Protein AF-0000000084533302 (afdb_homodimer)

InterPro domains:
  IPR008217 Ccc1 family [PF01988] (14-221)
  IPR008217 Ccc1 family [PTHR31851] (9-223)

Organism: Streptomyces rubellomurinus (strain ATCC 31215) (NCBI:txid359131)

Radius of gyration: 24.68 Å; Cα contacts (8 Å, |Δi|>4): 746; chains: 2; bounding box: 44×76×51 Å

pLDDT: mean 87.34, std 11.32, range [46.0, 98.06]

Solvent-accessible surface area (backbone atoms only — not comparable to full-atom values): 20990 Å² total; per-residue (Å²): 107,68,65,57,40,49,51,49,48,52,49,50,45,48,50,40,25,52,51,19,20,51,36,17,30,26,23,37,36,1,26,40,35,2,21,53,35,34,66,47,49,87,63,38,42,58,36,38,37,52,12,38,39,47,5,43,20,35,21,41,18,37,48,37,26,49,50,42,44,50,50,50,44,26,51,51,42,49,50,52,50,48,53,49,45,46,72,76,36,49,67,60,47,44,49,49,45,16,49,52,37,33,71,71,58,39,53,69,68,58,13,41,51,51,31,49,50,32,39,73,72,39,45,66,60,44,43,32,46,72,74,63,63,43,53,87,80,57,71,73,55,29,65,60,46,9,52,42,17,18,51,24,12,40,59,23,18,46,50,26,46,50,31,45,67,68,47,62,81,92,43,14,64,67,44,21,51,52,50,43,44,51,51,28,36,50,50,17,36,52,54,17,56,75,48,66,33,70,33,66,64,42,18,50,51,40,33,51,34,36,53,47,22,29,50,54,9,22,53,48,14,36,51,50,29,66,70,73,94,107,68,66,57,38,50,50,50,47,52,50,50,44,50,50,39,24,52,51,19,20,51,35,18,29,25,23,36,36,2,26,41,34,2,21,53,35,34,66,45,50,89,64,37,41,58,36,38,37,52,12,37,39,46,4,44,20,36,23,40,18,38,46,38,26,49,51,42,44,50,49,50,43,25,52,51,42,51,49,52,50,48,54,50,45,46,72,74,37,49,68,59,48,45,51,49,48,17,50,52,37,33,71,73,58,38,53,70,68,59,13,42,50,49,31,49,49,32,41,72,72,38,46,66,60,44,44,33,45,72,75,63,64,43,55,87,80,58,70,73,54,29,64,59,47,8,52,42,18,18,52,24,11,40,59,23,17,47,50,26,47,49,31,45,66,68,47,62,80,91,45,14,63,65,44,22,52,52,50,43,45,52,50,27,36,51,49,16,36,50,53,17,56,74,49,65,34,70,33,66,62,40,18,50,51,40,32,52,36,37,54,49,22,29,51,54,9,21,52,50,14,36,51,49,29,63,71,74,94

Structure (mmCIF, N/CA/C/O backbone):
data_AF-0000000084533302-model_v1
#
loop_
_entity.id
_entity.type
_entity.pdbx_description
1 polymer 'Membrane protein'
#
loop_
_atom_site.group_PDB
_atom_site.id
_atom_site.type_symbol
_atom_site.label_atom_id
_atom_site.label_alt_id
_atom_site.label_comp_id
_atom_site.label_asym_id
_atom_site.label_entity_id
_atom_site.label_seq_id
_atom_site.pdbx_PDB_ins_code
_atom_site.Cartn_x
_atom_site.Cartn_y
_atom_site.Cartn_z
_atom_site.occupancy
_atom_site.B_iso_or_equiv
_atom_site.auth_seq_id
_atom_site.auth_comp_id
_atom_site.auth_asym_id
_atom_site.auth_atom_id
_atom_site.pdbx_PDB_model_num
ATOM 1 N N . MET A 1 1 ? -4.645 25.875 -4.582 1 46.25 1 MET A N 1
ATOM 2 C CA . MET A 1 1 ? -5.141 24.781 -3.76 1 46.25 1 MET A CA 1
ATOM 3 C C . MET A 1 1 ? -5.492 23.578 -4.621 1 46.25 1 MET A C 1
ATOM 5 O O . MET A 1 1 ? -5.066 22.453 -4.328 1 46.25 1 MET A O 1
ATOM 9 N N . ALA A 1 2 ? -6.23 23.938 -5.723 1 50.34 2 ALA A N 1
ATOM 10 C CA . ALA A 1 2 ? -6.609 22.906 -6.68 1 50.34 2 ALA A CA 1
ATOM 11 C C . ALA A 1 2 ? -5.379 22.281 -7.336 1 50.34 2 ALA A C 1
ATOM 13 O O . ALA A 1 2 ? -5.305 21.062 -7.5 1 50.34 2 ALA A O 1
ATOM 14 N N . GLU A 1 3 ? -4.383 23.156 -7.582 1 49.38 3 GLU A N 1
ATOM 15 C CA . GLU A 1 3 ? -3.158 22.688 -8.227 1 49.38 3 GLU A CA 1
ATOM 16 C C . GLU A 1 3 ? -2.361 21.781 -7.301 1 49.38 3 GLU A C 1
ATOM 18 O O . GLU A 1 3 ? -1.825 20.75 -7.742 1 49.38 3 GLU A O 1
ATOM 23 N N . ARG A 1 4 ? -2.371 22.047 -6.113 1 55.41 4 ARG A N 1
ATOM 24 C CA . ARG A 1 4 ? -1.664 21.234 -5.133 1 55.41 4 ARG A CA 1
ATOM 25 C C . ARG A 1 4 ? -2.365 19.891 -4.926 1 55.41 4 ARG A C 1
ATOM 27 O O . ARG A 1 4 ? -1.709 18.859 -4.785 1 55.41 4 ARG A O 1
ATOM 34 N N . ALA A 1 5 ? -3.686 19.969 -4.926 1 56.56 5 ALA A N 1
ATOM 35 C CA . ALA A 1 5 ? -4.484 18.75 -4.801 1 56.56 5 ALA A CA 1
ATOM 36 C C . ALA A 1 5 ? -4.266 17.828 -5.992 1 56.56 5 ALA A C 1
ATOM 38 O O . ALA A 1 5 ? -4.172 16.609 -5.828 1 56.56 5 ALA A O 1
ATOM 39 N N . GLU A 1 6 ? -4.211 18.531 -7.164 1 56.66 6 GLU A N 1
ATOM 40 C CA . GLU A 1 6 ? -3.959 17.75 -8.375 1 56.66 6 GLU A CA 1
ATOM 41 C C . GLU A 1 6 ? -2.572 17.109 -8.344 1 56.66 6 GLU A C 1
ATOM 43 O O . GLU A 1 6 ? -2.4 15.961 -8.75 1 56.66 6 GLU A O 1
ATOM 48 N N . LEU A 1 7 ? -1.654 17.797 -7.934 1 57.97 7 LEU A N 1
ATOM 49 C CA . LEU A 1 7 ? -0.292 17.281 -7.82 1 57.97 7 LEU A CA 1
ATOM 50 C C . LEU A 1 7 ? -0.214 16.172 -6.789 1 57.97 7 LEU A C 1
ATOM 52 O O . LEU A 1 7 ? 0.441 15.148 -7.023 1 57.97 7 LEU A O 1
ATOM 56 N N . SER A 1 8 ? -0.939 16.328 -5.77 1 61.66 8 SER A N 1
ATOM 57 C CA . SER A 1 8 ? -0.967 15.305 -4.73 1 61.66 8 SER A CA 1
ATOM 58 C C . SER A 1 8 ? -1.612 14.023 -5.234 1 61.66 8 SER A C 1
ATOM 60 O O . SER A 1 8 ? -1.11 12.93 -4.973 1 61.66 8 SER A O 1
ATOM 62 N N . ALA A 1 9 ? -2.67 14.203 -6 1 62.31 9 ALA A N 1
ATOM 63 C CA . ALA A 1 9 ? -3.359 13.055 -6.582 1 62.31 9 ALA A CA 1
ATOM 64 C C . ALA A 1 9 ? -2.461 12.32 -7.578 1 62.31 9 ALA A C 1
ATOM 66 O O . ALA A 1 9 ? -2.418 11.086 -7.594 1 62.31 9 ALA A O 1
ATOM 67 N N . ARG A 1 10 ? -1.791 13.141 -8.422 1 62.47 10 ARG A N 1
ATOM 68 C CA . ARG A 1 10 ? -0.88 12.57 -9.406 1 62.47 10 ARG A CA 1
ATOM 69 C C . ARG A 1 10 ? 0.254 11.805 -8.727 1 62.47 10 ARG A C 1
ATOM 71 O O . ARG A 1 10 ? 0.632 10.719 -9.172 1 62.47 10 ARG A O 1
ATOM 78 N N . LEU A 1 11 ? 0.69 12.344 -7.676 1 63.41 11 LEU A N 1
ATOM 79 C CA . LEU A 1 11 ? 1.787 11.711 -6.953 1 63.41 11 LEU A CA 1
ATOM 80 C C . LEU A 1 11 ? 1.328 10.414 -6.293 1 63.41 11 LEU A C 1
ATOM 82 O O . LEU A 1 11 ? 2.072 9.43 -6.262 1 63.41 11 LEU A O 1
ATOM 86 N N . ASN A 1 12 ? 0.086 10.469 -5.902 1 66.19 12 ASN A N 1
ATOM 87 C CA . ASN A 1 12 ? -0.455 9.281 -5.258 1 66.19 12 ASN A CA 1
ATOM 88 C C . ASN A 1 12 ? -0.627 8.133 -6.25 1 66.19 12 ASN A C 1
ATOM 90 O O . ASN A 1 12 ? -0.329 6.98 -5.934 1 66.19 12 ASN A O 1
ATOM 94 N N . TRP A 1 13 ? -1.087 8.523 -7.438 1 70.19 13 TRP A N 1
ATOM 95 C CA . TRP A 1 13 ? -1.271 7.48 -8.438 1 70.19 13 TRP A CA 1
ATOM 96 C C . TRP A 1 13 ? 0.074 6.938 -8.914 1 70.19 13 TRP A C 1
ATOM 98 O O . TRP A 1 13 ? 0.212 5.738 -9.172 1 70.19 13 TRP A O 1
ATOM 108 N N . LEU A 1 14 ? 1.091 7.809 -9.008 1 69.31 14 LEU A N 1
ATOM 109 C CA . LEU A 1 14 ? 2.42 7.391 -9.438 1 69.31 14 LEU A CA 1
ATOM 110 C C . LEU A 1 14 ? 3.059 6.457 -8.414 1 69.31 14 LEU A C 1
ATOM 112 O O . LEU A 1 14 ? 3.701 5.473 -8.789 1 69.31 14 LEU A O 1
ATOM 116 N N . ARG A 1 15 ? 2.816 6.758 -7.223 1 70.44 15 ARG A N 1
ATOM 117 C CA . ARG A 1 15 ? 3.316 5.883 -6.164 1 70.44 15 ARG A CA 1
ATOM 118 C C . ARG A 1 15 ? 2.658 4.512 -6.23 1 70.44 15 ARG A C 1
ATOM 120 O O . ARG A 1 15 ? 3.334 3.484 -6.117 1 70.44 15 ARG A O 1
ATOM 127 N N . ALA A 1 16 ? 1.432 4.551 -6.453 1 74.5 16 ALA A N 1
ATOM 128 C CA . ALA A 1 16 ? 0.673 3.309 -6.574 1 74.5 16 ALA A CA 1
ATOM 129 C C . ALA A 1 16 ? 1.126 2.508 -7.793 1 74.5 16 ALA A C 1
ATOM 131 O O . ALA A 1 16 ? 1.234 1.28 -7.73 1 74.5 16 ALA A O 1
ATOM 132 N N . ALA A 1 17 ? 1.438 3.279 -8.844 1 79.81 17 ALA A N 1
ATOM 133 C CA . ALA A 1 17 ? 1.869 2.625 -10.078 1 79.81 17 ALA A CA 1
ATOM 134 C C . ALA A 1 17 ? 3.242 1.983 -9.914 1 79.81 17 ALA A C 1
ATOM 136 O O . ALA A 1 17 ? 3.465 0.852 -10.344 1 79.81 17 ALA A O 1
ATOM 137 N N . VAL A 1 18 ? 4.109 2.648 -9.305 1 79.62 18 VAL A N 1
ATOM 138 C CA . VAL A 1 18 ? 5.465 2.139 -9.109 1 79.62 18 VAL A CA 1
ATOM 139 C C . VAL A 1 18 ? 5.434 0.921 -8.195 1 79.62 18 VAL A C 1
ATOM 141 O O . VAL A 1 18 ? 6.102 -0.081 -8.461 1 79.62 18 VAL A O 1
ATOM 144 N N . LEU A 1 19 ? 4.629 1.034 -7.211 1 80.88 19 LEU A N 1
ATOM 145 C CA . LEU A 1 19 ? 4.484 -0.084 -6.285 1 80.88 19 LEU A CA 1
ATOM 146 C C . LEU A 1 19 ? 3.875 -1.294 -6.984 1 80.88 19 LEU A C 1
ATOM 148 O O . LEU A 1 19 ? 4.332 -2.424 -6.793 1 80.88 19 LEU A O 1
ATOM 152 N N . GLY A 1 20 ? 2.881 -0.992 -7.723 1 87.69 20 GLY A N 1
ATOM 153 C CA . GLY A 1 20 ? 2.23 -2.062 -8.461 1 87.69 20 GLY A CA 1
ATOM 154 C C . GLY A 1 20 ? 3.158 -2.76 -9.438 1 87.69 20 GLY A C 1
ATOM 155 O O . GLY A 1 20 ? 3.199 -3.992 -9.492 1 87.69 20 GLY A O 1
ATOM 156 N N . ALA A 1 21 ? 3.865 -1.938 -10.195 1 91.5 21 ALA A N 1
ATOM 157 C CA . ALA A 1 21 ? 4.797 -2.5 -11.172 1 91.5 21 ALA A CA 1
ATOM 158 C C . ALA A 1 21 ? 5.867 -3.344 -10.484 1 91.5 21 ALA A C 1
ATOM 160 O O . ALA A 1 21 ? 6.176 -4.449 -10.93 1 91.5 21 ALA A O 1
ATOM 161 N N . ASN A 1 22 ? 6.379 -2.814 -9.484 1 92.06 22 ASN A N 1
ATOM 162 C CA . ASN A 1 22 ? 7.406 -3.529 -8.727 1 92.06 22 ASN A CA 1
ATOM 163 C C . ASN A 1 22 ? 6.875 -4.848 -8.18 1 92.06 22 ASN A C 1
ATOM 165 O O . ASN A 1 22 ? 7.531 -5.887 -8.289 1 92.06 22 ASN A O 1
ATOM 169 N N . ASP A 1 23 ? 5.746 -4.805 -7.637 1 93.81 23 ASP A N 1
ATOM 170 C CA . ASP A 1 23 ? 5.133 -6.004 -7.066 1 93.81 23 ASP A CA 1
ATOM 171 C C . ASP A 1 23 ? 4.844 -7.039 -8.148 1 93.81 23 ASP A C 1
ATOM 173 O O . ASP A 1 23 ? 4.992 -8.242 -7.926 1 93.81 23 ASP A O 1
ATOM 177 N N . GLY A 1 24 ? 4.363 -6.52 -9.234 1 96.5 24 GLY A N 1
ATOM 178 C CA . GLY A 1 24 ? 4.125 -7.418 -10.352 1 96.5 24 GLY A CA 1
ATOM 179 C C . GLY A 1 24 ? 5.367 -8.164 -10.797 1 96.5 24 GLY A C 1
ATOM 180 O O . GLY A 1 24 ? 5.312 -9.375 -11.047 1 96.5 24 GLY A O 1
ATOM 181 N N . VAL A 1 25 ? 6.453 -7.465 -10.883 1 97.12 25 VAL A N 1
ATOM 182 C CA . VAL A 1 25 ? 7.715 -8.062 -11.297 1 97.12 25 VAL A CA 1
ATOM 183 C C . VAL A 1 25 ? 8.164 -9.102 -10.273 1 97.12 25 VAL A C 1
ATOM 185 O O . VAL A 1 25 ? 8.414 -10.258 -10.617 1 97.12 25 VAL A O 1
ATOM 188 N N . VAL A 1 26 ? 8.18 -8.742 -9.062 1 95.75 26 VAL A N 1
ATOM 189 C CA . VAL A 1 26 ? 8.75 -9.57 -8 1 95.75 26 VAL A CA 1
ATOM 190 C C . VAL A 1 26 ? 7.867 -10.789 -7.766 1 95.75 26 VAL A C 1
ATOM 192 O O . VAL A 1 26 ? 8.367 -11.914 -7.672 1 95.75 26 VAL A O 1
ATOM 195 N N . SER A 1 27 ? 6.59 -10.578 -7.664 1 96.44 27 SER A N 1
ATOM 196 C CA . SER A 1 27 ? 5.688 -11.68 -7.363 1 96.44 27 SER A CA 1
ATOM 197 C C . SER A 1 27 ? 5.676 -12.711 -8.492 1 96.44 27 SER A C 1
ATOM 199 O O . SER A 1 27 ? 5.773 -13.914 -8.242 1 96.44 27 SER A O 1
ATOM 201 N N . THR A 1 28 ? 5.566 -12.234 -9.695 1 96.88 28 THR A N 1
ATOM 202 C CA . THR A 1 28 ? 5.504 -13.156 -10.82 1 96.88 28 THR A CA 1
ATOM 203 C C . THR A 1 28 ? 6.848 -13.859 -11.016 1 96.88 28 THR A C 1
ATOM 205 O O . THR A 1 28 ? 6.891 -15.055 -11.32 1 96.88 28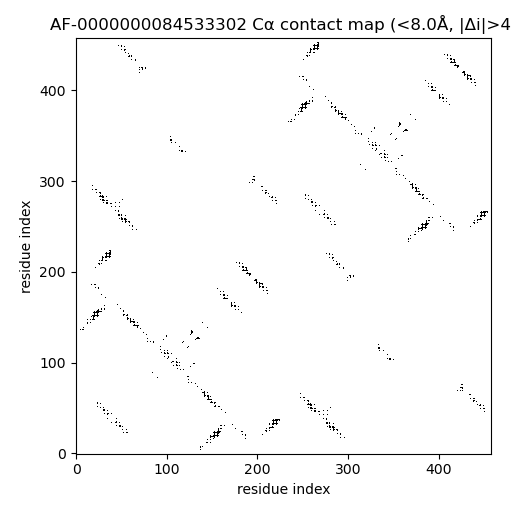 THR A O 1
ATOM 208 N N . ALA A 1 29 ? 7.918 -13.078 -10.883 1 96.56 29 ALA A N 1
ATOM 209 C CA . ALA A 1 29 ? 9.234 -13.703 -10.93 1 96.56 29 ALA A CA 1
ATOM 210 C C . ALA A 1 29 ? 9.352 -14.812 -9.891 1 96.56 29 ALA A C 1
ATOM 212 O O . ALA A 1 29 ? 9.867 -15.898 -10.18 1 96.56 29 ALA A O 1
ATOM 213 N N . GLY A 1 30 ? 8.914 -14.555 -8.727 1 96 30 GLY A N 1
ATOM 214 C CA . GLY A 1 30 ? 8.93 -15.555 -7.676 1 96 30 GLY A CA 1
ATOM 215 C C . GLY A 1 30 ? 8.07 -16.766 -7.988 1 96 30 GLY A C 1
ATOM 216 O O . GLY A 1 30 ? 8.492 -17.906 -7.758 1 96 30 GLY A O 1
ATOM 217 N N . ILE A 1 31 ? 6.918 -16.562 -8.484 1 94.44 31 ILE A N 1
ATOM 218 C CA . ILE A 1 31 ? 5.992 -17.656 -8.781 1 94.44 31 ILE A CA 1
ATOM 219 C C . ILE A 1 31 ? 6.594 -18.562 -9.844 1 94.44 31 ILE A C 1
ATOM 221 O O . ILE A 1 31 ? 6.648 -19.781 -9.664 1 94.44 31 ILE A O 1
ATOM 225 N N . VAL A 1 32 ? 7.043 -18.016 -10.961 1 93.44 32 VAL A N 1
ATOM 226 C CA . VAL A 1 32 ? 7.527 -18.828 -12.078 1 93.44 32 VAL A CA 1
ATOM 227 C C . VAL A 1 32 ? 8.812 -19.547 -11.672 1 93.44 32 VAL A C 1
ATOM 229 O O . VAL A 1 32 ? 9.031 -20.703 -12.031 1 93.44 32 VAL A O 1
ATOM 232 N N . THR A 1 33 ? 9.664 -18.891 -10.906 1 92.62 33 THR A N 1
ATOM 233 C CA . THR A 1 33 ? 10.883 -19.531 -10.445 1 92.62 33 THR A CA 1
ATOM 234 C C . THR A 1 33 ? 10.562 -20.609 -9.414 1 92.62 33 THR A C 1
ATOM 236 O O . THR A 1 33 ? 11.219 -21.656 -9.367 1 92.62 33 THR A O 1
ATOM 239 N N . GLY A 1 34 ? 9.648 -20.344 -8.562 1 92.19 34 GLY A N 1
ATOM 240 C CA . GLY A 1 34 ? 9.219 -21.359 -7.605 1 92.19 34 GLY A CA 1
ATOM 241 C C . GLY A 1 34 ? 8.672 -22.609 -8.273 1 92.19 34 GLY A C 1
ATOM 242 O O . GLY A 1 34 ? 9.023 -23.719 -7.887 1 92.19 34 GLY A O 1
ATOM 243 N N . VAL A 1 35 ? 7.797 -22.406 -9.234 1 91.25 35 VAL A N 1
ATOM 244 C CA . VAL A 1 35 ? 7.223 -23.531 -9.961 1 91.25 35 VAL A CA 1
ATOM 245 C C . VAL A 1 35 ? 8.312 -24.25 -10.742 1 91.25 35 VAL A C 1
ATOM 247 O O . VAL A 1 35 ? 8.305 -25.484 -10.852 1 91.25 35 VAL A O 1
ATOM 250 N N . ALA A 1 36 ? 9.219 -23.469 -11.344 1 87.81 36 ALA A N 1
ATOM 251 C CA . ALA A 1 36 ? 10.352 -24.078 -12.031 1 87.81 36 ALA A CA 1
ATOM 252 C C . ALA A 1 36 ? 11.164 -24.969 -11.094 1 87.81 36 ALA A C 1
ATOM 254 O O . ALA A 1 36 ? 11.641 -26.031 -11.484 1 87.81 36 ALA A O 1
ATOM 255 N N . GLY A 1 37 ? 11.391 -24.547 -9.883 1 86.56 37 GLY A N 1
ATOM 256 C CA . GLY A 1 37 ? 12.117 -25.328 -8.898 1 86.56 37 GLY A CA 1
ATOM 257 C C . GLY A 1 37 ? 11.406 -26.609 -8.516 1 86.56 37 GLY A C 1
ATOM 258 O O . GLY A 1 37 ? 12.047 -27.594 -8.156 1 86.56 37 GLY A O 1
ATOM 259 N N . ALA A 1 38 ? 10.141 -26.594 -8.555 1 85.5 38 ALA A N 1
ATOM 260 C CA . ALA A 1 38 ? 9.344 -27.781 -8.227 1 85.5 38 ALA A CA 1
ATOM 261 C C . ALA A 1 38 ? 9.211 -28.703 -9.438 1 85.5 38 ALA A C 1
ATOM 263 O O . ALA A 1 38 ? 8.305 -29.531 -9.492 1 85.5 38 ALA A O 1
ATOM 264 N N . ALA A 1 39 ? 10.039 -28.609 -10.352 1 66.75 39 ALA A N 1
ATOM 265 C CA . ALA A 1 39 ? 10.102 -29.453 -11.539 1 66.75 39 ALA A CA 1
ATOM 266 C C . ALA A 1 39 ? 8.781 -29.406 -12.312 1 66.75 39 ALA A C 1
ATOM 268 O O . ALA A 1 39 ? 8.328 -30.422 -12.844 1 66.75 39 ALA A O 1
ATOM 269 N N . GLY A 1 40 ? 8.219 -28.297 -12.258 1 60.44 40 GLY A N 1
ATOM 270 C CA . GLY A 1 40 ? 6.938 -28.156 -12.938 1 60.44 40 GLY A CA 1
ATOM 271 C C . GLY A 1 40 ? 7.016 -28.438 -14.422 1 60.44 40 GLY A C 1
ATOM 272 O O . GLY A 1 40 ? 8.055 -28.188 -15.047 1 60.44 40 GLY A O 1
ATOM 273 N N . SER A 1 41 ? 6.008 -29.062 -14.867 1 65.88 41 SER A N 1
ATOM 274 C CA . SER A 1 41 ? 5.844 -29.406 -16.281 1 65.88 41 SER A CA 1
ATOM 275 C C . SER A 1 41 ? 5.684 -28.141 -17.125 1 65.88 41 SER A C 1
ATOM 277 O O . SER A 1 41 ? 5.547 -27.047 -16.609 1 65.88 41 SER A O 1
ATOM 279 N N . ARG A 1 42 ? 5.891 -28.391 -18.359 1 72.12 42 ARG A N 1
ATOM 280 C CA . ARG A 1 42 ? 5.727 -27.375 -19.391 1 72.12 42 ARG A CA 1
ATOM 281 C C . ARG A 1 42 ? 4.34 -26.734 -19.312 1 72.12 42 ARG A C 1
ATOM 283 O O . ARG A 1 42 ? 4.145 -25.594 -19.734 1 72.12 42 ARG A O 1
ATOM 290 N N . THR A 1 43 ? 3.475 -27.406 -18.672 1 76.31 43 THR A N 1
ATOM 291 C CA . THR A 1 43 ? 2.115 -26.875 -18.609 1 76.31 43 THR A CA 1
ATOM 292 C C . THR A 1 43 ? 1.875 -26.156 -17.281 1 76.31 43 THR A C 1
ATOM 294 O O . THR A 1 43 ? 1.027 -25.266 -17.203 1 76.31 43 THR A O 1
ATOM 297 N N . ALA A 1 44 ? 2.648 -26.531 -16.266 1 82.81 44 ALA A N 1
ATOM 298 C CA . ALA A 1 44 ? 2.449 -25.953 -14.938 1 82.81 44 ALA A CA 1
ATOM 299 C C . ALA A 1 44 ? 2.965 -24.531 -14.883 1 82.81 44 ALA A C 1
ATOM 301 O O . ALA A 1 44 ? 2.355 -23.656 -14.242 1 82.81 44 ALA A O 1
ATOM 302 N N . LEU A 1 45 ? 3.973 -24.312 -15.633 1 87.69 45 LEU A N 1
ATOM 303 C CA . LEU A 1 45 ? 4.641 -23.016 -15.562 1 87.69 45 LEU A CA 1
ATOM 304 C C . LEU A 1 45 ? 3.779 -21.938 -16.203 1 87.69 45 LEU A C 1
ATOM 306 O O . LEU A 1 45 ? 3.486 -20.922 -15.562 1 87.69 45 LEU A O 1
ATOM 310 N N . PRO A 1 46 ? 3.176 -22.141 -17.438 1 88.38 46 PRO A N 1
ATOM 311 C CA . PRO A 1 46 ? 2.295 -21.125 -18 1 88.38 46 PRO A CA 1
ATOM 312 C C . PRO A 1 46 ? 1.013 -20.938 -17.188 1 88.38 46 PRO A C 1
ATOM 314 O O . PRO A 1 46 ? 0.528 -19.812 -17.047 1 88.38 46 PRO A O 1
ATOM 317 N N . ALA A 1 47 ? 0.464 -21.984 -16.641 1 89.56 47 ALA A N 1
ATOM 318 C CA . ALA A 1 47 ? -0.769 -21.891 -15.867 1 89.56 47 ALA A CA 1
ATOM 319 C C . ALA A 1 47 ? -0.552 -21.094 -14.586 1 89.56 47 ALA A C 1
ATOM 321 O O . ALA A 1 47 ? -1.345 -20.203 -14.258 1 89.56 47 ALA A O 1
ATOM 322 N N . ALA A 1 48 ? 0.533 -21.406 -13.898 1 91.81 48 ALA A N 1
ATOM 323 C CA . ALA A 1 48 ? 0.847 -20.703 -12.656 1 91.81 48 ALA A CA 1
ATOM 324 C C . ALA A 1 48 ? 1.185 -19.25 -12.914 1 91.81 48 ALA A C 1
ATOM 326 O O . ALA A 1 48 ? 0.783 -18.359 -12.156 1 91.81 48 ALA A O 1
ATOM 327 N N . GLY A 1 49 ? 1.943 -19.031 -13.977 1 93.75 49 GLY A N 1
ATOM 328 C CA . GLY A 1 49 ? 2.318 -17.672 -14.328 1 93.75 49 GLY A CA 1
ATOM 329 C C . GLY A 1 49 ? 1.129 -16.797 -14.68 1 93.75 49 GLY A C 1
ATOM 330 O O . GLY A 1 49 ? 1.005 -15.68 -14.172 1 93.75 49 GLY A O 1
ATOM 331 N N . VAL A 1 50 ? 0.231 -17.281 -15.484 1 94.12 50 VAL A N 1
ATOM 332 C CA . VAL A 1 50 ? -0.948 -16.516 -15.898 1 94.12 50 VAL A CA 1
ATOM 333 C C . VAL A 1 50 ? -1.894 -16.344 -14.711 1 94.12 50 VAL A C 1
ATOM 335 O O . VAL A 1 50 ? -2.434 -15.258 -14.5 1 94.12 50 VAL A O 1
ATOM 338 N N . ALA A 1 51 ? -2.09 -17.438 -14 1 94.56 51 ALA A N 1
ATOM 339 C CA . ALA A 1 51 ? -2.906 -17.328 -12.797 1 94.56 51 ALA A CA 1
ATOM 340 C C . ALA A 1 51 ? -2.332 -16.297 -11.828 1 94.56 51 ALA A C 1
ATOM 342 O O . ALA A 1 51 ? -3.076 -15.523 -11.227 1 94.56 51 ALA A O 1
ATOM 343 N N . GLY A 1 52 ? -1.035 -16.344 -11.641 1 95.69 52 GLY A N 1
ATOM 344 C CA . GLY A 1 52 ? -0.373 -15.367 -10.781 1 95.69 52 GLY A CA 1
ATOM 345 C C . GLY A 1 52 ? -0.567 -13.938 -11.227 1 95.69 52 GLY A C 1
ATOM 346 O O . GLY A 1 52 ? -0.82 -13.047 -10.414 1 95.69 52 GLY A O 1
ATOM 347 N N . LEU A 1 53 ? -0.423 -13.688 -12.508 1 96.25 53 LEU A N 1
ATOM 348 C CA . LEU A 1 53 ? -0.626 -12.352 -13.062 1 96.25 53 LEU A CA 1
ATOM 349 C C . LEU A 1 53 ? -2.053 -11.875 -12.812 1 96.25 53 LEU A C 1
ATOM 351 O O . LEU A 1 53 ? -2.26 -10.781 -12.289 1 96.25 53 LEU A O 1
ATOM 355 N N . LEU A 1 54 ? -3.004 -12.664 -13.148 1 96.62 54 LEU A N 1
ATOM 356 C CA . LEU A 1 54 ? -4.406 -12.281 -12.992 1 96.62 54 LEU A CA 1
ATOM 357 C C . LEU A 1 54 ? -4.762 -12.102 -11.523 1 96.62 54 LEU A C 1
ATOM 359 O O . LEU A 1 54 ? -5.383 -11.102 -11.148 1 96.62 54 LEU A O 1
ATOM 363 N N . ALA A 1 55 ? -4.363 -13.109 -10.727 1 96.06 55 ALA A N 1
ATOM 364 C CA . ALA A 1 55 ? -4.652 -13.047 -9.297 1 96.06 55 ALA A CA 1
ATOM 365 C C . ALA A 1 55 ? -3.996 -11.828 -8.656 1 96.06 55 ALA A C 1
ATOM 367 O O . ALA A 1 55 ? -4.613 -11.141 -7.84 1 96.06 55 ALA A O 1
ATOM 368 N N . GLY A 1 56 ? -2.732 -11.617 -8.992 1 95.38 56 GLY A N 1
ATOM 369 C CA . GLY A 1 56 ? -2.021 -10.461 -8.461 1 95.38 56 GLY A CA 1
ATOM 370 C C . GLY A 1 56 ? -2.65 -9.141 -8.859 1 95.38 56 GLY A C 1
ATOM 371 O O . GLY A 1 56 ? -2.814 -8.25 -8.023 1 95.38 56 GLY A O 1
ATOM 372 N N . ALA A 1 57 ? -2.953 -9 -10.117 1 96.06 57 ALA A N 1
ATOM 373 C CA . ALA A 1 57 ? -3.592 -7.785 -10.609 1 96.06 57 ALA A CA 1
ATOM 374 C C . ALA A 1 57 ? -4.926 -7.543 -9.906 1 96.06 57 ALA A C 1
ATOM 376 O O . ALA A 1 57 ? -5.215 -6.422 -9.484 1 96.06 57 ALA A O 1
ATOM 377 N N . MET A 1 58 ? -5.719 -8.516 -9.805 1 95.12 58 MET A N 1
ATOM 378 C CA . MET A 1 58 ? -7.023 -8.391 -9.156 1 95.12 58 MET A CA 1
ATOM 379 C C . MET A 1 58 ? -6.863 -8.094 -7.672 1 95.12 58 MET A C 1
ATOM 381 O O . MET A 1 58 ? -7.625 -7.301 -7.109 1 95.12 58 MET A O 1
ATOM 385 N N . SER A 1 59 ? -5.934 -8.805 -7.039 1 94.25 59 SER A N 1
ATOM 386 C CA . SER A 1 59 ? -5.68 -8.562 -5.625 1 94.25 59 SER A CA 1
ATOM 387 C C . SER A 1 59 ? -5.234 -7.125 -5.383 1 94.25 59 SER A C 1
ATOM 389 O O . SER A 1 59 ? -5.641 -6.496 -4.402 1 94.25 59 SER A O 1
ATOM 391 N N . MET A 1 60 ? -4.363 -6.668 -6.281 1 92.75 60 MET A N 1
ATOM 392 C CA . MET A 1 60 ? -3.908 -5.285 -6.168 1 92.75 60 MET A CA 1
ATOM 393 C C . MET A 1 60 ? -5.07 -4.316 -6.336 1 92.75 60 MET A C 1
ATOM 395 O O . MET A 1 60 ? -5.184 -3.338 -5.594 1 92.75 60 MET A O 1
ATOM 399 N N . ALA A 1 61 ? -5.844 -4.535 -7.301 1 93.06 61 ALA A N 1
ATOM 400 C CA . ALA A 1 61 ? -7.004 -3.682 -7.543 1 93.06 61 ALA A CA 1
ATOM 401 C C . ALA A 1 61 ? -7.953 -3.693 -6.348 1 93.06 61 ALA A C 1
ATOM 403 O O . ALA A 1 61 ? -8.359 -2.637 -5.859 1 93.06 61 ALA A O 1
ATOM 404 N N . ALA A 1 62 ? -8.312 -4.816 -5.938 1 92.19 62 ALA A N 1
ATOM 405 C CA . ALA A 1 62 ? -9.219 -4.953 -4.801 1 92.19 62 ALA A CA 1
ATOM 406 C C . ALA A 1 62 ? -8.625 -4.336 -3.541 1 92.19 62 ALA A C 1
ATOM 408 O O . ALA A 1 62 ? -9.312 -3.627 -2.803 1 92.19 62 ALA A O 1
ATOM 409 N N . GLY A 1 63 ? -7.414 -4.672 -3.299 1 88 63 GLY A N 1
ATOM 410 C CA . GLY A 1 63 ? -6.738 -4.117 -2.137 1 88 63 GLY A CA 1
ATOM 411 C C . GLY A 1 63 ? -6.699 -2.6 -2.137 1 88 63 GLY A C 1
ATOM 412 O O . GLY A 1 63 ? -7.016 -1.966 -1.125 1 88 63 GLY A O 1
ATOM 413 N N . GLU A 1 64 ? -6.285 -2.088 -3.225 1 85.81 64 GLU A N 1
ATOM 414 C CA . GLU A 1 64 ? -6.223 -0.634 -3.344 1 85.81 64 GLU A CA 1
ATOM 415 C C . GLU A 1 64 ? -7.605 -0.007 -3.223 1 85.81 64 GLU A C 1
ATOM 417 O O . GLU A 1 64 ? -7.77 1.03 -2.576 1 85.81 64 GLU A O 1
ATOM 422 N N . TYR A 1 65 ? -8.57 -0.538 -3.852 1 88.88 65 TYR A N 1
ATOM 423 C CA . TYR A 1 65 ? -9.938 -0.045 -3.754 1 88.88 65 TYR A CA 1
ATOM 424 C C . TYR A 1 65 ? -10.406 -0.024 -2.305 1 88.88 65 TYR A C 1
ATOM 426 O O . TYR A 1 65 ? -10.961 0.975 -1.838 1 88.88 65 TYR A O 1
ATOM 434 N N . VAL A 1 66 ? -10.234 -1.097 -1.661 1 86.62 66 VAL A N 1
ATOM 435 C CA . VAL A 1 66 ? -10.664 -1.223 -0.273 1 86.62 66 VAL A CA 1
ATOM 436 C C . VAL A 1 66 ? -9.891 -0.239 0.601 1 86.62 66 VAL A C 1
ATOM 438 O O . VAL A 1 66 ? -10.469 0.408 1.479 1 86.62 66 VAL A O 1
ATOM 441 N N . SER A 1 67 ? -8.602 -0.216 0.375 1 82.81 67 SER A N 1
ATOM 442 C CA . SER A 1 67 ? -7.77 0.672 1.177 1 82.81 67 SER A CA 1
ATOM 443 C C . SER A 1 67 ? -8.227 2.123 1.05 1 82.81 67 SER A C 1
ATOM 445 O O . SER A 1 67 ? -8.422 2.807 2.055 1 82.81 67 SER A O 1
ATOM 447 N N . VAL A 1 68 ? -8.367 2.641 -0.142 1 82.56 68 VAL A N 1
ATOM 448 C CA . VAL A 1 68 ? -8.75 4.027 -0.379 1 82.56 68 VAL A CA 1
ATOM 449 C C . VAL A 1 68 ? -10.18 4.258 0.112 1 82.56 68 VAL A C 1
ATOM 451 O O . VAL A 1 68 ? -10.484 5.309 0.683 1 82.56 68 VAL A O 1
ATOM 454 N N . SER A 1 69 ? -11.031 3.281 -0.118 1 85.62 69 SER A N 1
ATOM 455 C CA . SER A 1 69 ? -12.406 3.396 0.352 1 85.62 69 SER A CA 1
ATOM 456 C C . SER A 1 69 ? -12.469 3.469 1.874 1 85.62 69 SER A C 1
ATOM 458 O O . SER A 1 69 ? -13.227 4.266 2.434 1 85.62 69 SER A O 1
ATOM 460 N N . THR A 1 70 ? -11.719 2.602 2.506 1 82.06 70 THR A N 1
ATOM 461 C CA . THR A 1 70 ? -11.68 2.594 3.965 1 82.06 70 THR A CA 1
ATOM 462 C C . THR A 1 70 ? -11.148 3.918 4.5 1 82.06 70 THR A C 1
ATOM 464 O O . THR A 1 70 ? -11.641 4.438 5.504 1 82.06 70 THR A O 1
ATOM 467 N N . GLN A 1 71 ? -10.141 4.363 3.846 1 78.88 71 GLN A N 1
ATOM 468 C CA . GLN A 1 71 ? -9.617 5.672 4.227 1 78.88 71 GLN A CA 1
ATOM 469 C C . GLN A 1 71 ? -10.703 6.742 4.133 1 78.88 71 GLN A C 1
ATOM 471 O O . GLN A 1 71 ? -10.852 7.566 5.035 1 78.88 71 GLN A O 1
ATOM 476 N N . ARG A 1 72 ? -11.367 6.785 3.078 1 81.94 72 ARG A N 1
ATOM 477 C CA . ARG A 1 72 ? -12.438 7.75 2.871 1 81.94 72 ARG A CA 1
ATOM 478 C C . ARG A 1 72 ? -13.523 7.609 3.939 1 81.94 72 ARG A C 1
ATOM 480 O O . ARG A 1 72 ? -14.008 8.609 4.473 1 81.94 72 ARG A O 1
ATOM 487 N N . ASP A 1 73 ? -13.867 6.43 4.203 1 83.31 73 ASP A N 1
ATOM 488 C CA . ASP A 1 73 ? -14.875 6.172 5.227 1 83.31 73 ASP A CA 1
ATOM 489 C C . ASP A 1 73 ? -14.414 6.668 6.594 1 83.31 73 ASP A C 1
ATOM 491 O O . ASP A 1 73 ? -15.195 7.246 7.352 1 83.31 73 ASP A O 1
ATOM 495 N N . THR A 1 74 ? -13.18 6.398 6.91 1 81.06 74 THR A N 1
ATOM 496 C CA . THR A 1 74 ? -12.617 6.82 8.188 1 81.06 74 THR A CA 1
ATOM 497 C C . THR A 1 74 ? -12.609 8.344 8.297 1 81.06 74 THR A C 1
ATOM 499 O O . THR A 1 74 ? -12.938 8.891 9.352 1 81.06 74 THR A O 1
ATOM 502 N N . GLU A 1 75 ? -12.188 8.945 7.23 1 81.88 75 GLU A N 1
ATOM 503 C CA . GLU A 1 75 ? -12.156 10.406 7.211 1 81.88 75 GLU A CA 1
ATOM 504 C C . GLU A 1 75 ? -13.555 10.992 7.375 1 81.88 75 GLU A C 1
ATOM 506 O O . GLU A 1 75 ? -13.742 11.961 8.117 1 81.88 75 GLU A O 1
ATOM 511 N N . ARG A 1 76 ? -14.469 10.453 6.711 1 84.25 76 ARG A N 1
ATOM 512 C CA . ARG A 1 76 ? -15.852 10.906 6.832 1 84.25 76 ARG A CA 1
ATOM 513 C C . ARG A 1 76 ? -16.375 10.703 8.25 1 84.25 76 ARG A C 1
ATOM 515 O O . ARG A 1 76 ? -17.078 11.562 8.789 1 84.25 76 ARG A O 1
ATOM 522 N N . ALA A 1 77 ? -16.078 9.578 8.773 1 82.94 77 ALA A N 1
ATOM 523 C CA . ALA A 1 77 ? -16.5 9.297 10.141 1 82.94 77 ALA A CA 1
ATOM 524 C C . ALA A 1 77 ? -15.859 10.273 11.125 1 82.94 77 ALA A C 1
ATOM 526 O O . ALA A 1 77 ? -16.516 10.742 12.055 1 82.94 77 ALA A O 1
ATOM 527 N N . ALA A 1 78 ? -14.594 10.477 10.914 1 82.94 78 ALA A N 1
ATOM 528 C CA . ALA A 1 78 ? -13.883 11.422 11.766 1 82.94 78 ALA A CA 1
ATOM 529 C C . ALA A 1 78 ? -14.5 12.82 11.672 1 82.94 78 ALA A C 1
ATOM 531 O O . ALA A 1 78 ? -14.656 13.508 12.68 1 82.94 78 ALA A O 1
ATOM 532 N N . LEU A 1 79 ? -14.82 13.242 10.484 1 85.56 79 LEU A N 1
ATOM 533 C CA . LEU A 1 79 ? -15.438 14.547 10.273 1 85.56 79 LEU A CA 1
ATOM 534 C C . LEU A 1 79 ? -16.812 14.609 10.922 1 85.56 79 LEU A C 1
ATOM 536 O O . LEU A 1 79 ? -17.188 15.633 11.492 1 85.56 79 LEU A O 1
ATOM 540 N N . ALA A 1 80 ? -17.562 13.602 10.805 1 87.19 80 ALA A N 1
ATOM 541 C CA . ALA A 1 80 ? -18.875 13.539 11.438 1 87.19 80 ALA A CA 1
ATOM 542 C C . ALA A 1 80 ? -18.766 13.641 12.953 1 87.19 80 ALA A C 1
ATOM 544 O O . ALA A 1 80 ? -19.547 14.328 13.594 1 87.19 80 ALA A O 1
ATOM 545 N N . ASN A 1 81 ? -17.812 12.922 13.477 1 89.31 81 ASN A N 1
ATOM 546 C CA . ASN A 1 81 ? -17.562 13.008 14.914 1 89.31 81 ASN A CA 1
ATOM 547 C C . ASN A 1 81 ? -17.172 14.414 15.336 1 89.31 81 ASN A C 1
ATOM 549 O O . ASN A 1 81 ? -17.625 14.914 16.359 1 89.31 81 ASN A O 1
ATOM 553 N N . GLU A 1 82 ? -16.312 14.969 14.531 1 90.75 82 GLU A N 1
ATOM 554 C CA . GLU A 1 82 ? -15.883 16.328 14.836 1 90.75 82 GLU A CA 1
ATOM 555 C C . GLU A 1 82 ? -17.062 17.312 14.781 1 90.75 82 GLU A C 1
ATOM 557 O O . GLU A 1 82 ? -17.172 18.203 15.625 1 90.75 82 GLU A O 1
ATOM 562 N N . ARG A 1 83 ? -17.906 17.172 13.852 1 93.5 83 ARG A N 1
ATOM 563 C CA . ARG A 1 83 ? -19.094 18.016 13.742 1 93.5 83 ARG A CA 1
ATOM 564 C C . ARG A 1 83 ? -19.969 17.891 14.984 1 93.5 83 ARG A C 1
ATOM 566 O O . ARG A 1 83 ? -20.484 18.875 15.5 1 93.5 83 ARG A O 1
ATOM 573 N N . ARG A 1 84 ? -20.078 16.734 15.422 1 94.75 84 ARG A N 1
ATOM 574 C CA . ARG A 1 84 ? -20.875 16.469 16.625 1 94.75 84 ARG A CA 1
ATOM 575 C C . ARG A 1 84 ? -20.219 17.109 17.844 1 94.75 84 ARG A C 1
ATOM 577 O O . ARG A 1 84 ? -20.906 17.734 18.656 1 94.75 84 ARG A O 1
ATOM 584 N N . GLU A 1 85 ? -18.969 16.922 17.938 1 94.69 85 GLU A N 1
ATOM 585 C CA . GLU A 1 85 ? -18.25 17.484 19.078 1 94.69 85 GLU A CA 1
ATOM 586 C C . GLU A 1 85 ? -18.328 19.016 19.078 1 94.69 85 GLU A C 1
ATOM 588 O O . GLU A 1 85 ? -18.516 19.625 20.125 1 94.69 85 GLU A O 1
ATOM 593 N N . LEU A 1 86 ? -18.188 19.609 17.922 1 95.06 86 LEU A N 1
ATOM 594 C CA . LEU A 1 86 ? -18.281 21.062 17.797 1 95.06 86 LEU A CA 1
ATOM 595 C C . LEU A 1 86 ? -19.656 21.562 18.188 1 95.06 86 LEU A C 1
ATOM 597 O O . L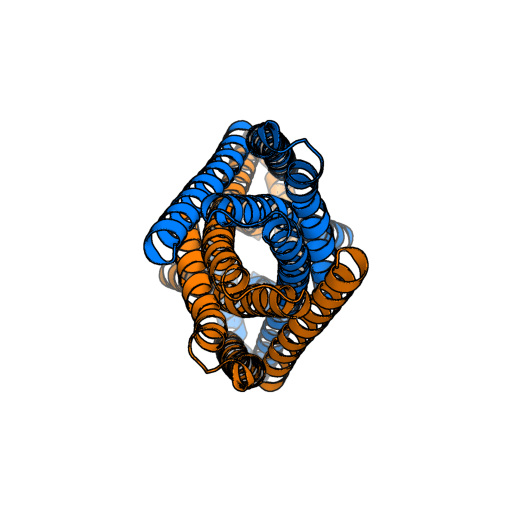EU A 1 86 ? -19.797 22.641 18.781 1 95.06 86 LEU A O 1
ATOM 601 N N . ALA A 1 87 ? -20.672 20.812 17.922 1 96 87 ALA A N 1
ATOM 602 C CA . ALA A 1 87 ? -22.047 21.172 18.266 1 96 87 ALA A CA 1
ATOM 603 C C . ALA A 1 87 ? -22.297 21.016 19.766 1 96 87 ALA A C 1
ATOM 605 O O . ALA A 1 87 ? -22.969 21.844 20.375 1 96 87 ALA A O 1
ATOM 606 N N . GLU A 1 88 ? -21.688 20 20.359 1 96.94 88 GLU A N 1
ATOM 607 C CA . GLU A 1 88 ? -21.969 19.641 21.75 1 96.94 88 GLU A CA 1
ATOM 608 C C . GLU A 1 88 ? -21.125 20.469 22.719 1 96.94 88 GLU A C 1
ATOM 610 O O . GLU A 1 88 ? -21.562 20.766 23.828 1 96.94 88 GLU A O 1
ATOM 615 N N . ASP A 1 89 ? -19.859 20.797 22.281 1 97 89 ASP A N 1
ATOM 616 C CA . ASP A 1 89 ? -18.953 21.5 23.188 1 97 89 ASP A CA 1
ATOM 617 C C . ASP A 1 89 ? -18.031 22.453 22.422 1 97 89 ASP A C 1
ATOM 619 O O . ASP A 1 89 ? -16.812 22.25 22.391 1 97 89 ASP A O 1
ATOM 623 N N . PRO A 1 90 ? -18.547 23.531 21.953 1 95.31 90 PRO A N 1
ATOM 624 C CA . PRO A 1 90 ? -17.75 24.469 21.156 1 95.31 90 PRO A CA 1
ATOM 625 C C . PRO A 1 90 ? -16.578 25.047 21.922 1 95.31 90 PRO A C 1
ATOM 627 O O . PRO A 1 90 ? -15.5 25.25 21.359 1 95.31 90 PRO A O 1
ATOM 630 N N . GLU A 1 91 ? -16.75 25.328 23.188 1 95.94 91 GLU A N 1
ATOM 631 C CA . GLU A 1 91 ? -15.68 25.922 23.984 1 95.94 91 GLU A CA 1
ATOM 632 C C . GLU A 1 91 ? -14.547 24.922 24.203 1 95.94 91 GLU A C 1
ATOM 634 O O . GLU A 1 91 ? -13.367 25.297 24.141 1 95.94 91 GLU A O 1
ATOM 639 N N . GLY A 1 92 ? -14.93 23.719 24.5 1 96 92 GLY A N 1
ATOM 640 C CA . GLY A 1 92 ? -13.93 22.672 24.625 1 96 92 GLY A CA 1
ATOM 641 C C . GLY A 1 92 ? -13.125 22.469 23.359 1 96 92 GLY A C 1
ATOM 642 O O . GLY A 1 92 ? -11.914 22.234 23.406 1 96 92 GLY A O 1
ATOM 643 N N . GLU A 1 93 ? -13.82 22.547 22.281 1 95.88 93 GLU A N 1
ATOM 644 C CA . GLU A 1 93 ? -13.148 22.375 20.984 1 95.88 93 GLU A CA 1
ATOM 645 C C . GLU A 1 93 ? -12.188 23.516 20.703 1 95.88 93 GLU A C 1
ATOM 647 O O . GLU A 1 93 ? -11.125 23.312 20.109 1 95.88 93 GLU A O 1
ATOM 652 N N . LEU A 1 94 ? -12.578 24.656 21.109 1 95.88 94 LEU A N 1
ATOM 653 C CA . LEU A 1 94 ? -11.68 25.797 20.969 1 95.88 94 LEU A CA 1
ATOM 654 C C . LEU A 1 94 ? -10.43 25.625 21.812 1 95.88 94 LEU A C 1
ATOM 656 O O . LEU A 1 94 ? -9.32 25.969 21.375 1 95.88 94 LEU A O 1
ATOM 660 N N . ASP A 1 95 ? -10.617 25.109 23.031 1 95.75 95 ASP A N 1
ATOM 661 C CA . ASP A 1 95 ? -9.484 24.844 23.906 1 95.75 95 ASP A CA 1
ATOM 662 C C . ASP A 1 95 ? -8.547 23.797 23.297 1 95.75 95 ASP A C 1
ATOM 664 O O . ASP A 1 95 ? -7.328 23.922 23.406 1 95.75 95 ASP A O 1
ATOM 668 N N . GLU A 1 96 ? -9.18 22.844 22.75 1 94.94 96 GLU A N 1
ATOM 669 C CA . GLU A 1 96 ? -8.391 21.797 22.094 1 94.94 96 GLU A CA 1
ATOM 670 C C . GLU A 1 96 ? -7.559 22.359 20.953 1 94.94 96 GLU A C 1
ATOM 672 O O . GLU A 1 96 ? -6.383 22.031 20.812 1 94.94 96 GLU A O 1
ATOM 677 N N . LEU A 1 97 ? -8.195 23.141 20.125 1 93.5 97 LEU A N 1
ATOM 678 C CA . LEU A 1 97 ? -7.48 23.766 19.016 1 93.5 97 LEU A CA 1
ATOM 679 C C . LEU A 1 97 ? -6.359 24.656 19.531 1 93.5 97 LEU A C 1
ATOM 681 O O . LEU A 1 97 ? -5.277 24.719 18.938 1 93.5 97 LEU A O 1
ATOM 685 N N . THR A 1 98 ? -6.586 25.344 20.609 1 95.44 98 THR A N 1
ATOM 686 C CA . THR A 1 98 ? -5.574 26.172 21.25 1 95.44 98 THR A CA 1
ATOM 687 C C . THR A 1 98 ? -4.387 25.344 21.703 1 95.44 98 THR A C 1
ATOM 689 O O . THR A 1 98 ? -3.232 25.719 21.5 1 95.44 98 THR A O 1
ATOM 692 N N . ASP A 1 99 ? -4.754 24.266 22.344 1 93.5 99 ASP A N 1
ATOM 693 C CA . ASP A 1 99 ? -3.711 23.375 22.844 1 93.5 99 ASP A CA 1
ATOM 694 C C . ASP A 1 99 ? -2.859 22.844 21.688 1 93.5 99 ASP A C 1
ATOM 696 O O . ASP A 1 99 ? -1.656 22.625 21.844 1 93.5 99 ASP A O 1
ATOM 700 N N . TYR A 1 100 ? -3.492 22.5 20.609 1 88.06 100 TYR A N 1
ATOM 701 C CA . TYR A 1 100 ? -2.754 22.047 19.438 1 88.06 100 TYR A CA 1
ATOM 702 C C . TYR A 1 100 ? -1.7 23.062 19.016 1 88.06 100 TYR A C 1
ATOM 704 O O . TYR A 1 100 ? -0.539 22.719 18.797 1 88.06 100 TYR A O 1
ATOM 712 N N . TYR A 1 101 ? -2.092 24.297 18.875 1 90.25 101 TYR A N 1
ATOM 713 C CA . TYR A 1 101 ? -1.177 25.344 18.422 1 90.25 101 TYR A CA 1
ATOM 714 C C . TYR A 1 101 ? -0.132 25.672 19.469 1 90.25 101 TYR A C 1
ATOM 716 O O . TYR A 1 101 ? 1.01 26 19.156 1 90.25 101 TYR A O 1
ATOM 724 N N . ARG A 1 102 ? -0.497 25.5 20.766 1 91.5 102 ARG A N 1
ATOM 725 C CA . ARG A 1 102 ? 0.505 25.594 21.812 1 91.5 102 ARG A CA 1
ATOM 726 C C . ARG A 1 102 ? 1.575 24.516 21.656 1 91.5 102 ARG A C 1
ATOM 728 O O . ARG A 1 102 ? 2.768 24.797 21.797 1 91.5 102 ARG A O 1
ATOM 735 N N . GLY A 1 103 ? 1.083 23.422 21.375 1 85.75 103 GLY A N 1
ATOM 736 C CA . GLY A 1 103 ? 1.98 22.297 21.188 1 85.75 103 GLY A CA 1
ATOM 737 C C . GLY A 1 103 ? 2.879 22.469 19.969 1 85.75 103 GLY A C 1
ATOM 738 O O . GLY A 1 103 ? 3.967 21.891 19.906 1 85.75 103 GLY A O 1
ATOM 739 N N . SER A 1 104 ? 2.385 23.219 18.984 1 82.19 104 SER A N 1
ATOM 740 C CA . SER A 1 104 ? 3.164 23.438 17.766 1 82.19 104 SER A CA 1
ATOM 741 C C . SER A 1 104 ? 4.258 24.469 18 1 82.19 104 SER A C 1
ATOM 743 O O . SER A 1 104 ? 5.066 24.734 17.109 1 82.19 104 SER A O 1
ATOM 745 N N . GLY A 1 105 ? 4.141 25.156 19.219 1 86.75 105 GLY A N 1
ATOM 746 C CA . GLY A 1 105 ? 5.238 26.031 19.562 1 86.75 105 GLY A CA 1
ATOM 747 C C . GLY A 1 105 ? 4.797 27.469 19.781 1 86.75 105 GLY A C 1
ATOM 748 O O . GLY A 1 105 ? 5.621 28.344 20.078 1 86.75 105 GLY A O 1
ATOM 749 N N . LEU A 1 106 ? 3.541 27.719 19.688 1 92.38 106 LEU A N 1
ATOM 750 C CA . LEU A 1 106 ? 3.059 29.078 19.891 1 92.38 106 LEU A CA 1
ATOM 751 C C . LEU A 1 106 ? 2.832 29.359 21.375 1 92.38 106 LEU A C 1
ATOM 753 O O . LEU A 1 106 ? 2.459 28.453 22.125 1 92.38 106 LEU A O 1
ATOM 757 N N . GLY A 1 107 ? 3.111 30.562 21.781 1 92.88 107 GLY A N 1
ATOM 758 C CA . GLY A 1 107 ? 2.734 30.984 23.125 1 92.88 107 GLY A CA 1
ATOM 759 C C . GLY A 1 107 ? 1.238 30.922 23.359 1 92.88 107 GLY A C 1
ATOM 760 O O . GLY A 1 107 ? 0.449 30.938 22.422 1 92.88 107 GLY A O 1
ATOM 761 N N . ASP A 1 108 ? 0.883 30.938 24.594 1 93.94 108 ASP A N 1
ATOM 762 C CA . ASP A 1 108 ? -0.51 30.734 24.984 1 93.94 108 ASP A CA 1
ATOM 763 C C . ASP A 1 108 ? -1.414 31.781 24.344 1 93.94 108 ASP A C 1
ATOM 765 O O . ASP A 1 108 ? -2.443 31.453 23.75 1 93.94 108 ASP A O 1
ATOM 769 N N . GLY A 1 109 ? -1.039 33 24.453 1 94.94 109 GLY A N 1
ATOM 770 C CA . GLY A 1 109 ? -1.845 34.062 23.906 1 94.94 109 GLY A CA 1
ATOM 771 C C . GLY A 1 109 ? -2.021 33.969 22.406 1 94.94 109 GLY A C 1
ATOM 772 O O . GLY A 1 109 ? -3.146 34.031 21.906 1 94.94 109 GLY A O 1
ATOM 773 N N . LEU A 1 110 ? -0.977 33.781 21.703 1 94.81 110 LEU A N 1
ATOM 774 C CA . LEU A 1 110 ? -1.021 33.688 20.234 1 94.81 110 LEU A CA 1
ATOM 775 C C . LEU A 1 110 ? -1.769 32.438 19.781 1 94.81 110 LEU A C 1
ATOM 777 O O . LEU A 1 110 ? -2.496 32.469 18.797 1 94.81 110 LEU A O 1
ATOM 781 N N . ALA A 1 111 ? -1.543 31.375 20.516 1 95.88 111 ALA A N 1
ATOM 782 C CA . ALA A 1 111 ? -2.244 30.125 20.203 1 95.88 111 ALA A CA 1
ATOM 783 C C . ALA A 1 111 ? -3.756 30.312 20.281 1 95.88 111 ALA A C 1
ATOM 785 O O . ALA A 1 111 ? -4.492 29.844 19.406 1 95.88 111 ALA A O 1
ATOM 786 N N . ARG A 1 112 ? -4.156 31 21.297 1 96.12 112 ARG A N 1
ATOM 787 C CA . ARG A 1 112 ? -5.582 31.25 21.469 1 96.12 112 ARG A CA 1
ATOM 788 C C . ARG A 1 112 ? -6.117 32.156 20.375 1 96.12 112 ARG A C 1
ATOM 790 O O . ARG A 1 112 ? -7.219 31.969 19.859 1 96.12 112 ARG A O 1
ATOM 797 N N . GLU A 1 113 ? -5.312 33.156 20.047 1 95.94 113 GLU A N 1
ATOM 798 C CA . GLU A 1 113 ? -5.723 34.062 19 1 95.94 113 GLU A CA 1
ATOM 799 C C . GLU A 1 113 ? -5.906 33.344 17.672 1 95.94 113 GLU A C 1
ATOM 801 O O . GLU A 1 113 ? -6.867 33.594 16.938 1 95.94 113 GLU A O 1
ATOM 806 N N . VAL A 1 114 ? -5 32.531 17.391 1 95.44 114 VAL A N 1
ATOM 807 C CA . VAL A 1 114 ? -5.055 31.75 16.156 1 95.44 114 VAL A CA 1
ATOM 808 C C . VAL A 1 114 ? -6.281 30.844 16.172 1 95.44 114 VAL A C 1
ATOM 810 O O . VAL A 1 114 ? -7.027 30.781 15.195 1 95.44 114 VAL A O 1
ATOM 813 N N . ALA A 1 115 ? -6.438 30.109 17.281 1 96.06 115 ALA A N 1
ATOM 814 C CA . ALA A 1 115 ? -7.566 29.188 17.422 1 96.06 115 ALA A CA 1
ATOM 815 C C . ALA A 1 115 ? -8.891 29.922 17.219 1 96.06 115 ALA A C 1
ATOM 817 O O . ALA A 1 115 ? -9.781 29.422 16.531 1 96.06 115 ALA A O 1
ATOM 818 N N . VAL A 1 116 ? -8.992 31.078 17.766 1 96.5 116 VAL A N 1
ATOM 819 C CA . VAL A 1 116 ? -10.219 31.859 17.672 1 96.5 116 VAL A CA 1
ATOM 820 C C . VAL A 1 116 ? -10.438 32.312 16.234 1 96.5 116 VAL A C 1
ATOM 822 O O . VAL A 1 116 ? -11.547 32.188 15.695 1 96.5 116 VAL A O 1
ATOM 825 N N . ALA A 1 117 ? -9.406 32.812 15.633 1 95.25 117 ALA A N 1
ATOM 826 C CA . ALA A 1 117 ? -9.5 33.312 14.258 1 95.25 117 ALA A CA 1
ATOM 827 C C . ALA A 1 117 ? -9.945 32.188 13.312 1 95.25 117 ALA A C 1
ATOM 829 O O . ALA A 1 117 ? -10.805 32.406 12.453 1 95.25 117 ALA A O 1
ATOM 830 N N . LEU A 1 118 ? -9.367 31.031 13.438 1 94.06 118 LEU A N 1
ATOM 831 C CA . LEU A 1 118 ? -9.672 29.922 12.547 1 94.06 118 LEU A CA 1
ATOM 832 C C . LEU A 1 118 ? -11.062 29.359 12.82 1 94.06 118 LEU A C 1
ATOM 834 O O . LEU A 1 118 ? -11.758 28.938 11.898 1 94.06 118 LEU A O 1
ATOM 838 N N . THR A 1 119 ? -11.383 29.328 14.109 1 94.75 119 THR A N 1
ATOM 839 C CA . THR A 1 119 ? -12.711 28.859 14.484 1 94.75 119 THR A CA 1
ATOM 840 C C . THR A 1 119 ? -13.789 29.781 13.922 1 94.75 119 THR A C 1
ATOM 842 O O . THR A 1 119 ? -14.82 29.312 13.43 1 94.75 119 THR A O 1
ATOM 845 N N . GLU A 1 120 ? -13.586 31.125 14.023 1 94.19 120 GLU A N 1
ATOM 846 C CA . GLU A 1 120 ? -14.547 32.094 13.531 1 94.19 120 GLU A CA 1
ATOM 847 C C . GLU A 1 120 ? -14.734 31.984 12.023 1 94.19 120 GLU A C 1
ATOM 849 O O . GLU A 1 120 ? -15.828 32.219 11.5 1 94.19 120 GLU A O 1
ATOM 854 N N . ARG A 1 121 ? -13.703 31.625 11.375 1 92.25 121 ARG A N 1
ATOM 855 C CA . ARG A 1 121 ? -13.789 31.469 9.93 1 92.25 121 ARG A CA 1
ATOM 856 C C . ARG A 1 121 ? -14.492 30.172 9.555 1 92.25 121 ARG A C 1
ATOM 858 O O . ARG A 1 121 ? -15.453 30.188 8.781 1 92.25 121 ARG A O 1
ATOM 865 N N . ASP A 1 122 ? -13.953 29.062 10.023 1 91.88 122 ASP A N 1
ATOM 866 C CA . ASP A 1 122 ? -14.508 27.75 9.766 1 91.88 122 ASP A CA 1
ATOM 867 C C . ASP A 1 122 ? -14 26.719 10.789 1 91.88 122 ASP A C 1
ATOM 869 O O . ASP A 1 122 ? -12.953 26.094 10.578 1 91.88 122 ASP A O 1
ATOM 873 N N . ALA A 1 123 ? -14.781 26.5 11.766 1 92.62 123 ALA A N 1
ATOM 874 C CA . ALA A 1 123 ? -14.352 25.656 12.891 1 92.62 123 ALA A CA 1
ATOM 875 C C . ALA A 1 123 ? -14.055 24.234 12.438 1 92.62 123 ALA A C 1
ATOM 877 O O . ALA A 1 123 ? -13.039 23.656 12.82 1 92.62 123 ALA A O 1
ATOM 878 N N . LEU A 1 124 ? -14.914 23.734 11.641 1 90.38 124 LEU A N 1
ATOM 879 C CA . LEU A 1 124 ? -14.734 22.359 11.188 1 90.38 124 LEU A CA 1
ATOM 880 C C . LEU A 1 124 ? -13.484 22.219 10.32 1 90.38 124 LEU A C 1
ATOM 882 O O . LEU A 1 124 ? -12.711 21.281 10.484 1 90.38 124 LEU A O 1
ATOM 886 N N . ALA A 1 125 ? -13.266 23.094 9.438 1 87.12 125 ALA A N 1
ATOM 887 C CA . ALA A 1 125 ? -12.094 23.062 8.562 1 87.12 125 ALA A CA 1
ATOM 888 C C . ALA A 1 125 ? -10.805 23.188 9.375 1 87.12 125 ALA A C 1
ATOM 890 O O . ALA A 1 125 ? -9.789 22.578 9.039 1 87.12 125 ALA A O 1
ATOM 891 N N . ALA A 1 126 ? -10.875 23.953 10.367 1 87.94 126 ALA A N 1
ATOM 892 C CA . ALA A 1 126 ? -9.711 24.125 11.227 1 87.94 126 ALA A CA 1
ATOM 893 C C . ALA A 1 126 ? -9.32 22.812 11.898 1 87.94 126 ALA A C 1
ATOM 895 O O . ALA A 1 126 ? -8.141 22.453 11.914 1 87.94 126 ALA A O 1
ATOM 896 N N . HIS A 1 127 ? -10.305 22.141 12.398 1 88.88 127 HIS A N 1
ATOM 897 C CA . HIS A 1 127 ? -10.039 20.875 13.047 1 88.88 127 HIS A CA 1
ATOM 898 C C . HIS A 1 127 ? -9.625 19.812 12.039 1 88.88 127 HIS A C 1
ATOM 900 O O . HIS A 1 127 ? -8.742 19 12.312 1 88.88 127 HIS A O 1
ATOM 906 N N . ALA A 1 128 ? -10.273 19.797 10.906 1 82.94 128 ALA A N 1
ATOM 907 C CA . ALA A 1 128 ? -9.984 18.828 9.859 1 82.94 128 ALA A CA 1
ATOM 908 C C . ALA A 1 128 ? -8.523 18.922 9.414 1 82.94 128 ALA A C 1
ATOM 910 O O . ALA A 1 128 ? -7.836 17.906 9.297 1 82.94 128 ALA A O 1
ATOM 911 N N . ARG A 1 129 ? -8.062 20.031 9.242 1 77.69 129 ARG A N 1
ATOM 912 C CA . ARG A 1 129 ? -6.711 20.25 8.75 1 77.69 129 ARG A CA 1
ATOM 913 C C . ARG A 1 129 ? -5.684 20.016 9.852 1 77.69 129 ARG A C 1
ATOM 915 O O . ARG A 1 129 ? -4.684 19.328 9.641 1 77.69 129 ARG A O 1
ATOM 922 N N . THR A 1 130 ? -5.91 20.531 11.047 1 77.81 130 THR A N 1
ATOM 923 C CA . THR A 1 130 ? -4.906 20.562 12.102 1 77.81 130 THR A CA 1
ATOM 924 C C . THR A 1 130 ? -4.875 19.234 12.867 1 77.81 130 THR A C 1
ATOM 926 O O . THR A 1 130 ? -3.805 18.734 13.203 1 77.81 130 THR A O 1
ATOM 929 N N . GLU A 1 131 ? -6.07 18.75 13.172 1 75.88 131 GLU A N 1
ATOM 930 C CA . GLU A 1 131 ? -6.148 17.578 14.055 1 75.88 131 GLU A CA 1
ATOM 931 C C . GLU A 1 131 ? -6.281 16.297 13.258 1 75.88 131 GLU A C 1
ATOM 933 O O . GLU A 1 131 ? -5.754 15.25 13.656 1 75.88 131 GLU A O 1
ATOM 938 N N . LEU A 1 132 ? -6.922 16.469 12.148 1 73.62 132 LEU A N 1
ATOM 939 C CA . LEU A 1 132 ? -7.25 15.227 11.445 1 73.62 132 LEU A CA 1
ATOM 940 C C . LEU A 1 132 ? -6.363 15.055 10.211 1 73.62 132 LEU A C 1
ATOM 942 O O . LEU A 1 132 ? -6.281 13.953 9.656 1 73.62 132 LEU A O 1
ATOM 946 N N . GLY A 1 133 ? -5.715 16.156 9.766 1 72.5 133 GLY A N 1
ATOM 947 C CA . GLY A 1 133 ? -4.855 16.078 8.602 1 72.5 133 GLY A CA 1
ATOM 948 C C . GLY A 1 133 ? -5.613 15.758 7.324 1 72.5 133 GLY A C 1
ATOM 949 O O . GLY A 1 133 ? -5.094 15.07 6.441 1 72.5 133 GLY A O 1
ATOM 950 N N . ILE A 1 134 ? -6.836 15.969 7.371 1 66.75 134 ILE A N 1
ATOM 951 C CA . ILE A 1 134 ? -7.691 15.68 6.223 1 66.75 134 ILE A CA 1
ATOM 952 C C . ILE A 1 134 ? -7.844 16.938 5.363 1 66.75 134 ILE A C 1
ATOM 954 O O . ILE A 1 134 ? -8.094 18.016 5.879 1 66.75 134 ILE A O 1
ATOM 958 N N . ASP A 1 135 ? -7.195 16.797 4.207 1 62.03 135 ASP A N 1
ATOM 959 C CA . ASP A 1 135 ? -7.594 17.812 3.242 1 62.03 135 ASP A CA 1
ATOM 960 C C . ASP A 1 135 ? -8.914 17.453 2.572 1 62.03 135 ASP A C 1
ATOM 962 O O . ASP A 1 135 ? -8.969 16.531 1.761 1 62.03 135 ASP A O 1
ATOM 966 N N . PRO A 1 136 ? -9.875 18.016 3.047 1 54.28 136 PRO A N 1
ATOM 967 C CA . PRO A 1 136 ? -11.203 17.656 2.559 1 54.28 136 PRO A CA 1
ATOM 968 C C . PRO A 1 136 ? -11.289 17.625 1.034 1 54.28 136 PRO A C 1
ATOM 970 O O . PRO A 1 136 ? -12.188 16.984 0.472 1 54.28 136 PRO A O 1
ATOM 973 N N . GLN A 1 137 ? -10.359 18.266 0.402 1 55.03 137 GLN A N 1
ATOM 974 C CA . GLN A 1 137 ? -10.469 18.359 -1.05 1 55.03 137 GLN A CA 1
ATOM 975 C C . GLN A 1 137 ? -9.609 17.312 -1.741 1 55.03 137 GLN A C 1
ATOM 977 O O . GLN A 1 137 ? -9.664 17.156 -2.965 1 55.03 137 GLN A O 1
ATOM 982 N N . ALA A 1 138 ? -8.859 16.609 -0.86 1 57.84 138 ALA A N 1
ATOM 983 C CA . ALA A 1 138 ? -7.902 15.719 -1.507 1 57.84 138 ALA A CA 1
ATOM 984 C C . ALA A 1 138 ? -8.391 14.273 -1.465 1 57.84 138 ALA A C 1
ATOM 986 O O . ALA A 1 138 ? -8.18 13.57 -0.476 1 57.84 138 ALA A O 1
ATOM 987 N N . LEU A 1 139 ? -9.594 13.992 -2.045 1 59.53 139 LEU A N 1
ATOM 988 C CA . LEU A 1 139 ? -10 12.594 -1.963 1 59.53 139 LEU A CA 1
ATOM 989 C C . LEU A 1 139 ? -9.57 11.828 -3.213 1 59.53 139 LEU A C 1
ATOM 991 O O . LEU A 1 139 ? -9.75 12.312 -4.332 1 59.53 139 LEU A O 1
ATOM 995 N N . THR A 1 140 ? -8.695 10.914 -3.025 1 64.75 140 THR A N 1
ATOM 996 C CA . THR A 1 140 ? -8.359 10.031 -4.137 1 64.75 140 THR A CA 1
ATOM 997 C C . THR A 1 140 ? -9.531 9.117 -4.48 1 64.75 140 THR A C 1
ATOM 999 O O . THR A 1 140 ? -10.242 8.648 -3.588 1 64.75 140 THR A O 1
ATOM 1002 N N . SER A 1 141 ? -9.844 8.961 -5.824 1 82.81 141 SER A N 1
ATOM 1003 C CA . SER A 1 141 ? -10.844 8.008 -6.301 1 82.81 141 SER A CA 1
ATOM 1004 C C . SER A 1 141 ? -10.375 6.57 -6.117 1 82.81 141 SER A C 1
ATOM 1006 O O . SER A 1 141 ? -9.312 6.191 -6.609 1 82.81 141 SER A O 1
ATOM 1008 N N . PRO A 1 142 ? -11.164 5.836 -5.316 1 85.19 142 PRO A N 1
ATOM 1009 C CA . PRO A 1 142 ? -10.797 4.434 -5.117 1 85.19 142 PRO A CA 1
ATOM 1010 C C . PRO A 1 142 ? -10.656 3.67 -6.43 1 85.19 142 PRO A C 1
ATOM 1012 O O . PRO A 1 142 ? -9.719 2.881 -6.59 1 85.19 142 PRO A O 1
ATOM 1015 N N . TRP A 1 143 ? -11.469 4.062 -7.465 1 90.38 143 TRP A N 1
ATOM 1016 C CA . TRP A 1 143 ? -11.461 3.342 -8.734 1 90.38 143 TRP A CA 1
ATOM 1017 C C . TRP A 1 143 ? -10.219 3.693 -9.547 1 90.38 143 TRP A C 1
ATOM 1019 O O . TRP A 1 143 ? -9.617 2.824 -10.188 1 90.38 143 TRP A O 1
ATOM 1029 N N . GLN A 1 144 ? -9.852 4.902 -9.5 1 87.25 144 GLN A N 1
ATOM 1030 C CA . GLN A 1 144 ? -8.664 5.332 -10.227 1 87.25 144 GLN A CA 1
ATOM 1031 C C . GLN A 1 144 ? -7.406 4.684 -9.648 1 87.25 144 GLN A C 1
ATOM 1033 O O . GLN A 1 144 ? -6.547 4.215 -10.398 1 87.25 144 GLN A O 1
ATOM 1038 N N . ALA A 1 145 ? -7.328 4.637 -8.336 1 83.94 145 ALA A N 1
ATOM 1039 C CA . ALA A 1 145 ? -6.188 4.02 -7.672 1 83.94 145 ALA A CA 1
ATOM 1040 C C . ALA A 1 145 ? -6.133 2.521 -7.945 1 83.94 145 ALA A C 1
ATOM 1042 O O . ALA A 1 145 ? -5.066 1.973 -8.227 1 83.94 145 ALA A O 1
ATOM 1043 N N . ALA A 1 146 ? -7.285 1.885 -7.883 1 89.88 146 ALA A N 1
ATOM 1044 C CA . ALA A 1 146 ? -7.383 0.443 -8.094 1 89.88 146 ALA A CA 1
ATOM 1045 C C . ALA A 1 146 ? -6.941 0.065 -9.508 1 89.88 146 ALA A C 1
ATOM 1047 O O . ALA A 1 146 ? -6.141 -0.852 -9.688 1 89.88 146 ALA A O 1
ATOM 1048 N N . LEU A 1 147 ? -7.43 0.81 -10.508 1 92.25 147 LEU A N 1
ATOM 1049 C CA . LEU A 1 147 ? -7.148 0.499 -11.906 1 92.25 147 LEU A CA 1
ATOM 1050 C C . LEU A 1 147 ? -5.695 0.806 -12.25 1 92.25 147 LEU A C 1
ATOM 1052 O O . LEU A 1 147 ? -5.062 0.072 -13.016 1 92.25 147 LEU A O 1
ATOM 1056 N N . ALA A 1 148 ? -5.188 1.859 -11.727 1 89.06 148 ALA A N 1
ATOM 1057 C CA . ALA A 1 148 ? -3.787 2.203 -11.953 1 89.06 148 ALA A CA 1
ATOM 1058 C C . ALA A 1 148 ? -2.861 1.135 -11.375 1 89.06 148 ALA A C 1
ATOM 1060 O O . ALA A 1 148 ? -1.888 0.737 -12.023 1 89.06 148 ALA A O 1
ATOM 1061 N N . SER A 1 149 ? -3.186 0.666 -10.211 1 90.12 149 SER A N 1
ATOM 1062 C CA . SER A 1 149 ? -2.371 -0.354 -9.562 1 90.12 149 SER A CA 1
ATOM 1063 C C . SER A 1 149 ? -2.443 -1.681 -10.312 1 90.12 149 SER A C 1
ATOM 1065 O O . SER A 1 149 ? -1.429 -2.361 -10.477 1 90.12 149 SER A O 1
ATOM 1067 N N . ALA A 1 150 ? -3.621 -2.01 -10.711 1 94.38 150 ALA A N 1
ATOM 1068 C CA . ALA A 1 150 ? -3.807 -3.25 -11.461 1 94.38 150 ALA A CA 1
ATOM 1069 C C . ALA A 1 150 ? -3.053 -3.207 -12.789 1 94.38 150 ALA A C 1
ATOM 1071 O O . ALA A 1 150 ? -2.41 -4.188 -13.172 1 94.38 150 ALA A O 1
ATOM 1072 N N . ALA A 1 151 ? -3.213 -2.094 -13.477 1 95.69 151 ALA A N 1
ATOM 1073 C CA . ALA A 1 151 ? -2.537 -1.938 -14.766 1 95.69 151 ALA A CA 1
ATOM 1074 C C . ALA A 1 151 ? -1.021 -1.973 -14.594 1 95.69 151 ALA A C 1
ATOM 1076 O O . ALA A 1 151 ? -0.317 -2.602 -15.391 1 95.69 151 ALA A O 1
ATOM 1077 N N . ALA A 1 152 ? -0.527 -1.308 -13.633 1 94.31 152 ALA A N 1
ATOM 1078 C CA . ALA A 1 152 ? 0.909 -1.284 -13.367 1 94.31 152 ALA A CA 1
ATOM 1079 C C . ALA A 1 152 ? 1.421 -2.672 -12.992 1 94.31 152 ALA A C 1
ATOM 1081 O O . ALA A 1 152 ? 2.484 -3.094 -13.453 1 94.31 152 ALA A O 1
ATOM 1082 N N . PHE A 1 153 ? 0.69 -3.322 -12.148 1 95.81 153 PHE A N 1
ATOM 1083 C CA . PHE A 1 153 ? 1.051 -4.688 -11.789 1 95.81 153 PHE A CA 1
ATOM 1084 C C . PHE A 1 153 ? 1.137 -5.57 -13.023 1 95.81 153 PHE A C 1
ATOM 1086 O O . PHE A 1 153 ? 2.078 -6.355 -13.172 1 95.81 153 PHE A O 1
ATOM 1093 N N . THR A 1 154 ? 0.11 -5.477 -13.828 1 97.38 154 THR A N 1
ATOM 1094 C CA . THR A 1 154 ? 0.041 -6.281 -15.039 1 97.38 154 THR A CA 1
ATOM 1095 C C . THR A 1 154 ? 1.262 -6.035 -15.922 1 97.38 154 THR A C 1
ATOM 1097 O O . THR A 1 154 ? 1.895 -6.984 -16.391 1 97.38 154 THR A O 1
ATOM 1100 N N . LEU A 1 155 ? 1.584 -4.828 -16.109 1 96.56 155 LEU A N 1
ATOM 1101 C CA . LEU A 1 155 ? 2.744 -4.484 -16.922 1 96.56 155 LEU A CA 1
ATOM 1102 C C . LEU A 1 155 ? 4.023 -5.035 -16.312 1 96.56 155 LEU A C 1
ATOM 1104 O O . LEU A 1 155 ? 4.891 -5.555 -17.016 1 96.56 155 LEU A O 1
ATOM 1108 N N . GLY A 1 156 ? 4.16 -4.918 -15.039 1 96.94 156 GLY A N 1
ATOM 1109 C CA . GLY A 1 156 ? 5.309 -5.48 -14.344 1 96.94 156 GLY A CA 1
ATOM 1110 C C . GLY A 1 156 ? 5.375 -6.992 -14.43 1 96.94 156 GLY A C 1
ATOM 1111 O O . GLY A 1 156 ? 6.441 -7.559 -14.672 1 96.94 156 GLY A O 1
ATOM 1112 N N . ALA A 1 157 ? 4.25 -7.586 -14.242 1 97.94 157 ALA A N 1
ATOM 1113 C CA . ALA A 1 157 ? 4.16 -9.047 -14.227 1 97.94 157 ALA A CA 1
ATOM 1114 C C . ALA A 1 157 ? 4.465 -9.633 -15.602 1 97.94 157 ALA A C 1
ATOM 1116 O O . ALA A 1 157 ? 4.973 -10.75 -15.711 1 97.94 157 ALA A O 1
ATOM 1117 N N . LEU A 1 158 ? 4.148 -8.914 -16.656 1 97.88 158 LEU A N 1
ATOM 1118 C CA . LEU A 1 158 ? 4.352 -9.391 -18.016 1 97.88 158 LEU A CA 1
ATOM 1119 C C . LEU A 1 158 ? 5.836 -9.586 -18.312 1 97.88 158 LEU A C 1
ATOM 1121 O O . LEU A 1 158 ? 6.207 -10.445 -19.109 1 97.88 158 LEU A O 1
ATOM 1125 N N . VAL A 1 159 ? 6.695 -8.922 -17.656 1 97.62 159 VAL A N 1
ATOM 1126 C CA . VAL A 1 159 ? 8.125 -8.969 -17.922 1 97.62 159 VAL A CA 1
ATOM 1127 C C . VAL A 1 159 ? 8.68 -10.344 -17.578 1 97.62 159 VAL A C 1
ATOM 1129 O O . VAL A 1 159 ? 9.094 -11.102 -18.469 1 97.62 159 VAL A O 1
ATOM 1132 N N . PRO A 1 160 ? 8.578 -10.766 -16.328 1 97.31 160 PRO A N 1
ATOM 1133 C CA . PRO A 1 160 ? 9.086 -12.109 -16.031 1 97.31 160 PRO A CA 1
ATOM 1134 C C . PRO A 1 160 ? 8.258 -13.203 -16.703 1 97.31 160 PRO A C 1
ATOM 1136 O O . PRO A 1 160 ? 8.797 -14.266 -17.047 1 97.31 160 PRO A O 1
ATOM 1139 N N . LEU A 1 161 ? 6.973 -13 -16.891 1 96.25 161 LEU A N 1
ATOM 1140 C CA . LEU A 1 161 ? 6.133 -14.016 -17.516 1 96.25 161 LEU A CA 1
ATOM 1141 C C . LEU A 1 161 ? 6.578 -14.289 -18.938 1 96.25 161 LEU A C 1
ATOM 1143 O O . LEU A 1 161 ? 6.762 -15.445 -19.328 1 96.25 161 LEU A O 1
ATOM 1147 N N . LEU A 1 162 ? 6.762 -13.242 -19.703 1 96.44 162 LEU A N 1
ATOM 1148 C CA . LEU A 1 162 ? 7.199 -13.406 -21.094 1 96.44 162 LEU A CA 1
ATOM 1149 C C . LEU A 1 162 ? 8.633 -13.922 -21.141 1 96.44 162 LEU A C 1
ATOM 1151 O O . LEU A 1 162 ? 8.969 -14.719 -22.031 1 96.44 162 LEU A O 1
ATOM 1155 N N . ALA A 1 163 ? 9.422 -13.516 -20.234 1 95.25 163 ALA A N 1
ATOM 1156 C CA . ALA A 1 163 ? 10.82 -13.922 -20.203 1 95.25 163 ALA A CA 1
ATOM 1157 C C . ALA A 1 163 ? 10.961 -15.414 -19.938 1 95.25 163 ALA A C 1
ATOM 1159 O O . ALA A 1 163 ? 11.922 -16.047 -20.375 1 95.25 163 ALA A O 1
ATOM 1160 N N . VAL A 1 164 ? 10.031 -15.969 -19.219 1 91 164 VAL A N 1
ATOM 1161 C CA . VAL A 1 164 ? 10.156 -17.391 -18.891 1 91 164 VAL A CA 1
ATOM 1162 C C . VAL A 1 164 ? 9.492 -18.234 -19.969 1 91 164 VAL A C 1
ATOM 1164 O O . VAL A 1 164 ? 9.891 -19.375 -20.203 1 91 164 VAL A O 1
ATOM 1167 N N . LEU A 1 165 ? 8.523 -17.672 -20.656 1 90.31 165 LEU A N 1
ATOM 1168 C CA . LEU A 1 165 ? 7.703 -18.484 -21.547 1 90.31 165 LEU A CA 1
ATOM 1169 C C . LEU A 1 165 ? 8.266 -18.469 -22.953 1 90.31 165 LEU A C 1
ATOM 1171 O O . LEU A 1 165 ? 8.047 -19.406 -23.734 1 90.31 165 LEU A O 1
ATOM 1175 N N . LEU A 1 166 ? 8.984 -17.516 -23.328 1 91.69 166 LEU A N 1
ATOM 1176 C CA . LEU A 1 166 ? 9.312 -17.312 -24.734 1 91.69 166 LEU A CA 1
ATOM 1177 C C . LEU A 1 166 ? 10.625 -18 -25.094 1 91.69 166 LEU A C 1
ATOM 1179 O O . LEU A 1 166 ? 10.742 -18.656 -26.141 1 91.69 166 LEU A O 1
ATOM 1183 N N . PRO A 1 167 ? 11.633 -17.938 -24.281 1 90.06 167 PRO A N 1
ATOM 1184 C CA . PRO A 1 167 ? 12.906 -18.562 -24.641 1 90.06 167 PRO A CA 1
ATOM 1185 C C . PRO A 1 167 ? 12.875 -20.094 -24.531 1 90.06 167 PRO A C 1
ATOM 1187 O O . PRO A 1 167 ? 12 -20.641 -23.875 1 90.06 167 PRO A O 1
ATOM 1190 N N . PRO A 1 168 ? 13.836 -20.719 -25.281 1 86.38 168 PRO A N 1
ATOM 1191 C CA . PRO A 1 168 ? 13.961 -22.156 -25.125 1 86.38 168 PRO A CA 1
ATOM 1192 C C . PRO A 1 168 ? 14.32 -22.562 -23.688 1 86.38 168 PRO A C 1
ATOM 1194 O O . PRO A 1 168 ? 14.742 -21.719 -22.906 1 86.38 168 PRO A O 1
ATOM 1197 N N . GLY A 1 169 ? 14.047 -23.828 -23.312 1 78.31 169 GLY A N 1
ATOM 1198 C CA . GLY A 1 169 ? 14.102 -24.375 -21.969 1 78.31 169 GLY A CA 1
ATOM 1199 C C . GLY A 1 169 ? 15.391 -24.031 -21.234 1 78.31 169 GLY A C 1
ATOM 1200 O O . GLY A 1 169 ? 15.352 -23.516 -20.109 1 78.31 169 GLY A O 1
ATOM 1201 N N . SER A 1 170 ? 16.562 -24.125 -21.828 1 84.62 170 SER A N 1
ATOM 1202 C CA . SER A 1 170 ? 17.828 -23.938 -21.141 1 84.62 170 SER A CA 1
ATOM 1203 C C . SER A 1 170 ? 18.078 -22.453 -20.859 1 84.62 170 SER A C 1
ATOM 1205 O O . SER A 1 170 ? 18.906 -22.109 -20 1 84.62 170 SER A O 1
ATOM 1207 N N . TRP A 1 171 ? 17.375 -21.5 -21.453 1 90.31 171 TRP A N 1
ATOM 1208 C CA . TRP A 1 171 ? 17.641 -20.078 -21.312 1 90.31 171 TRP A CA 1
ATOM 1209 C C . TRP A 1 171 ? 16.562 -19.406 -20.453 1 90.31 171 TRP A C 1
ATOM 1211 O O . TRP A 1 171 ? 16.688 -18.219 -20.125 1 90.31 171 TRP A O 1
ATOM 1221 N N . ARG A 1 172 ? 15.641 -20.094 -20.062 1 88.81 172 ARG A N 1
ATOM 1222 C CA . ARG A 1 172 ? 14.484 -19.516 -19.375 1 88.81 172 ARG A CA 1
ATOM 1223 C C . ARG A 1 172 ? 14.906 -18.797 -18.109 1 88.81 172 ARG A C 1
ATOM 1225 O O . ARG A 1 172 ? 14.578 -17.625 -17.906 1 88.81 172 ARG A O 1
ATOM 1232 N N . LEU A 1 173 ? 15.727 -19.453 -17.297 1 88.75 173 LEU A N 1
ATOM 1233 C CA . LEU A 1 173 ? 16.062 -18.906 -15.992 1 88.75 173 LEU A CA 1
ATOM 1234 C C . LEU A 1 173 ? 16.984 -17.688 -16.141 1 88.75 173 LEU A C 1
ATOM 1236 O O . LEU A 1 173 ? 16.703 -16.625 -15.594 1 88.75 173 LEU A O 1
ATOM 1240 N N . PRO A 1 174 ? 18.125 -17.766 -16.906 1 93 174 PRO A N 1
ATOM 1241 C CA . PRO A 1 174 ? 19 -16.594 -17.062 1 93 174 PRO A CA 1
ATOM 1242 C C . PRO A 1 174 ? 18.297 -15.398 -17.672 1 93 174 PRO A C 1
ATOM 1244 O O . PRO A 1 174 ? 18.531 -14.258 -17.266 1 93 174 PRO A O 1
ATOM 1247 N N . VAL A 1 175 ? 17.438 -15.625 -18.641 1 95.06 175 VAL A N 1
ATOM 1248 C CA . VAL A 1 175 ? 16.719 -14.539 -19.297 1 95.06 175 VAL A CA 1
ATOM 1249 C C . VAL A 1 175 ? 15.742 -13.906 -18.297 1 95.06 175 VAL A C 1
ATOM 1251 O O . VAL A 1 175 ? 15.578 -12.68 -18.281 1 95.06 175 VAL A O 1
ATOM 1254 N N . THR A 1 176 ? 15.07 -14.734 -17.547 1 95.12 176 THR A N 1
ATOM 1255 C CA . THR A 1 176 ? 14.148 -14.227 -16.531 1 95.12 176 THR A CA 1
ATOM 1256 C C . THR A 1 176 ? 14.883 -13.359 -15.516 1 95.12 176 THR A C 1
ATOM 1258 O O . THR A 1 176 ? 14.438 -12.25 -15.203 1 95.12 176 THR A O 1
ATOM 1261 N N . VAL A 1 177 ? 16.031 -13.781 -15.062 1 96 177 VAL A N 1
ATOM 1262 C CA . VAL A 1 177 ? 16.797 -13.039 -14.07 1 96 177 VAL A CA 1
ATOM 1263 C C . VAL A 1 177 ? 17.219 -11.695 -14.656 1 96 177 VAL A C 1
ATOM 1265 O O . VAL A 1 177 ? 17.062 -10.648 -14.016 1 96 177 VAL A O 1
ATOM 1268 N N . ALA A 1 178 ? 17.719 -11.68 -15.82 1 97.31 178 ALA A N 1
ATOM 1269 C CA . ALA A 1 178 ? 18.172 -10.453 -16.469 1 97.31 178 ALA A CA 1
ATOM 1270 C C . ALA A 1 178 ? 17.016 -9.469 -16.656 1 97.31 178 ALA A C 1
ATOM 1272 O O . ALA A 1 178 ? 17.172 -8.266 -16.422 1 97.31 178 ALA A O 1
ATOM 1273 N N . ALA A 1 179 ? 15.891 -9.969 -17.109 1 97.62 179 ALA A N 1
ATOM 1274 C CA . ALA A 1 179 ? 14.719 -9.125 -17.344 1 97.62 179 ALA A CA 1
ATOM 1275 C C . ALA A 1 179 ? 14.211 -8.516 -16.031 1 97.62 179 ALA A C 1
ATOM 1277 O O . ALA A 1 179 ? 13.836 -7.344 -15.992 1 97.62 179 ALA A O 1
ATOM 1278 N N . VAL A 1 180 ? 14.203 -9.328 -15.008 1 97.62 180 VAL A N 1
ATOM 1279 C CA . VAL A 1 180 ? 13.734 -8.883 -13.695 1 97.62 180 VAL A CA 1
ATOM 1280 C C . VAL A 1 180 ? 14.664 -7.809 -13.148 1 97.62 180 VAL A C 1
ATOM 1282 O O . VAL A 1 180 ? 14.211 -6.766 -12.672 1 97.62 180 VAL A O 1
ATOM 1285 N N . VAL A 1 181 ? 15.961 -8.023 -13.266 1 97.94 181 VAL A N 1
ATOM 1286 C CA . VAL A 1 181 ? 16.938 -7.051 -12.781 1 97.94 181 VAL A CA 1
ATOM 1287 C C . VAL A 1 181 ? 16.781 -5.738 -13.547 1 97.94 181 VAL A C 1
ATOM 1289 O O . VAL A 1 181 ? 16.797 -4.656 -12.953 1 97.94 181 VAL A O 1
ATOM 1292 N N . ALA A 1 182 ? 16.609 -5.852 -14.797 1 98.06 182 ALA A N 1
ATOM 1293 C CA . ALA A 1 182 ? 16.438 -4.656 -15.625 1 98.06 182 ALA A CA 1
ATOM 1294 C C . ALA A 1 182 ? 15.172 -3.902 -15.227 1 98.06 182 ALA A C 1
ATOM 1296 O O . ALA A 1 182 ? 15.188 -2.678 -15.086 1 98.06 182 ALA A O 1
ATOM 1297 N N . ALA A 1 183 ? 14.086 -4.605 -15.078 1 97.44 183 ALA A N 1
ATOM 1298 C CA . ALA A 1 183 ? 12.805 -3.998 -14.727 1 97.44 183 ALA A CA 1
ATOM 1299 C C . ALA A 1 183 ? 12.867 -3.338 -13.352 1 97.44 183 ALA A C 1
ATOM 1301 O O . ALA A 1 183 ? 12.359 -2.227 -13.164 1 97.44 183 ALA A O 1
ATOM 1302 N N . LEU A 1 184 ? 13.469 -3.967 -12.414 1 96.62 184 LEU A N 1
ATOM 1303 C CA . LEU A 1 184 ? 13.547 -3.443 -11.055 1 96.62 184 LEU A CA 1
ATOM 1304 C C . LEU A 1 184 ? 14.523 -2.271 -10.977 1 96.62 184 LEU A C 1
ATOM 1306 O O . LEU A 1 184 ? 14.336 -1.357 -10.172 1 96.62 184 LEU A O 1
ATOM 1310 N N . THR A 1 185 ? 15.578 -2.355 -11.773 1 96.88 185 THR A N 1
ATOM 1311 C CA . THR A 1 185 ? 16.469 -1.208 -11.883 1 96.88 185 THR A CA 1
ATOM 1312 C C . THR A 1 185 ? 15.719 0.015 -12.398 1 96.88 185 THR A C 1
ATOM 1314 O O . THR A 1 185 ? 15.844 1.108 -11.844 1 96.88 185 THR A O 1
ATOM 1317 N N . LEU A 1 186 ? 14.953 -0.203 -13.414 1 95.19 186 LEU A N 1
ATOM 1318 C CA . LEU A 1 186 ? 14.164 0.886 -13.984 1 95.19 186 LEU A CA 1
ATOM 1319 C C . LEU A 1 186 ? 13.156 1.414 -12.977 1 95.19 186 LEU A C 1
ATOM 1321 O O . LEU A 1 186 ? 13.008 2.629 -12.82 1 95.19 186 LEU A O 1
ATOM 1325 N N . SER A 1 187 ? 12.453 0.525 -12.359 1 92.56 187 SER A N 1
ATOM 1326 C CA . SER A 1 187 ? 11.445 0.921 -11.375 1 92.56 187 SER A CA 1
ATOM 1327 C C . SER A 1 187 ? 12.07 1.688 -10.219 1 92.56 187 SER A C 1
ATOM 1329 O O . SER A 1 187 ? 11.539 2.705 -9.773 1 92.56 187 SER A O 1
ATOM 1331 N N . GLY A 1 188 ? 13.141 1.157 -9.672 1 90.12 188 GLY A N 1
ATOM 1332 C CA . GLY A 1 188 ? 13.844 1.859 -8.602 1 90.12 188 GLY A CA 1
ATOM 1333 C C . GLY A 1 188 ? 14.32 3.238 -9.016 1 90.12 188 GLY A C 1
ATOM 1334 O O . GLY A 1 188 ? 14.219 4.191 -8.242 1 90.12 188 GLY A O 1
ATOM 1335 N N . TRP A 1 189 ? 14.852 3.324 -10.242 1 92.75 189 TRP A N 1
ATOM 1336 C CA . TRP A 1 189 ? 15.336 4.598 -10.758 1 92.75 189 TRP A CA 1
ATOM 1337 C C . TRP A 1 189 ? 14.203 5.609 -10.883 1 92.75 189 TRP A C 1
ATOM 1339 O O . TRP A 1 189 ? 14.336 6.758 -10.461 1 92.75 189 TRP A O 1
ATOM 1349 N N . VAL A 1 190 ? 13.133 5.207 -11.414 1 89.81 190 VAL A N 1
ATOM 1350 C CA . VAL A 1 190 ? 11.977 6.078 -11.609 1 89.81 190 VAL A CA 1
ATOM 1351 C C . VAL A 1 190 ? 11.43 6.527 -10.258 1 89.81 190 VAL A C 1
ATOM 1353 O O . VAL A 1 190 ? 11.125 7.707 -10.062 1 89.81 190 VAL A O 1
ATOM 1356 N N . SER A 1 191 ? 11.32 5.59 -9.352 1 85.06 191 SER A N 1
ATOM 1357 C CA . SER A 1 191 ? 10.805 5.895 -8.023 1 85.06 191 SER A CA 1
ATOM 1358 C C . SER A 1 191 ? 11.664 6.938 -7.312 1 85.06 191 SER A C 1
ATOM 1360 O O . SER A 1 191 ? 11.141 7.879 -6.715 1 85.06 191 SER A O 1
ATOM 1362 N N . ALA A 1 192 ? 12.945 6.805 -7.348 1 85.06 192 ALA A N 1
ATOM 1363 C CA . ALA A 1 192 ? 13.867 7.73 -6.695 1 85.06 192 ALA A CA 1
ATOM 1364 C C . ALA A 1 192 ? 13.789 9.117 -7.332 1 85.06 192 ALA A C 1
ATOM 1366 O O . ALA A 1 192 ? 13.773 10.133 -6.625 1 85.06 192 ALA A O 1
ATOM 1367 N N . ARG A 1 193 ? 13.688 9.156 -8.609 1 86.5 193 ARG A N 1
ATOM 1368 C CA . ARG A 1 193 ? 13.664 10.438 -9.32 1 86.5 193 ARG A CA 1
ATOM 1369 C C . ARG A 1 193 ? 12.367 11.188 -9.055 1 86.5 193 ARG A C 1
ATOM 1371 O O . ARG A 1 193 ? 12.367 12.414 -8.938 1 86.5 193 ARG A O 1
ATOM 1378 N N . LEU A 1 194 ? 11.375 10.445 -8.953 1 80.25 194 LEU A N 1
ATOM 1379 C CA . LEU A 1 194 ? 10.078 11.062 -8.664 1 80.25 194 LEU A CA 1
ATOM 1380 C C . LEU A 1 194 ? 10.062 11.641 -7.246 1 80.25 194 LEU A C 1
ATOM 1382 O O . LEU A 1 194 ? 9.383 12.633 -6.988 1 80.25 194 LEU A O 1
ATOM 1386 N N . GLY A 1 195 ? 10.828 11.055 -6.352 1 76.62 195 GLY A N 1
ATOM 1387 C CA . GLY A 1 195 ? 10.859 11.508 -4.973 1 76.62 195 GLY A CA 1
ATOM 1388 C C . GLY A 1 195 ? 11.984 12.484 -4.688 1 76.62 195 GLY A C 1
ATOM 1389 O O . GLY A 1 195 ? 12.117 12.977 -3.566 1 76.62 195 GLY A O 1
ATOM 1390 N N . GLY A 1 196 ? 12.773 12.758 -5.715 1 81.88 196 GLY A N 1
ATOM 1391 C CA . GLY A 1 196 ? 13.867 13.703 -5.547 1 81.88 196 GLY A CA 1
ATOM 1392 C C . GLY A 1 196 ? 15.039 13.133 -4.785 1 81.88 196 GLY A C 1
ATOM 1393 O O . GLY A 1 196 ? 15.805 13.867 -4.164 1 81.88 196 GLY A O 1
ATOM 1394 N N . ALA A 1 197 ? 15.141 11.852 -4.691 1 82.75 197 ALA A N 1
ATOM 1395 C CA . ALA A 1 197 ? 16.219 11.195 -3.965 1 82.75 197 ALA A CA 1
ATOM 1396 C C . ALA A 1 197 ? 17.219 10.547 -4.93 1 82.75 197 ALA A C 1
ATOM 1398 O O . ALA A 1 197 ? 16.984 10.508 -6.141 1 82.75 197 ALA A O 1
ATOM 1399 N N . GLY A 1 198 ? 18.359 10.203 -4.441 1 87.19 198 GLY A N 1
ATOM 1400 C CA . GLY A 1 198 ? 19.344 9.5 -5.25 1 87.19 198 GLY A CA 1
ATOM 1401 C C . GLY A 1 198 ? 18.906 8.094 -5.629 1 87.19 198 GLY A C 1
ATOM 1402 O O . GLY A 1 198 ? 18.391 7.355 -4.793 1 87.19 198 GLY A O 1
ATOM 1403 N N . PRO A 1 199 ? 19.125 7.773 -6.816 1 92 199 PRO A N 1
ATOM 1404 C CA . PRO A 1 199 ? 18.547 6.516 -7.301 1 92 199 PRO A CA 1
ATOM 1405 C C . PRO A 1 199 ? 19.344 5.293 -6.84 1 92 199 PRO A C 1
ATOM 1407 O O . PRO A 1 199 ? 18.812 4.176 -6.836 1 92 199 PRO A O 1
ATOM 1410 N N . ALA A 1 200 ? 20.562 5.43 -6.453 1 93.81 200 ALA A N 1
ATOM 1411 C CA . ALA A 1 200 ? 21.422 4.281 -6.199 1 93.81 200 ALA A CA 1
ATOM 1412 C C . ALA A 1 200 ? 20.844 3.385 -5.109 1 93.81 200 ALA A C 1
ATOM 1414 O O . ALA A 1 200 ? 20.75 2.168 -5.285 1 93.81 200 ALA A O 1
ATOM 1415 N N . ARG A 1 201 ? 20.438 3.916 -4.051 1 91.69 201 ARG A N 1
ATOM 1416 C CA . ARG A 1 201 ? 19.906 3.127 -2.943 1 91.69 201 ARG A CA 1
ATOM 1417 C C . ARG A 1 201 ? 18.578 2.49 -3.314 1 91.69 201 ARG A C 1
ATOM 1419 O O . ARG A 1 201 ? 18.328 1.323 -3.004 1 91.69 201 ARG A O 1
ATOM 1426 N N . ALA A 1 202 ? 17.75 3.248 -3.934 1 90.44 202 ALA A N 1
ATOM 1427 C CA . ALA A 1 202 ? 16.438 2.748 -4.336 1 90.44 202 ALA A CA 1
ATOM 1428 C C . ALA A 1 202 ? 16.562 1.562 -5.289 1 90.44 202 ALA A C 1
ATOM 1430 O O . ALA A 1 202 ? 15.875 0.553 -5.137 1 90.44 202 ALA A O 1
ATOM 1431 N N . VAL A 1 203 ? 17.438 1.675 -6.23 1 94.94 203 VAL A N 1
ATOM 1432 C CA . VAL A 1 203 ? 17.672 0.618 -7.211 1 94.94 203 VAL A CA 1
ATOM 1433 C C . VAL A 1 203 ? 18.234 -0.618 -6.516 1 94.94 203 VAL A C 1
ATOM 1435 O O . VAL A 1 203 ? 17.781 -1.738 -6.762 1 94.94 203 VAL A O 1
ATOM 1438 N N . ALA A 1 204 ? 19.203 -0.436 -5.684 1 96.06 204 ALA A N 1
ATOM 1439 C CA . ALA A 1 204 ? 19.828 -1.553 -4.98 1 96.06 204 ALA A CA 1
ATOM 1440 C C . ALA A 1 204 ? 18.812 -2.312 -4.137 1 96.06 204 ALA A C 1
ATOM 1442 O O . ALA A 1 204 ? 18.797 -3.547 -4.129 1 96.06 204 ALA A O 1
ATOM 1443 N N . ARG A 1 205 ? 18.016 -1.598 -3.455 1 93.31 205 ARG A N 1
ATOM 1444 C CA . ARG A 1 205 ? 17 -2.221 -2.613 1 93.31 205 ARG A CA 1
ATOM 1445 C C . ARG A 1 205 ? 15.992 -3.004 -3.453 1 93.31 205 ARG A C 1
ATOM 1447 O O . ARG A 1 205 ? 15.625 -4.125 -3.104 1 93.31 205 ARG A O 1
ATOM 1454 N N . ASN A 1 206 ? 15.539 -2.41 -4.543 1 94.06 206 ASN A N 1
ATOM 1455 C CA . ASN A 1 206 ? 14.578 -3.072 -5.418 1 94.06 206 ASN A CA 1
ATOM 1456 C C . ASN A 1 206 ? 15.148 -4.367 -5.992 1 94.06 206 ASN A C 1
ATOM 1458 O O . ASN A 1 206 ? 14.492 -5.41 -5.941 1 94.06 206 ASN A O 1
ATOM 1462 N N . VAL A 1 207 ? 16.312 -4.242 -6.52 1 96.88 207 VAL A N 1
ATOM 1463 C CA . VAL A 1 207 ? 16.938 -5.383 -7.176 1 96.88 207 VAL A CA 1
ATOM 1464 C C . VAL A 1 207 ? 17.25 -6.469 -6.148 1 96.88 207 VAL A C 1
ATOM 1466 O O . VAL A 1 207 ? 17 -7.652 -6.387 1 96.88 207 VAL A O 1
ATOM 1469 N N . ALA A 1 208 ? 17.781 -6.105 -5 1 96.38 208 ALA A N 1
ATOM 1470 C CA . ALA A 1 208 ? 18.062 -7.066 -3.938 1 96.38 208 ALA A CA 1
ATOM 1471 C C . ALA A 1 208 ? 16.797 -7.781 -3.49 1 96.38 208 ALA A C 1
ATOM 1473 O O . ALA A 1 208 ? 16.797 -9 -3.279 1 96.38 208 ALA A O 1
ATOM 1474 N N . GLY A 1 209 ? 15.766 -7.008 -3.35 1 93.94 209 GLY A N 1
ATOM 1475 C CA . GLY A 1 209 ? 14.492 -7.594 -2.969 1 93.94 209 GLY A CA 1
ATOM 1476 C C . GLY A 1 209 ? 13.969 -8.602 -3.977 1 93.94 209 GLY A C 1
ATOM 1477 O O . GLY A 1 209 ? 13.5 -9.68 -3.6 1 93.94 209 GLY A O 1
ATOM 1478 N N . GLY A 1 210 ? 14.016 -8.25 -5.211 1 95.25 210 GLY A N 1
ATOM 1479 C CA . GLY A 1 210 ? 13.586 -9.164 -6.262 1 95.25 210 GLY A CA 1
ATOM 1480 C C . GLY A 1 210 ? 14.406 -10.43 -6.324 1 95.25 210 GLY A C 1
ATOM 1481 O O . GLY A 1 210 ? 13.859 -11.531 -6.438 1 95.25 210 GLY A O 1
ATOM 1482 N N . LEU A 1 211 ? 15.742 -10.266 -6.277 1 96.94 211 LEU A N 1
ATOM 1483 C CA . LEU A 1 211 ? 16.625 -11.422 -6.336 1 96.94 211 LEU A CA 1
ATOM 1484 C C . LEU A 1 211 ? 16.422 -12.336 -5.129 1 96.94 211 LEU A C 1
ATOM 1486 O O . LEU A 1 211 ? 16.453 -13.562 -5.262 1 96.94 211 LEU A O 1
ATOM 1490 N N . LEU A 1 212 ? 16.234 -11.781 -4.047 1 95.56 212 LEU A N 1
ATOM 1491 C CA . LEU A 1 212 ? 15.953 -12.562 -2.846 1 95.56 212 LEU A CA 1
ATOM 1492 C C . LEU A 1 212 ? 14.641 -13.328 -2.984 1 95.56 212 LEU A C 1
ATOM 1494 O O . LEU A 1 212 ? 14.555 -14.492 -2.602 1 95.56 212 LEU A O 1
ATOM 1498 N N . ALA A 1 213 ? 13.656 -12.625 -3.465 1 95.12 213 ALA A N 1
ATOM 1499 C CA . ALA A 1 213 ? 12.359 -13.266 -3.682 1 95.12 213 ALA A CA 1
ATOM 1500 C C . ALA A 1 213 ? 12.5 -14.477 -4.602 1 95.12 213 ALA A C 1
ATOM 1502 O O . ALA A 1 213 ? 11.953 -15.547 -4.316 1 95.12 213 ALA A O 1
ATOM 1503 N N . MET A 1 214 ? 13.234 -14.32 -5.637 1 95.88 214 MET A N 1
ATOM 1504 C CA . MET A 1 214 ? 13.43 -15.406 -6.586 1 95.88 214 MET A CA 1
ATOM 1505 C C . MET A 1 214 ? 14.203 -16.547 -5.949 1 95.88 214 MET A C 1
ATOM 1507 O O . MET A 1 214 ? 13.891 -17.719 -6.176 1 95.88 214 MET A O 1
ATOM 1511 N N . ALA A 1 215 ? 15.211 -16.234 -5.191 1 96.19 215 ALA A N 1
ATOM 1512 C CA . ALA A 1 215 ? 16.016 -17.25 -4.523 1 96.19 215 ALA A CA 1
ATOM 1513 C C . ALA A 1 215 ? 15.18 -18.062 -3.533 1 96.19 215 ALA A C 1
ATOM 1515 O O . ALA A 1 215 ? 15.258 -19.281 -3.492 1 96.19 215 ALA A O 1
ATOM 1516 N N . VAL A 1 216 ? 14.406 -17.438 -2.76 1 95.62 216 VAL A N 1
ATOM 1517 C CA . VAL A 1 216 ? 13.578 -18.078 -1.74 1 95.62 216 VAL A CA 1
ATOM 1518 C C . VAL A 1 216 ? 12.523 -18.953 -2.408 1 95.62 216 VAL A C 1
ATOM 1520 O O . VAL A 1 216 ? 12.297 -20.094 -1.993 1 95.62 216 VAL A O 1
ATOM 1523 N N . THR A 1 217 ? 11.914 -18.422 -3.424 1 94.75 217 THR A N 1
ATOM 1524 C CA . THR A 1 217 ? 10.836 -19.172 -4.07 1 94.75 217 THR A CA 1
ATOM 1525 C C . THR A 1 217 ? 11.391 -20.359 -4.836 1 94.75 217 THR A C 1
ATOM 1527 O O . THR A 1 217 ? 10.797 -21.453 -4.824 1 94.75 217 THR A O 1
ATOM 1530 N N . TYR A 1 218 ? 12.508 -20.172 -5.492 1 93.31 218 TYR A N 1
ATOM 1531 C CA . TYR A 1 218 ? 13.141 -21.297 -6.18 1 93.31 218 TYR A CA 1
ATOM 1532 C C . TYR A 1 218 ? 13.5 -22.406 -5.195 1 93.31 218 TYR A C 1
ATOM 1534 O O . TYR A 1 218 ? 13.211 -23.578 -5.441 1 93.31 218 TYR A O 1
ATOM 1542 N N . SER A 1 219 ? 14.172 -22.016 -4.121 1 94.94 219 SER A N 1
ATOM 1543 C CA . SER A 1 219 ? 14.539 -22.984 -3.084 1 94.94 219 SER A CA 1
ATOM 1544 C C . SER A 1 219 ? 13.312 -23.656 -2.494 1 94.94 219 SER A C 1
ATOM 1546 O O . SER A 1 219 ? 13.336 -24.859 -2.201 1 94.94 219 SER A O 1
ATOM 1548 N N . GLY A 1 220 ? 12.281 -22.922 -2.27 1 92.25 220 GLY A N 1
ATOM 1549 C CA . GLY A 1 220 ? 11.023 -23.5 -1.819 1 92.25 220 GLY A CA 1
ATOM 1550 C C . GLY A 1 220 ? 10.453 -24.516 -2.793 1 92.25 220 GLY A C 1
ATOM 1551 O O . GLY A 1 220 ? 9.953 -25.562 -2.383 1 92.25 220 GLY A O 1
ATOM 1552 N N . GLY A 1 221 ? 10.508 -24.172 -4.051 1 90.38 221 GLY A N 1
ATOM 1553 C CA . GLY A 1 221 ? 10.086 -25.109 -5.078 1 90.38 221 GLY A CA 1
ATOM 1554 C C . GLY A 1 221 ? 10.891 -26.406 -5.07 1 90.38 221 GLY A C 1
ATOM 1555 O O . GLY A 1 221 ? 10.328 -27.484 -5.18 1 90.38 221 GLY A O 1
ATOM 1556 N N . LEU A 1 222 ? 12.195 -26.297 -4.906 1 91.5 222 LEU A N 1
ATOM 1557 C CA . LEU A 1 222 ? 13.062 -27.469 -4.836 1 91.5 222 LEU A CA 1
ATOM 1558 C C . LEU A 1 222 ? 12.68 -28.359 -3.658 1 91.5 222 LEU A C 1
ATOM 1560 O O . LEU A 1 222 ? 12.641 -29.594 -3.787 1 91.5 222 LEU A O 1
ATOM 1564 N N . LEU A 1 223 ? 12.461 -27.734 -2.574 1 91.5 223 LEU A N 1
ATOM 1565 C CA . LEU A 1 223 ? 12.094 -28.453 -1.366 1 91.5 223 LEU A CA 1
ATOM 1566 C C . LEU A 1 223 ? 10.766 -29.172 -1.552 1 91.5 223 LEU A C 1
ATOM 1568 O O . LEU A 1 223 ? 10.602 -30.312 -1.112 1 91.5 223 LEU A O 1
ATOM 1572 N N . LEU A 1 224 ? 9.867 -28.531 -2.119 1 88.31 224 LEU A N 1
ATOM 1573 C CA . LEU A 1 224 ? 8.562 -29.141 -2.385 1 88.31 224 LEU A CA 1
ATOM 1574 C C . LEU A 1 224 ? 8.703 -30.344 -3.318 1 88.31 224 LEU A C 1
ATOM 1576 O O . LEU A 1 224 ? 8.062 -31.375 -3.109 1 88.31 224 LEU A O 1
ATOM 1580 N N . ASP A 1 225 ? 9.484 -30.141 -4.297 1 86.44 225 ASP A N 1
ATOM 1581 C CA . ASP A 1 225 ? 9.742 -31.234 -5.23 1 86.44 225 ASP A CA 1
ATOM 1582 C C . ASP A 1 225 ? 10.367 -32.438 -4.52 1 86.44 225 ASP A C 1
ATOM 1584 O O . ASP A 1 225 ? 10.008 -33.562 -4.801 1 86.44 225 ASP A O 1
ATOM 1588 N N . GLY A 1 226 ? 11.273 -32.188 -3.67 1 87.19 226 GLY A N 1
ATOM 1589 C CA . GLY A 1 226 ? 11.922 -33.25 -2.924 1 87.19 226 GLY A CA 1
ATOM 1590 C C . GLY A 1 226 ? 10.969 -34 -2.021 1 87.19 226 GLY A C 1
ATOM 1591 O O . GLY A 1 226 ? 11.133 -35.219 -1.811 1 87.19 226 GLY A O 1
ATOM 1592 N N . VAL A 1 227 ? 10 -33.281 -1.525 1 83.38 227 VAL A N 1
ATOM 1593 C CA . VAL A 1 227 ? 9.078 -33.906 -0.577 1 83.38 227 VAL A CA 1
ATOM 1594 C C . VAL A 1 227 ? 7.961 -34.625 -1.333 1 83.38 227 VAL A C 1
ATOM 1596 O O . VAL A 1 227 ? 7.473 -35.656 -0.887 1 83.38 227 VAL A O 1
ATOM 1599 N N . THR A 1 228 ? 7.504 -34.094 -2.471 1 77.62 228 THR A N 1
ATOM 1600 C CA . THR A 1 228 ? 6.352 -34.625 -3.172 1 77.62 228 THR A CA 1
ATOM 1601 C C . THR A 1 228 ? 6.797 -35.562 -4.297 1 77.62 228 THR A C 1
ATOM 1603 O O . THR A 1 228 ? 6.004 -36.344 -4.812 1 77.62 228 THR A O 1
ATOM 1606 N N . GLY A 1 229 ? 7.957 -35.219 -4.832 1 65.38 229 GLY A N 1
ATOM 1607 C CA . GLY A 1 229 ? 8.453 -36.062 -5.898 1 65.38 229 GLY A CA 1
ATOM 1608 C C . GLY A 1 229 ? 9.148 -37.312 -5.387 1 65.38 229 GLY A C 1
ATOM 1609 O O . GLY A 1 229 ? 9.25 -37.531 -4.176 1 65.38 229 GLY A O 1
ATOM 1610 N N . MET B 1 1 ? 3.27 13.641 22.734 1 46 1 MET B N 1
ATOM 1611 C CA . MET B 1 1 ? 3.812 13.602 21.375 1 46 1 MET B CA 1
ATOM 1612 C C . MET B 1 1 ? 4.293 12.195 21.031 1 46 1 MET B C 1
ATOM 1614 O O . MET B 1 1 ? 3.945 11.664 19.969 1 46 1 MET B O 1
ATOM 1618 N N . ALA B 1 2 ? 5.031 11.648 22.047 1 50.34 2 ALA B N 1
ATOM 1619 C CA . ALA B 1 2 ? 5.531 10.289 21.891 1 50.34 2 ALA B CA 1
ATOM 1620 C C . ALA B 1 2 ? 4.379 9.289 21.797 1 50.34 2 ALA B C 1
ATOM 1622 O O . ALA B 1 2 ? 4.41 8.367 20.984 1 50.34 2 ALA B O 1
ATOM 1623 N N . GLU B 1 3 ? 3.332 9.578 22.578 1 49.47 3 GLU B N 1
ATOM 1624 C CA . GLU B 1 3 ? 2.176 8.688 22.609 1 49.47 3 GLU B CA 1
ATOM 1625 C C . GLU B 1 3 ? 1.418 8.734 21.281 1 49.47 3 GLU B C 1
ATOM 1627 O O . GLU B 1 3 ? 0.979 7.703 20.766 1 49.47 3 GLU B O 1
ATOM 1632 N N . ARG B 1 4 ? 1.353 9.82 20.719 1 55.31 4 ARG B N 1
ATOM 1633 C CA . ARG B 1 4 ? 0.675 9.984 19.438 1 55.31 4 ARG B CA 1
ATOM 1634 C C . ARG B 1 4 ? 1.471 9.328 18.312 1 55.31 4 ARG B C 1
ATOM 1636 O O . ARG B 1 4 ? 0.894 8.711 17.422 1 55.31 4 ARG B O 1
ATOM 1643 N N . ALA B 1 5 ? 2.771 9.492 18.422 1 56.5 5 ALA B N 1
ATOM 1644 C CA . ALA B 1 5 ? 3.66 8.867 17.438 1 56.5 5 ALA B CA 1
ATOM 1645 C C . ALA B 1 5 ? 3.559 7.344 17.5 1 56.5 5 ALA B C 1
ATOM 1647 O O . ALA B 1 5 ? 3.561 6.676 16.469 1 56.5 5 ALA B O 1
ATOM 1648 N N . GLU B 1 6 ? 3.498 6.902 18.797 1 56.47 6 GLU B N 1
ATOM 1649 C CA . GLU B 1 6 ? 3.357 5.461 18.984 1 56.47 6 GLU B CA 1
ATOM 1650 C C . GLU B 1 6 ? 2.023 4.961 18.422 1 56.47 6 GLU B C 1
ATOM 1652 O O . GLU B 1 6 ? 1.961 3.9 17.812 1 56.47 6 GLU B O 1
ATOM 1657 N N . LEU B 1 7 ? 1.037 5.645 18.656 1 57.69 7 LEU B N 1
ATOM 1658 C CA . LEU B 1 7 ? -0.284 5.285 18.156 1 57.69 7 LEU B CA 1
ATOM 1659 C C . LEU B 1 7 ? -0.315 5.34 16.625 1 57.69 7 LEU B C 1
ATOM 1661 O O . LEU B 1 7 ? -0.882 4.457 15.977 1 57.69 7 LEU B O 1
ATOM 1665 N N . SER B 1 8 ? 0.355 6.285 16.109 1 61.53 8 SER B N 1
ATOM 1666 C CA . SER B 1 8 ? 0.424 6.418 14.656 1 61.53 8 SER B CA 1
ATOM 1667 C C . SER B 1 8 ? 1.186 5.258 14.031 1 61.53 8 SER B C 1
ATOM 1669 O O . SER B 1 8 ? 0.761 4.707 13.008 1 61.53 8 SER B O 1
ATOM 1671 N N . ALA B 1 9 ? 2.256 4.883 14.703 1 61.88 9 ALA B N 1
ATOM 1672 C CA . ALA B 1 9 ? 3.055 3.756 14.227 1 61.88 9 ALA B CA 1
ATOM 1673 C C . ALA B 1 9 ? 2.258 2.455 14.289 1 61.88 9 ALA B C 1
ATOM 1675 O O . ALA B 1 9 ? 2.312 1.644 13.359 1 61.88 9 ALA B O 1
ATOM 1676 N N . ARG B 1 10 ? 1.562 2.271 15.438 1 62.16 10 ARG B N 1
ATOM 1677 C CA . ARG B 1 10 ? 0.74 1.076 15.609 1 62.16 10 ARG B CA 1
ATOM 1678 C C . ARG B 1 10 ? -0.359 1.013 14.547 1 62.16 10 ARG B C 1
ATOM 1680 O O . ARG B 1 10 ? -0.632 -0.054 13.992 1 62.16 10 ARG B O 1
ATOM 1687 N N . LEU B 1 11 ? -0.873 2.123 14.266 1 63.06 11 LEU B N 1
ATOM 1688 C CA . LEU B 1 11 ? -1.944 2.176 13.281 1 63.06 11 LEU B CA 1
ATOM 1689 C C . LEU B 1 11 ? -1.41 1.877 11.883 1 63.06 11 LEU B C 1
ATOM 1691 O O . LEU B 1 11 ? -2.074 1.205 11.086 1 63.06 11 LEU B O 1
ATOM 1695 N N . ASN B 1 12 ? -0.197 2.316 11.711 1 66.25 12 ASN B N 1
ATOM 1696 C CA . ASN B 1 12 ? 0.409 2.08 10.406 1 66.25 12 ASN B CA 1
ATOM 1697 C C . ASN B 1 12 ? 0.711 0.601 10.18 1 66.25 12 ASN B C 1
ATOM 1699 O O . ASN B 1 12 ? 0.495 0.074 9.094 1 66.25 12 ASN B O 1
ATOM 1703 N N . TRP B 1 13 ? 1.192 -0.013 11.281 1 69.88 13 TRP B N 1
ATOM 1704 C CA . TRP B 1 13 ? 1.495 -1.435 11.141 1 69.88 13 TRP B CA 1
ATOM 1705 C C . TRP B 1 13 ? 0.216 -2.252 10.992 1 69.88 13 TRP B C 1
ATOM 1707 O O . TRP B 1 13 ? 0.184 -3.23 10.242 1 69.88 13 TRP B O 1
ATOM 1717 N N . LEU B 1 14 ? -0.863 -1.835 11.664 1 68.94 14 LEU B N 1
ATOM 1718 C CA . LEU B 1 14 ? -2.137 -2.541 11.586 1 68.94 14 LEU B CA 1
ATOM 1719 C C . LEU B 1 14 ? -2.742 -2.414 10.188 1 68.94 14 LEU B C 1
ATOM 1721 O O . LEU B 1 14 ? -3.293 -3.381 9.656 1 68.94 14 LEU B O 1
ATOM 1725 N N . ARG B 1 15 ? -2.572 -1.3 9.656 1 70.44 15 ARG B N 1
ATOM 1726 C CA . ARG B 1 15 ? -3.045 -1.099 8.289 1 70.44 15 ARG B CA 1
ATOM 1727 C C . ARG B 1 15 ? -2.279 -1.981 7.309 1 70.44 15 ARG B C 1
ATOM 1729 O O . ARG B 1 15 ? -2.877 -2.607 6.43 1 70.44 15 ARG B O 1
ATOM 1736 N N . ALA B 1 16 ? -1.058 -2.031 7.527 1 74.5 16 ALA B N 1
ATOM 1737 C CA . ALA B 1 16 ? -0.201 -2.867 6.688 1 74.5 16 ALA B CA 1
ATOM 1738 C C . ALA B 1 16 ? -0.547 -4.344 6.852 1 74.5 16 ALA B C 1
ATOM 1740 O O . ALA B 1 16 ? -0.563 -5.098 5.875 1 74.5 16 ALA B O 1
ATOM 1741 N N . ALA B 1 17 ? -0.876 -4.676 8.102 1 79.88 17 ALA B N 1
ATOM 1742 C CA . ALA B 1 17 ? -1.214 -6.066 8.391 1 79.88 17 ALA B CA 1
ATOM 1743 C C . ALA B 1 17 ? -2.539 -6.453 7.742 1 79.88 17 ALA B C 1
ATOM 1745 O O . ALA B 1 17 ? -2.658 -7.531 7.156 1 79.88 17 ALA B O 1
ATOM 1746 N N . VAL B 1 18 ? -3.475 -5.633 7.828 1 79.69 18 VAL B N 1
ATOM 1747 C CA . VAL B 1 18 ? -4.793 -5.922 7.27 1 79.69 18 VAL B CA 1
ATOM 1748 C C . VAL B 1 18 ? -4.703 -6 5.746 1 79.69 18 VAL B C 1
ATOM 1750 O O . VAL B 1 18 ? -5.281 -6.898 5.129 1 79.69 18 VAL B O 1
ATOM 1753 N N . LEU B 1 19 ? -3.947 -5.113 5.219 1 80.88 19 LEU B N 1
ATOM 1754 C CA . LEU B 1 19 ? -3.748 -5.117 3.771 1 80.88 19 LEU B CA 1
ATOM 1755 C C . LEU B 1 19 ? -3.023 -6.383 3.326 1 80.88 19 LEU B C 1
ATOM 1757 O O . LEU B 1 19 ? -3.398 -6.996 2.326 1 80.88 19 LEU B O 1
ATOM 1761 N N . GLY B 1 20 ? -2.031 -6.684 4.066 1 87.69 20 GLY B N 1
ATOM 1762 C CA . GLY B 1 20 ? -1.278 -7.887 3.756 1 87.69 20 GLY B CA 1
ATOM 1763 C C . GLY B 1 20 ? -2.115 -9.148 3.826 1 87.69 20 GLY B C 1
ATOM 1764 O O . GLY B 1 20 ? -2.061 -9.992 2.924 1 87.69 20 GLY B O 1
ATOM 1765 N N . ALA B 1 21 ? -2.854 -9.242 4.914 1 91.5 21 ALA B N 1
ATOM 1766 C CA . ALA B 1 21 ? -3.705 -10.414 5.086 1 91.5 21 ALA B CA 1
ATOM 1767 C C . ALA B 1 21 ? -4.734 -10.516 3.963 1 91.5 21 ALA B C 1
ATOM 1769 O O . ALA B 1 21 ? -4.938 -11.594 3.398 1 91.5 21 ALA B O 1
ATOM 1770 N N . ASN B 1 22 ? -5.316 -9.469 3.701 1 92.06 22 ASN B N 1
ATOM 1771 C CA . ASN B 1 22 ? -6.309 -9.43 2.633 1 92.06 22 ASN B CA 1
ATOM 1772 C C . ASN B 1 22 ? -5.695 -9.82 1.289 1 92.06 22 ASN B C 1
ATOM 1774 O O . ASN B 1 22 ? -6.27 -10.625 0.553 1 92.06 22 ASN B O 1
ATOM 1778 N N . ASP B 1 23 ? -4.605 -9.297 1.007 1 93.88 23 ASP B N 1
ATOM 1779 C CA . ASP B 1 23 ? -3.922 -9.586 -0.25 1 93.88 23 ASP B CA 1
ATOM 1780 C C . ASP B 1 23 ? -3.514 -11.055 -0.325 1 93.88 23 ASP B C 1
ATOM 1782 O O . ASP B 1 23 ? -3.574 -11.664 -1.393 1 93.88 23 ASP B O 1
ATOM 1786 N N . GLY B 1 24 ? -3.031 -11.516 0.792 1 96.5 24 GLY B N 1
ATOM 1787 C CA . GLY B 1 24 ? -2.68 -12.922 0.841 1 96.5 24 GLY B CA 1
ATOM 1788 C C . GLY B 1 24 ? -3.842 -13.836 0.514 1 96.5 24 GLY B C 1
ATOM 1789 O O . GLY B 1 24 ? -3.689 -14.797 -0.244 1 96.5 24 GLY B O 1
ATOM 1790 N N . VAL B 1 2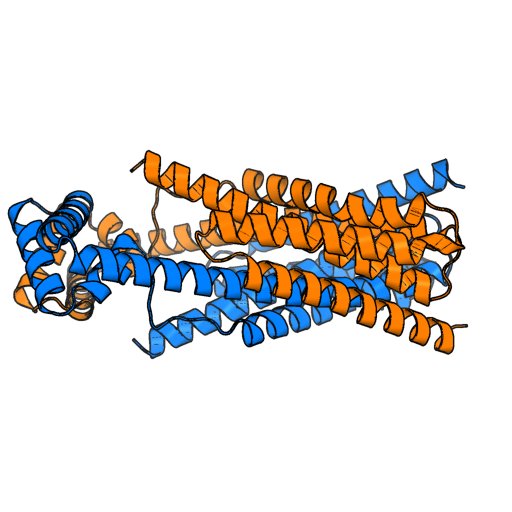5 ? -4.98 -13.539 1.065 1 97.12 25 VAL B N 1
ATOM 1791 C CA . VAL B 1 25 ? -6.176 -14.344 0.834 1 97.12 25 VAL B CA 1
ATOM 1792 C C . VAL B 1 25 ? -6.578 -14.266 -0.637 1 97.12 25 VAL B C 1
ATOM 1794 O O . VAL B 1 25 ? -6.723 -15.289 -1.305 1 97.12 25 VAL B O 1
ATOM 1797 N N . VAL B 1 26 ? -6.672 -13.102 -1.146 1 95.69 26 VAL B N 1
ATOM 1798 C CA . VAL B 1 26 ? -7.219 -12.875 -2.48 1 95.69 26 VAL B CA 1
ATOM 1799 C C . VAL B 1 26 ? -6.254 -13.414 -3.535 1 95.69 26 VAL B C 1
ATOM 1801 O O . VAL B 1 26 ? -6.664 -14.102 -4.469 1 95.69 26 VAL B O 1
ATOM 1804 N N . SER B 1 27 ? -5.004 -13.094 -3.396 1 96.44 27 SER B N 1
ATOM 1805 C CA . SER B 1 27 ? -4.027 -13.508 -4.398 1 96.44 27 SER B CA 1
ATOM 1806 C C . SER B 1 27 ? -3.895 -15.023 -4.453 1 96.44 27 SER B C 1
ATOM 1808 O O . SER B 1 27 ? -3.906 -15.617 -5.535 1 96.44 27 SER B O 1
ATOM 1810 N N . THR B 1 28 ? -3.771 -15.633 -3.305 1 96.88 28 THR B N 1
ATOM 1811 C CA . THR B 1 28 ? -3.6 -17.078 -3.277 1 96.88 28 THR B CA 1
ATOM 1812 C C . THR B 1 28 ? -4.875 -17.781 -3.73 1 96.88 28 THR B C 1
ATOM 1814 O O . THR B 1 28 ? -4.816 -18.781 -4.445 1 96.88 28 THR B O 1
ATOM 1817 N N . ALA B 1 29 ? -6.008 -17.266 -3.26 1 96.5 29 ALA B N 1
ATOM 1818 C CA . ALA B 1 29 ? -7.27 -17.812 -3.756 1 96.5 29 ALA B CA 1
ATOM 1819 C C . ALA B 1 29 ? -7.34 -17.734 -5.277 1 96.5 29 ALA B C 1
ATOM 1821 O O . ALA B 1 29 ? -7.754 -18.703 -5.934 1 96.5 29 ALA B O 1
ATOM 1822 N N . GLY B 1 30 ? -6.961 -16.656 -5.816 1 95.94 30 GLY B N 1
ATOM 1823 C CA . GLY B 1 30 ? -6.938 -16.484 -7.262 1 95.94 30 GLY B CA 1
ATOM 1824 C C . GLY B 1 30 ? -5.98 -17.438 -7.953 1 95.94 30 GLY B C 1
ATOM 1825 O O . GLY B 1 30 ? -6.312 -18.031 -8.984 1 95.94 30 GLY B O 1
ATOM 1826 N N . ILE B 1 31 ? -4.824 -17.594 -7.434 1 94.44 31 ILE B N 1
ATOM 1827 C CA . ILE B 1 31 ? -3.807 -18.453 -8.039 1 94.44 31 ILE B CA 1
ATOM 1828 C C . ILE B 1 31 ? -4.297 -19.906 -8.062 1 94.44 31 ILE B C 1
ATOM 1830 O O . ILE B 1 31 ? -4.262 -20.547 -9.109 1 94.44 31 ILE B O 1
ATOM 1834 N N . VAL B 1 32 ? -4.75 -20.438 -6.941 1 93.44 32 VAL B N 1
ATOM 1835 C CA . VAL B 1 32 ? -5.129 -21.844 -6.859 1 93.44 32 VAL B CA 1
ATOM 1836 C C . VAL B 1 32 ? -6.367 -22.094 -7.715 1 93.44 32 VAL B C 1
ATOM 1838 O O . VAL B 1 32 ? -6.477 -23.141 -8.367 1 93.44 32 VAL B O 1
ATOM 1841 N N . THR B 1 33 ? -7.293 -21.156 -7.727 1 92.56 33 THR B N 1
ATOM 1842 C CA . THR B 1 33 ? -8.477 -21.328 -8.57 1 92.56 33 THR B CA 1
ATOM 1843 C C . THR B 1 33 ? -8.102 -21.203 -10.047 1 92.56 33 THR B C 1
ATOM 1845 O O . THR B 1 33 ? -8.68 -21.891 -10.891 1 92.56 33 THR B O 1
ATOM 1848 N N . GLY B 1 34 ? -7.254 -20.312 -10.367 1 92.12 34 GLY B N 1
ATOM 1849 C CA . GLY B 1 34 ? -6.777 -20.203 -11.734 1 92.12 34 GLY B CA 1
ATOM 1850 C C . GLY B 1 34 ? -6.113 -21.469 -12.234 1 92.12 34 GLY B C 1
ATOM 1851 O O . GLY B 1 34 ? -6.391 -21.922 -13.352 1 92.12 34 GLY B O 1
ATOM 1852 N N . VAL B 1 35 ? -5.23 -22.016 -11.422 1 91.31 35 VAL B N 1
ATOM 1853 C CA . VAL B 1 35 ? -4.543 -23.25 -11.789 1 91.31 35 VAL B CA 1
ATOM 1854 C C . VAL B 1 35 ? -5.547 -24.391 -11.867 1 91.31 35 VAL B C 1
ATOM 1856 O O . VAL B 1 35 ? -5.438 -25.266 -12.734 1 91.31 35 VAL B O 1
ATOM 1859 N N . ALA B 1 36 ? -6.484 -24.406 -10.922 1 87.81 36 ALA B N 1
ATOM 1860 C CA . ALA B 1 36 ? -7.543 -25.422 -10.977 1 87.81 36 ALA B CA 1
ATOM 1861 C C . ALA B 1 36 ? -8.312 -25.328 -12.289 1 87.81 36 ALA B C 1
ATOM 1863 O O . ALA B 1 36 ? -8.695 -26.359 -12.867 1 87.81 36 ALA B O 1
ATOM 1864 N N . GLY B 1 37 ? -8.625 -24.156 -12.75 1 86.75 37 GLY B N 1
ATOM 1865 C CA . GLY B 1 37 ? -9.32 -23.969 -14.016 1 86.75 37 GLY B CA 1
ATOM 1866 C C . GLY B 1 37 ? -8.531 -24.453 -15.211 1 86.75 37 GLY B C 1
ATOM 1867 O O . GLY B 1 37 ? -9.109 -24.859 -16.219 1 86.75 37 GLY B O 1
ATOM 1868 N N . ALA B 1 38 ? -7.262 -24.359 -15.133 1 85.5 38 ALA B N 1
ATOM 1869 C CA . ALA B 1 38 ? -6.391 -24.812 -16.219 1 85.5 38 ALA B CA 1
ATOM 1870 C C . ALA B 1 38 ? -6.148 -26.312 -16.141 1 85.5 38 ALA B C 1
ATOM 1872 O O . ALA B 1 38 ? -5.18 -26.828 -16.703 1 85.5 38 ALA B O 1
ATOM 1873 N N . ALA B 1 39 ? -6.945 -27.016 -15.492 1 66.56 39 ALA B N 1
ATOM 1874 C CA . ALA B 1 39 ? -6.898 -28.469 -15.375 1 66.56 39 ALA B CA 1
ATOM 1875 C C . ALA B 1 39 ? -5.566 -28.922 -14.789 1 66.56 39 ALA B C 1
ATOM 1877 O O . ALA B 1 39 ? -5.02 -29.953 -15.203 1 66.56 39 ALA B O 1
ATOM 1878 N N . GLY B 1 40 ? -5.078 -28.125 -13.977 1 60.25 40 GLY B N 1
ATOM 1879 C CA . GLY B 1 40 ? -3.789 -28.453 -13.383 1 60.25 40 GLY B CA 1
ATOM 1880 C C . GLY B 1 40 ? -3.791 -29.781 -12.633 1 60.25 40 GLY B C 1
ATOM 1881 O O . GLY B 1 40 ? -4.816 -30.172 -12.078 1 60.25 40 GLY B O 1
ATOM 1882 N N . SER B 1 41 ? -2.717 -30.453 -12.805 1 65.62 41 SER B N 1
ATOM 1883 C CA . SER B 1 41 ? -2.473 -31.734 -12.148 1 65.62 41 SER B CA 1
ATOM 1884 C C . SER B 1 41 ? -2.385 -31.562 -10.633 1 65.62 41 SER B C 1
ATOM 1886 O O . SER B 1 41 ? -2.357 -30.438 -10.125 1 65.62 41 SER B O 1
ATOM 1888 N N . ARG B 1 42 ? -2.533 -32.656 -10.031 1 72.25 42 ARG B N 1
ATOM 1889 C CA . ARG B 1 42 ? -2.414 -32.781 -8.586 1 72.25 42 ARG B CA 1
ATOM 1890 C C . ARG B 1 42 ? -1.084 -32.219 -8.094 1 72.25 42 ARG B C 1
ATOM 1892 O O . ARG B 1 42 ? -0.969 -31.781 -6.945 1 72.25 42 ARG B O 1
ATOM 1899 N N . THR B 1 43 ? -0.19 -32.094 -8.977 1 76.5 43 THR B N 1
ATOM 1900 C CA . THR B 1 43 ? 1.119 -31.594 -8.562 1 76.5 43 THR B CA 1
ATOM 1901 C C . THR B 1 43 ? 1.253 -30.094 -8.867 1 76.5 43 THR B C 1
ATOM 1903 O O . THR B 1 43 ? 2.021 -29.391 -8.203 1 76.5 43 THR B O 1
ATOM 1906 N N . ALA B 1 44 ? 0.48 -29.609 -9.844 1 83 44 ALA B N 1
ATOM 1907 C CA . ALA B 1 44 ? 0.586 -28.219 -10.25 1 83 44 ALA B CA 1
ATOM 1908 C C . ALA B 1 44 ? -0.043 -27.297 -9.211 1 83 44 ALA B C 1
ATOM 1910 O O . ALA B 1 44 ? 0.474 -26.203 -8.953 1 83 44 ALA B O 1
ATOM 1911 N N . LEU B 1 45 ? -1.034 -27.812 -8.602 1 87.75 45 LEU B N 1
ATOM 1912 C CA . LEU B 1 45 ? -1.803 -26.984 -7.688 1 87.75 45 LEU B CA 1
ATOM 1913 C C . LEU B 1 45 ? -1.006 -26.703 -6.418 1 87.75 45 LEU B C 1
ATOM 1915 O O . LEU B 1 45 ? -0.816 -25.547 -6.047 1 87.75 45 LEU B O 1
ATOM 1919 N N . PRO B 1 46 ? -0.344 -27.719 -5.762 1 88.44 46 PRO B N 1
ATOM 1920 C CA . PRO B 1 46 ? 0.476 -27.422 -4.586 1 88.44 46 PRO B CA 1
ATOM 1921 C C . PRO B 1 46 ? 1.708 -26.578 -4.922 1 88.44 46 PRO B C 1
ATOM 1923 O O . PRO B 1 46 ? 2.096 -25.703 -4.145 1 88.44 46 PRO B O 1
ATOM 1926 N N . ALA B 1 47 ? 2.32 -26.812 -6.043 1 89.56 47 ALA B N 1
ATOM 1927 C CA . ALA B 1 47 ? 3.512 -26.062 -6.438 1 89.56 47 ALA B CA 1
ATOM 1928 C C . ALA B 1 47 ? 3.188 -24.594 -6.664 1 89.56 47 ALA B C 1
ATOM 1930 O O . ALA B 1 47 ? 3.895 -23.703 -6.172 1 89.56 47 ALA B O 1
ATOM 1931 N N . ALA B 1 48 ? 2.098 -24.344 -7.395 1 91.75 48 ALA B N 1
ATOM 1932 C CA . ALA B 1 48 ? 1.686 -22.969 -7.676 1 91.75 48 ALA B CA 1
ATOM 1933 C C . ALA B 1 48 ? 1.245 -22.266 -6.402 1 91.75 48 ALA B C 1
ATOM 1935 O O . ALA B 1 48 ? 1.549 -21.078 -6.207 1 91.75 48 ALA B O 1
ATOM 1936 N N . GLY B 1 49 ? 0.514 -22.984 -5.582 1 93.75 49 GLY B N 1
ATOM 1937 C CA . GLY B 1 49 ? 0.046 -22.406 -4.332 1 93.75 49 GLY B CA 1
ATOM 1938 C C . GLY B 1 49 ? 1.175 -22.016 -3.398 1 93.75 49 GLY B C 1
ATOM 1939 O O . GLY B 1 49 ? 1.192 -20.906 -2.873 1 93.75 49 GLY B O 1
ATOM 1940 N N . VAL B 1 50 ? 2.141 -22.875 -3.209 1 94.19 50 VAL B N 1
ATOM 1941 C CA . VAL B 1 50 ? 3.271 -22.609 -2.326 1 94.19 50 VAL B CA 1
ATOM 1942 C C . VAL B 1 50 ? 4.156 -21.516 -2.928 1 94.19 50 VAL B C 1
ATOM 1944 O O . VAL B 1 50 ? 4.602 -20.609 -2.219 1 94.19 50 VAL B O 1
ATOM 1947 N N . ALA B 1 51 ? 4.41 -21.672 -4.203 1 94.62 51 ALA B N 1
ATOM 1948 C CA . ALA B 1 51 ? 5.172 -20.625 -4.879 1 94.62 51 ALA B CA 1
ATOM 1949 C C . ALA B 1 51 ? 4.484 -19.266 -4.742 1 94.62 51 ALA B C 1
ATOM 1951 O O . ALA B 1 51 ? 5.141 -18.25 -4.516 1 94.62 51 ALA B O 1
ATOM 1952 N N . GLY B 1 52 ? 3.182 -19.25 -4.934 1 95.69 52 GLY B N 1
ATOM 1953 C CA . GLY B 1 52 ? 2.416 -18.031 -4.785 1 95.69 52 GLY B CA 1
ATOM 1954 C C . GLY B 1 52 ? 2.512 -17.422 -3.393 1 95.69 52 GLY B C 1
ATOM 1955 O O . GLY B 1 52 ? 2.666 -16.219 -3.24 1 95.69 52 GLY B O 1
ATOM 1956 N N . LEU B 1 53 ? 2.398 -18.25 -2.389 1 96.31 53 LEU B N 1
ATOM 1957 C CA . LEU B 1 53 ? 2.516 -17.797 -1.008 1 96.31 53 LEU B CA 1
ATOM 1958 C C . LEU B 1 53 ? 3.891 -17.188 -0.75 1 96.31 53 LEU B C 1
ATOM 1960 O O . LEU B 1 53 ? 3.992 -16.062 -0.247 1 96.31 53 LEU B O 1
ATOM 1964 N N . LEU B 1 54 ? 4.91 -17.875 -1.1 1 96.62 54 LEU B N 1
ATOM 1965 C CA . LEU B 1 54 ? 6.273 -17.406 -0.858 1 96.62 54 LEU B CA 1
ATOM 1966 C C . LEU B 1 54 ? 6.562 -16.141 -1.658 1 96.62 54 LEU B C 1
ATOM 1968 O O . LEU B 1 54 ? 7.086 -15.164 -1.117 1 96.62 54 LEU B O 1
ATOM 1972 N N . ALA B 1 55 ? 6.219 -16.219 -2.951 1 96.12 55 ALA B N 1
ATOM 1973 C CA . ALA B 1 55 ? 6.449 -15.062 -3.822 1 96.12 55 ALA B CA 1
ATOM 1974 C C . ALA B 1 55 ? 5.684 -13.836 -3.332 1 96.12 55 ALA B C 1
ATOM 1976 O O . ALA B 1 55 ? 6.219 -12.727 -3.312 1 96.12 55 ALA B O 1
ATOM 1977 N N . GLY B 1 56 ? 4.418 -14.055 -3.004 1 95.38 56 GLY B N 1
ATOM 1978 C CA . GLY B 1 56 ? 3.602 -12.969 -2.494 1 95.38 56 GLY B CA 1
ATOM 1979 C C . GLY B 1 56 ? 4.137 -12.367 -1.208 1 95.38 56 GLY B C 1
ATOM 1980 O O . GLY B 1 56 ? 4.203 -11.148 -1.064 1 95.38 56 GLY B O 1
ATOM 1981 N N . ALA B 1 57 ? 4.477 -13.211 -0.284 1 96.12 57 ALA B N 1
ATOM 1982 C CA . ALA B 1 57 ? 5.031 -12.75 0.985 1 96.12 57 ALA B CA 1
ATOM 1983 C C . ALA B 1 57 ? 6.32 -11.953 0.765 1 96.12 57 ALA B C 1
ATOM 1985 O O . ALA B 1 57 ? 6.508 -10.891 1.354 1 96.12 57 ALA B O 1
ATOM 1986 N N . MET B 1 58 ? 7.184 -12.453 -0.004 1 95.25 58 MET B N 1
ATOM 1987 C CA . MET B 1 58 ? 8.445 -11.781 -0.284 1 95.25 58 MET B CA 1
ATOM 1988 C C . MET B 1 58 ? 8.219 -10.469 -1.024 1 95.25 58 MET B C 1
ATOM 1990 O O . MET B 1 58 ? 8.891 -9.469 -0.759 1 95.25 58 MET B O 1
ATOM 1994 N N . SER B 1 59 ? 7.316 -10.523 -2.014 1 94.31 59 SER B N 1
ATOM 1995 C CA . SER B 1 59 ? 6.992 -9.305 -2.754 1 94.31 59 SER B CA 1
ATOM 1996 C C . SER B 1 59 ? 6.43 -8.234 -1.831 1 94.31 59 SER B C 1
ATOM 1998 O O . SER B 1 59 ? 6.758 -7.051 -1.971 1 94.31 59 SER B O 1
ATOM 2000 N N . MET B 1 60 ? 5.559 -8.688 -0.933 1 92.81 60 MET B N 1
ATOM 2001 C CA . MET B 1 60 ? 4.992 -7.742 0.031 1 92.81 60 MET B CA 1
ATOM 2002 C C . MET B 1 60 ? 6.082 -7.156 0.921 1 92.81 60 MET B C 1
ATOM 2004 O O . MET B 1 60 ? 6.094 -5.953 1.185 1 92.81 60 MET B O 1
ATOM 2008 N N . ALA B 1 61 ? 6.898 -7.969 1.401 1 93.06 61 ALA B N 1
ATOM 2009 C CA . ALA B 1 61 ? 7.996 -7.516 2.252 1 93.06 61 ALA B CA 1
ATOM 2010 C C . ALA B 1 61 ? 8.906 -6.543 1.506 1 93.06 61 ALA B C 1
ATOM 2012 O O . ALA B 1 61 ? 9.203 -5.457 2.01 1 93.06 61 ALA B O 1
ATOM 2013 N N . ALA B 1 62 ? 9.344 -6.926 0.401 1 92.25 62 ALA B N 1
ATOM 2014 C CA . ALA B 1 62 ? 10.219 -6.078 -0.404 1 92.25 62 ALA B CA 1
ATOM 2015 C C . ALA B 1 62 ? 9.531 -4.77 -0.77 1 92.25 62 ALA B C 1
ATOM 2017 O O . ALA B 1 62 ? 10.133 -3.697 -0.687 1 92.25 62 ALA B O 1
ATOM 2018 N N . GLY B 1 63 ? 8.336 -4.883 -1.221 1 88.06 63 GLY B N 1
ATOM 2019 C CA . GLY B 1 63 ? 7.582 -3.691 -1.572 1 88.06 63 GLY B CA 1
ATOM 2020 C C . GLY B 1 63 ? 7.43 -2.717 -0.419 1 88.06 63 GLY B C 1
ATOM 2021 O O . GLY B 1 63 ? 7.656 -1.517 -0.582 1 88.06 63 GLY B O 1
ATOM 2022 N N . GLU B 1 64 ? 7.012 -3.254 0.659 1 85.94 64 GLU B N 1
ATOM 2023 C CA . GLU B 1 64 ? 6.844 -2.412 1.84 1 85.94 64 GLU B CA 1
ATOM 2024 C C . GLU B 1 64 ? 8.172 -1.812 2.287 1 85.94 64 GLU B C 1
ATOM 2026 O O . GLU B 1 64 ? 8.234 -0.64 2.664 1 85.94 64 GLU B O 1
ATOM 2031 N N . TYR B 1 65 ? 9.195 -2.561 2.314 1 88.88 65 TYR B N 1
ATOM 2032 C CA . TYR B 1 65 ? 10.523 -2.062 2.672 1 88.88 65 TYR B CA 1
ATOM 2033 C C . TYR B 1 65 ? 10.938 -0.909 1.766 1 88.88 65 TYR B C 1
ATOM 2035 O O . TYR B 1 65 ? 11.391 0.13 2.244 1 88.88 65 TYR B O 1
ATOM 2043 N N . VAL B 1 66 ? 10.82 -1.125 0.531 1 86.62 66 VAL B N 1
ATOM 2044 C CA . VAL B 1 66 ? 11.211 -0.116 -0.449 1 86.62 66 VAL B CA 1
ATOM 2045 C C . VAL B 1 66 ? 10.328 1.123 -0.292 1 86.62 66 VAL B C 1
ATOM 2047 O O . VAL B 1 66 ? 10.82 2.252 -0.345 1 86.62 66 VAL B O 1
ATOM 2050 N N . SER B 1 67 ? 9.047 0.873 -0.174 1 82.75 67 SER B N 1
ATOM 2051 C CA . SER B 1 67 ? 8.125 1.991 -0.042 1 82.75 67 SER B CA 1
ATOM 2052 C C . SER B 1 67 ? 8.477 2.861 1.16 1 82.75 67 SER B C 1
ATOM 2054 O O . SER B 1 67 ? 8.586 4.082 1.037 1 82.75 67 SER B O 1
ATOM 2056 N N . VAL B 1 68 ? 8.625 2.301 2.334 1 82.56 68 VAL B N 1
ATOM 2057 C CA . VAL B 1 68 ? 8.914 3.041 3.557 1 82.56 68 VAL B CA 1
ATOM 2058 C C . VAL B 1 68 ? 10.305 3.672 3.461 1 82.56 68 VAL B C 1
ATOM 2060 O O . VAL B 1 68 ? 10.508 4.805 3.9 1 82.56 68 VAL B O 1
ATOM 2063 N N . SER B 1 69 ? 11.227 2.926 2.9 1 85.62 69 SER B N 1
ATOM 2064 C CA . SER B 1 69 ? 12.57 3.463 2.73 1 85.62 69 SER B CA 1
ATOM 2065 C C . SER B 1 69 ? 12.57 4.672 1.8 1 85.62 69 SER B C 1
ATOM 2067 O O . SER B 1 69 ? 13.25 5.668 2.068 1 85.62 69 SER B O 1
ATOM 2069 N N . THR B 1 70 ? 11.875 4.539 0.7 1 82.12 70 THR B N 1
ATOM 2070 C CA . THR B 1 70 ? 11.781 5.641 -0.252 1 82.12 70 THR B CA 1
ATOM 2071 C C . THR B 1 70 ? 11.133 6.863 0.393 1 82.12 70 THR B C 1
ATOM 2073 O O . THR B 1 70 ? 11.547 7.996 0.153 1 82.12 70 THR B O 1
ATOM 2076 N N . GLN B 1 71 ? 10.117 6.578 1.124 1 78.75 71 GLN B N 1
ATOM 2077 C CA . GLN B 1 71 ? 9.484 7.672 1.856 1 78.75 71 GLN B CA 1
ATOM 2078 C C . GLN B 1 71 ? 10.492 8.375 2.77 1 78.75 71 GLN B C 1
ATOM 2080 O O . GLN B 1 71 ? 10.539 9.602 2.816 1 78.75 71 GLN B O 1
ATOM 2085 N N . ARG B 1 72 ? 11.188 7.648 3.508 1 81.94 72 ARG B N 1
ATOM 2086 C CA . ARG B 1 72 ? 12.195 8.195 4.414 1 81.94 72 ARG B CA 1
ATOM 2087 C C . ARG B 1 72 ? 13.242 8.992 3.646 1 81.94 72 ARG B C 1
ATOM 2089 O O . ARG B 1 72 ? 13.633 10.086 4.074 1 81.94 72 ARG B O 1
ATOM 2096 N N . ASP B 1 73 ? 13.672 8.461 2.59 1 83.31 73 ASP B N 1
ATOM 2097 C CA . ASP B 1 73 ? 14.656 9.148 1.763 1 83.31 73 ASP B CA 1
ATOM 2098 C C . ASP B 1 73 ? 14.109 10.477 1.242 1 83.31 73 ASP B C 1
ATOM 2100 O O . ASP B 1 73 ? 14.828 11.484 1.218 1 83.31 73 ASP B O 1
ATOM 2104 N N . THR B 1 74 ? 12.891 10.453 0.783 1 80.94 74 THR B N 1
ATOM 2105 C CA . THR B 1 74 ? 12.242 11.648 0.258 1 80.94 74 THR B CA 1
ATOM 2106 C C . THR B 1 74 ? 12.125 12.719 1.343 1 80.94 74 THR B C 1
ATOM 2108 O O . THR B 1 74 ? 12.367 13.898 1.09 1 80.94 74 THR B O 1
ATOM 2111 N N . GLU B 1 75 ? 11.703 12.266 2.49 1 81.94 75 GLU B N 1
ATOM 2112 C CA . GLU B 1 75 ? 11.562 13.188 3.613 1 81.94 75 GLU B CA 1
ATOM 2113 C C . GLU B 1 75 ? 12.906 13.797 3.996 1 81.94 75 GLU B C 1
ATOM 2115 O O . GLU B 1 75 ? 13 15 4.262 1 81.94 75 GLU B O 1
ATOM 2120 N N . ARG B 1 76 ? 13.883 13.016 4.043 1 84.25 76 ARG B N 1
ATOM 2121 C CA . ARG B 1 76 ? 15.219 13.5 4.359 1 84.25 76 ARG B CA 1
ATOM 2122 C C . ARG B 1 76 ? 15.711 14.492 3.303 1 84.25 76 ARG B C 1
ATOM 2124 O O . ARG B 1 76 ? 16.312 15.508 3.631 1 84.25 76 ARG B O 1
ATOM 2131 N N . ALA B 1 77 ? 15.484 14.133 2.098 1 82.94 77 ALA B N 1
ATOM 2132 C CA . ALA B 1 77 ? 15.867 15.023 1.007 1 82.94 77 ALA B CA 1
ATOM 2133 C C . ALA B 1 77 ? 15.125 16.344 1.094 1 82.94 77 ALA B C 1
ATOM 2135 O O . ALA B 1 77 ? 15.711 17.406 0.869 1 82.94 77 ALA B O 1
ATOM 2136 N N . ALA B 1 78 ? 13.859 16.234 1.345 1 83 78 ALA B N 1
ATOM 2137 C CA . ALA B 1 78 ? 13.047 17.438 1.491 1 83 78 ALA B CA 1
ATOM 2138 C C . ALA B 1 78 ? 13.562 18.312 2.635 1 83 78 ALA B C 1
ATOM 2140 O O . ALA B 1 78 ? 13.625 19.531 2.512 1 83 78 ALA B O 1
ATOM 2141 N N . LEU B 1 79 ? 13.891 17.703 3.734 1 85.44 79 LEU B N 1
ATOM 2142 C CA . LEU B 1 79 ? 14.414 18.422 4.887 1 85.44 79 LEU B CA 1
ATOM 2143 C C . LEU B 1 79 ? 15.758 19.062 4.566 1 85.44 79 LEU B C 1
ATOM 2145 O O . LEU B 1 79 ? 16.031 20.188 4.98 1 85.44 79 LEU B O 1
ATOM 2149 N N . ALA B 1 80 ? 16.578 18.391 3.895 1 87.19 80 ALA B N 1
ATOM 2150 C CA . ALA B 1 80 ? 17.875 18.922 3.484 1 87.19 80 ALA B CA 1
ATOM 2151 C C . ALA B 1 80 ? 17.703 20.141 2.574 1 87.19 80 ALA B C 1
ATOM 2153 O O . ALA B 1 80 ? 18.406 21.125 2.715 1 87.19 80 ALA B O 1
ATOM 2154 N N . ASN B 1 81 ? 16.797 20 1.661 1 89.25 81 ASN B N 1
ATOM 2155 C CA . ASN B 1 81 ? 16.484 21.125 0.784 1 89.25 81 ASN B CA 1
ATOM 2156 C C . ASN B 1 81 ? 15.969 22.328 1.569 1 89.25 81 ASN B C 1
ATOM 2158 O O . ASN B 1 81 ? 16.359 23.469 1.3 1 89.25 81 ASN B O 1
ATOM 2162 N N . GLU B 1 82 ? 15.102 22.016 2.479 1 90.81 82 GLU B N 1
ATOM 2163 C CA . GLU B 1 82 ? 14.562 23.094 3.307 1 90.81 82 GLU B CA 1
ATOM 2164 C C . GLU B 1 82 ? 15.664 23.766 4.117 1 90.81 82 GLU B C 1
ATOM 2166 O O . GLU B 1 82 ? 15.68 24.984 4.254 1 90.81 82 GLU B O 1
ATOM 2171 N N . ARG B 1 83 ? 16.547 23.031 4.66 1 93.44 83 ARG B N 1
ATOM 2172 C CA . ARG B 1 83 ? 17.672 23.578 5.406 1 93.44 83 ARG B CA 1
ATOM 2173 C C . ARG B 1 83 ? 18.5 24.516 4.531 1 93.44 83 ARG B C 1
ATOM 2175 O O . ARG B 1 83 ? 18.922 25.578 4.977 1 93.44 83 ARG B O 1
ATOM 2182 N N . ARG B 1 84 ? 18.688 24.109 3.381 1 94.81 84 ARG B N 1
ATOM 2183 C CA . ARG B 1 84 ? 19.453 24.906 2.43 1 94.81 84 ARG B CA 1
ATOM 2184 C C . ARG B 1 84 ? 18.719 26.203 2.092 1 94.81 84 ARG B C 1
ATOM 2186 O O . ARG B 1 84 ? 19.328 27.281 2.059 1 94.81 84 ARG B O 1
ATOM 2193 N N . GLU B 1 85 ? 17.484 26.062 1.842 1 94.75 85 GLU B N 1
ATOM 2194 C CA . GLU B 1 85 ? 16.688 27.234 1.512 1 94.75 85 GLU B CA 1
ATOM 2195 C C . GLU B 1 85 ? 16.656 28.219 2.67 1 94.75 85 GLU B C 1
ATOM 2197 O O . GLU B 1 85 ? 16.75 29.438 2.459 1 94.75 85 GLU B O 1
ATOM 2202 N N . LEU B 1 86 ? 16.516 27.719 3.867 1 95.12 86 LEU B N 1
ATOM 2203 C CA . LEU B 1 86 ? 16.5 28.562 5.055 1 95.12 86 LEU B CA 1
ATOM 2204 C C . LEU B 1 86 ? 17.828 29.297 5.227 1 95.12 86 LEU B C 1
ATOM 2206 O O . LEU B 1 86 ? 17.844 30.453 5.672 1 95.12 86 LEU B O 1
ATOM 2210 N N . ALA B 1 87 ? 18.891 28.672 4.875 1 95.94 87 ALA B N 1
ATOM 2211 C CA . ALA B 1 87 ? 20.219 29.281 4.969 1 95.94 87 ALA B CA 1
ATOM 2212 C C . ALA B 1 87 ? 20.438 30.328 3.885 1 95.94 87 ALA B C 1
ATOM 2214 O O . ALA B 1 87 ? 21.016 31.391 4.137 1 95.94 87 ALA B O 1
ATOM 2215 N N . GLU B 1 88 ? 19.875 30.094 2.713 1 97 88 GLU B N 1
ATOM 2216 C CA . GLU B 1 88 ? 20.125 30.938 1.548 1 97 88 GLU B CA 1
ATOM 2217 C C . GLU B 1 88 ? 19.203 32.156 1.52 1 97 88 GLU B C 1
ATOM 2219 O O . GLU B 1 88 ? 19.578 33.219 1.051 1 97 88 GLU B O 1
ATOM 2224 N N . ASP B 1 89 ? 17.922 31.938 2.004 1 97 89 ASP B N 1
ATOM 2225 C CA . ASP B 1 89 ? 16.938 33.031 1.921 1 97 89 ASP B CA 1
ATOM 2226 C C . ASP B 1 89 ? 15.977 32.969 3.102 1 97 89 ASP B C 1
ATOM 2228 O O . ASP B 1 89 ? 14.781 32.719 2.92 1 97 89 ASP B O 1
ATOM 2232 N N . PRO B 1 90 ? 16.422 33.344 4.25 1 95.31 90 PRO B N 1
ATOM 2233 C CA . PRO B 1 90 ? 15.594 33.281 5.453 1 95.31 90 PRO B CA 1
ATOM 2234 C C . PRO B 1 90 ? 14.344 34.156 5.355 1 95.31 90 PRO B C 1
ATOM 2236 O O . PRO B 1 90 ? 13.273 33.781 5.832 1 95.31 90 PRO B O 1
ATOM 2239 N N . GLU B 1 91 ? 14.461 35.312 4.75 1 95.94 91 GLU B N 1
ATOM 2240 C CA . GLU B 1 91 ? 13.32 36.219 4.641 1 95.94 91 GLU B CA 1
ATOM 2241 C C . GLU B 1 91 ? 12.25 35.656 3.705 1 95.94 91 GLU B C 1
ATOM 2243 O O . GLU B 1 91 ? 11.055 35.75 3.982 1 95.94 91 GLU B O 1
ATOM 2248 N N . GLY B 1 92 ? 12.727 35.125 2.621 1 96.06 92 GLY B N 1
ATOM 2249 C CA . GLY B 1 92 ? 11.805 34.469 1.708 1 96.06 92 GLY B CA 1
ATOM 2250 C C . GLY B 1 92 ? 11.062 33.312 2.34 1 96.06 92 GLY B C 1
ATOM 2251 O O . GLY B 1 92 ? 9.867 33.125 2.09 1 96.06 92 GLY B O 1
ATOM 2252 N N . GLU B 1 93 ? 11.789 32.594 3.121 1 95.94 93 GLU B N 1
ATOM 2253 C CA . GLU B 1 93 ? 11.18 31.453 3.795 1 95.94 93 GLU B CA 1
ATOM 2254 C C . GLU B 1 93 ? 10.141 31.906 4.82 1 95.94 93 GLU B C 1
ATOM 2256 O O . GLU B 1 93 ? 9.125 31.234 5.02 1 95.94 93 GLU B O 1
ATOM 2261 N N . LEU B 1 94 ? 10.422 32.969 5.434 1 95.88 94 LEU B N 1
ATOM 2262 C CA . LEU B 1 94 ? 9.445 33.531 6.367 1 95.88 94 LEU B CA 1
ATOM 2263 C C . LEU B 1 94 ? 8.18 33.969 5.637 1 95.88 94 LEU B C 1
ATOM 2265 O O . LEU B 1 94 ? 7.07 33.781 6.137 1 95.88 94 LEU B O 1
ATOM 2269 N N . ASP B 1 95 ? 8.375 34.562 4.457 1 95.75 95 ASP B N 1
ATOM 2270 C CA . ASP B 1 95 ? 7.234 35 3.641 1 95.75 95 ASP B CA 1
ATOM 2271 C C . ASP B 1 95 ? 6.406 33.781 3.211 1 95.75 95 ASP B C 1
ATOM 2273 O O . ASP B 1 95 ? 5.176 33.844 3.188 1 95.75 95 ASP B 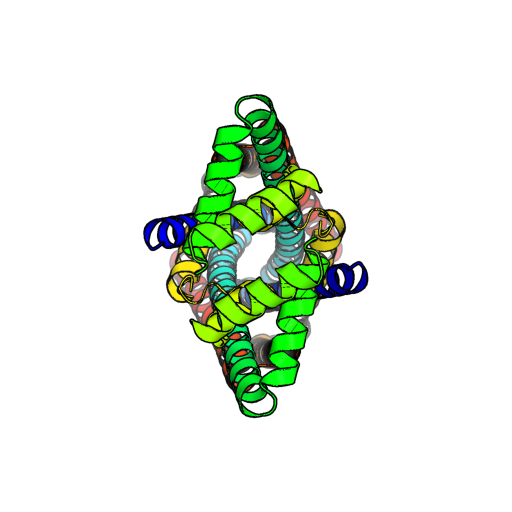O 1
ATOM 2277 N N . GLU B 1 96 ? 7.129 32.781 2.873 1 95 96 GLU B N 1
ATOM 2278 C CA . GLU B 1 96 ? 6.441 31.562 2.471 1 95 96 GLU B CA 1
ATOM 2279 C C . GLU B 1 96 ? 5.609 31 3.615 1 95 96 GLU B C 1
ATOM 2281 O O . GLU B 1 96 ? 4.465 30.578 3.41 1 95 96 GLU B O 1
ATOM 2286 N N . LEU B 1 97 ? 6.207 30.906 4.762 1 93.56 97 LEU B N 1
ATOM 2287 C CA . LEU B 1 97 ? 5.484 30.406 5.934 1 93.56 97 LEU B CA 1
ATOM 2288 C C . LEU B 1 97 ? 4.277 31.281 6.238 1 93.56 97 LEU B C 1
ATOM 2290 O O . LEU B 1 97 ? 3.219 30.781 6.621 1 93.56 97 LEU B O 1
ATOM 2294 N N . THR B 1 98 ? 4.414 32.562 6.059 1 95.44 98 THR B N 1
ATOM 2295 C CA . THR B 1 98 ? 3.318 33.5 6.25 1 95.44 98 THR B CA 1
ATOM 2296 C C . THR B 1 98 ? 2.184 33.219 5.266 1 95.44 98 THR B C 1
ATOM 2298 O O . THR B 1 98 ? 1.012 33.219 5.648 1 95.44 98 THR B O 1
ATOM 2301 N N . ASP B 1 99 ? 2.609 33.062 4.043 1 93.5 99 ASP B N 1
ATOM 2302 C CA . ASP B 1 99 ? 1.625 32.781 3.004 1 93.5 99 ASP B CA 1
ATOM 2303 C C . ASP B 1 99 ? 0.857 31.484 3.314 1 93.5 99 ASP B C 1
ATOM 2305 O O . ASP B 1 99 ? -0.332 31.375 3.008 1 93.5 99 ASP B O 1
ATOM 2309 N N . TYR B 1 100 ? 1.543 30.484 3.805 1 88 100 TYR B N 1
ATOM 2310 C CA . TYR B 1 100 ? 0.883 29.25 4.191 1 88 100 TYR B CA 1
ATOM 2311 C C . TYR B 1 100 ? -0.228 29.516 5.203 1 88 100 TYR B C 1
ATOM 2313 O O . TYR B 1 100 ? -1.353 29.031 5.035 1 88 100 TYR B O 1
ATOM 2321 N N . TYR B 1 101 ? 0.075 30.234 6.234 1 90.25 101 TYR B N 1
ATOM 2322 C CA . TYR B 1 101 ? -0.897 30.484 7.293 1 90.25 101 TYR B CA 1
ATOM 2323 C C . TYR B 1 101 ? -2.004 31.422 6.816 1 90.25 101 TYR B C 1
ATOM 2325 O O . TYR B 1 101 ? -3.154 31.297 7.238 1 90.25 101 TYR B O 1
ATOM 2333 N N . ARG B 1 102 ? -1.671 32.312 5.863 1 91.5 102 ARG B N 1
ATOM 2334 C CA . ARG B 1 102 ? -2.715 33.094 5.219 1 91.5 102 ARG B CA 1
ATOM 2335 C C . ARG B 1 102 ? -3.693 32.219 4.465 1 91.5 102 ARG B C 1
ATOM 2337 O O . ARG B 1 102 ? -4.906 32.406 4.543 1 91.5 102 ARG B O 1
ATOM 2344 N N . GLY B 1 103 ? -3.105 31.328 3.834 1 85.56 103 GLY B N 1
ATOM 2345 C CA . GLY B 1 103 ? -3.906 30.375 3.078 1 85.56 103 GLY B CA 1
ATOM 2346 C C . GLY B 1 103 ? -4.773 29.484 3.957 1 85.56 103 GLY B C 1
ATOM 2347 O O . GLY B 1 103 ? -5.809 28.984 3.514 1 85.56 103 GLY B O 1
ATOM 2348 N N . SER B 1 104 ? -4.312 29.266 5.184 1 82.12 104 SER B N 1
ATOM 2349 C CA . SER B 1 104 ? -5.062 28.422 6.109 1 82.12 104 SER B CA 1
ATOM 2350 C C . SER B 1 104 ? -6.234 29.188 6.719 1 82.12 104 SER B C 1
ATOM 2352 O O . SER B 1 104 ? -7.023 28.625 7.48 1 82.12 104 SER B O 1
ATOM 2354 N N . GLY B 1 105 ? -6.215 30.547 6.445 1 86.62 105 GLY B N 1
ATOM 2355 C CA . GLY B 1 105 ? -7.387 31.312 6.852 1 86.62 105 GLY B CA 1
ATOM 2356 C C . GLY B 1 105 ? -7.066 32.438 7.824 1 86.62 105 GLY B C 1
ATOM 2357 O O . GLY B 1 105 ? -7.961 33.156 8.273 1 86.62 105 GLY B O 1
ATOM 2358 N N . LEU B 1 106 ? -5.824 32.625 8.117 1 92.38 106 LEU B N 1
ATOM 2359 C CA . LEU B 1 106 ? -5.453 33.688 9.031 1 92.38 106 LEU B CA 1
ATOM 2360 C C . LEU B 1 106 ? -5.305 35 8.281 1 92.38 106 LEU B C 1
ATOM 2362 O O . LEU B 1 106 ? -4.891 35.031 7.121 1 92.38 106 LEU B O 1
ATOM 2366 N N . GLY B 1 107 ? -5.688 36.094 8.922 1 92.88 107 GLY B N 1
ATOM 2367 C CA . GLY B 1 107 ? -5.395 37.406 8.383 1 92.88 107 GLY B CA 1
ATOM 2368 C C . GLY B 1 107 ? -3.906 37.656 8.234 1 92.88 107 GLY B C 1
ATOM 2369 O O . GLY B 1 107 ? -3.086 37.031 8.883 1 92.88 107 GLY B O 1
ATOM 2370 N N . ASP B 1 108 ? -3.6 38.625 7.457 1 94 108 ASP B N 1
ATOM 2371 C CA . ASP B 1 108 ? -2.211 38.906 7.102 1 94 108 ASP B CA 1
ATOM 2372 C C . ASP B 1 108 ? -1.368 39.156 8.352 1 94 108 ASP B C 1
ATOM 2374 O O . ASP B 1 108 ? -0.294 38.594 8.508 1 94 108 ASP B O 1
ATOM 2378 N N . GLY B 1 109 ? -1.842 40 9.188 1 95 109 GLY B N 1
ATOM 2379 C CA . GLY B 1 109 ? -1.102 40.344 10.391 1 95 109 GLY B CA 1
ATOM 2380 C C . GLY B 1 109 ? -0.864 39.156 11.305 1 95 109 GLY B C 1
ATOM 2381 O O . GLY B 1 109 ? 0.27 38.906 11.711 1 95 109 GLY B O 1
ATOM 2382 N N . LEU B 1 110 ? -1.858 38.406 11.562 1 94.88 110 LEU B N 1
ATOM 2383 C CA . LEU B 1 110 ? -1.757 37.25 12.445 1 94.88 110 LEU B CA 1
ATOM 2384 C C . LEU B 1 110 ? -0.898 36.156 11.82 1 94.88 110 LEU B C 1
ATOM 2386 O O . LEU B 1 110 ? -0.138 35.5 12.516 1 94.88 110 LEU B O 1
ATOM 2390 N N . ALA B 1 111 ? -1.066 36 10.531 1 95.81 111 ALA B N 1
ATOM 2391 C CA . ALA B 1 111 ? -0.262 35.031 9.812 1 95.81 111 ALA B CA 1
ATOM 2392 C C . ALA B 1 111 ? 1.228 35.312 9.961 1 95.81 111 ALA B C 1
ATOM 2394 O O . ALA B 1 111 ? 2.027 34.406 10.188 1 95.81 111 ALA B O 1
ATOM 2395 N N . ARG B 1 112 ? 1.53 36.562 9.82 1 96.19 112 ARG B N 1
ATOM 2396 C CA . ARG B 1 112 ? 2.928 36.969 9.945 1 96.19 112 ARG B CA 1
ATOM 2397 C C . ARG B 1 112 ? 3.426 36.781 11.375 1 96.19 112 ARG B C 1
ATOM 2399 O O . ARG B 1 112 ? 4.559 36.344 11.594 1 96.19 112 ARG B O 1
ATOM 2406 N N . GLU B 1 113 ? 2.566 37.094 12.305 1 95.94 113 GLU B N 1
ATOM 2407 C CA . GLU B 1 113 ? 2.939 36.938 13.703 1 95.94 113 GLU B CA 1
ATOM 2408 C C . GLU B 1 113 ? 3.227 35.469 14.023 1 95.94 113 GLU B C 1
ATOM 2410 O O . GLU B 1 113 ? 4.188 35.156 14.727 1 95.94 113 GLU B O 1
ATOM 2415 N N . VAL B 1 114 ? 2.4 34.656 13.547 1 95.44 114 VAL B N 1
ATOM 2416 C CA . VAL B 1 114 ? 2.557 33.219 13.766 1 95.44 114 VAL B CA 1
ATOM 2417 C C . VAL B 1 114 ? 3.848 32.719 13.109 1 95.44 114 VAL B C 1
ATOM 2419 O O . VAL B 1 114 ? 4.629 32 13.719 1 95.44 114 VAL B O 1
ATOM 2422 N N . ALA B 1 115 ? 4.02 33.125 11.852 1 96.06 115 ALA B N 1
ATOM 2423 C CA . ALA B 1 115 ? 5.207 32.719 11.102 1 96.06 115 ALA B CA 1
ATOM 2424 C C . ALA B 1 115 ? 6.48 33.125 11.828 1 96.06 115 ALA B C 1
ATOM 2426 O O . ALA B 1 115 ? 7.43 32.344 11.93 1 96.06 115 ALA B O 1
ATOM 2427 N N . VAL B 1 116 ? 6.469 34.312 12.352 1 96.56 116 VAL B N 1
ATOM 2428 C CA . VAL B 1 116 ? 7.633 34.844 13.055 1 96.56 116 VAL B CA 1
ATOM 2429 C C . VAL B 1 116 ? 7.867 34.031 14.336 1 96.56 116 VAL B C 1
ATOM 2431 O O . VAL B 1 116 ? 9 33.656 14.633 1 96.56 116 VAL B O 1
ATOM 2434 N N . ALA B 1 117 ? 6.828 33.844 15.07 1 95.31 117 ALA B N 1
ATOM 2435 C CA . ALA B 1 117 ? 6.934 33.125 16.344 1 95.31 117 ALA B CA 1
ATOM 2436 C C . ALA B 1 117 ? 7.492 31.719 16.141 1 95.31 117 ALA B C 1
ATOM 2438 O O . ALA B 1 117 ? 8.359 31.281 16.891 1 95.31 117 ALA B O 1
ATOM 2439 N N . LEU B 1 118 ? 7.004 31.016 15.148 1 94.06 118 LEU B N 1
ATOM 2440 C CA . LEU B 1 118 ? 7.422 29.641 14.898 1 94.06 118 LEU B CA 1
ATOM 2441 C C . LEU B 1 118 ? 8.844 29.594 14.344 1 94.06 118 LEU B C 1
ATOM 2443 O O . LEU B 1 118 ? 9.602 28.672 14.648 1 94.06 118 LEU B O 1
ATOM 2447 N N . THR B 1 119 ? 9.125 30.578 13.5 1 94.75 119 THR B N 1
ATOM 2448 C CA . THR B 1 119 ? 10.469 30.656 12.945 1 94.75 119 THR B CA 1
ATOM 2449 C C . THR B 1 119 ? 11.492 30.906 14.047 1 94.75 119 THR B C 1
ATOM 2451 O O . THR B 1 119 ? 12.57 30.312 14.047 1 94.75 119 THR B O 1
ATOM 2454 N N . GLU B 1 120 ? 11.18 31.844 14.984 1 94.19 120 GLU B N 1
ATOM 2455 C CA . GLU B 1 120 ? 12.078 32.156 16.078 1 94.19 120 GLU B CA 1
ATOM 2456 C C . GLU B 1 120 ? 12.32 30.953 16.984 1 94.19 120 GLU B C 1
ATOM 2458 O O . GLU B 1 120 ? 13.414 30.797 17.531 1 94.19 120 GLU B O 1
ATOM 2463 N N . ARG B 1 121 ? 11.352 30.156 17.078 1 92.25 121 ARG B N 1
ATOM 2464 C CA . ARG B 1 121 ? 11.5 28.969 17.922 1 92.25 121 ARG B CA 1
ATOM 2465 C C . ARG B 1 121 ? 12.32 27.906 17.203 1 92.25 121 ARG B C 1
ATOM 2467 O O . ARG B 1 121 ? 13.305 27.391 17.75 1 92.25 121 ARG B O 1
ATOM 2474 N N . ASP B 1 122 ? 11.852 27.5 16.047 1 91.88 122 ASP B N 1
ATOM 2475 C CA . ASP B 1 122 ? 12.516 26.5 15.227 1 91.88 122 ASP B CA 1
ATOM 2476 C C . ASP B 1 122 ? 12.055 26.578 13.766 1 91.88 122 ASP B C 1
ATOM 2478 O O . ASP B 1 122 ? 11.07 25.938 13.383 1 91.88 122 ASP B O 1
ATOM 2482 N N . ALA B 1 123 ? 12.82 27.234 12.984 1 92.75 123 ALA B N 1
ATOM 2483 C CA . ALA B 1 123 ? 12.422 27.516 11.609 1 92.75 123 ALA B CA 1
ATOM 2484 C C . ALA B 1 123 ? 12.25 26.234 10.805 1 92.75 123 ALA B C 1
ATOM 2486 O O . ALA B 1 123 ? 11.273 26.078 10.078 1 92.75 123 ALA B O 1
ATOM 2487 N N . LEU B 1 124 ? 13.172 25.359 10.969 1 90.38 124 LEU B N 1
ATOM 2488 C CA . LEU B 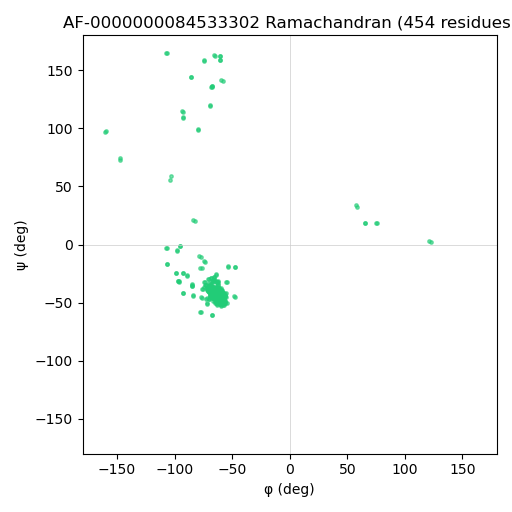1 124 ? 13.109 24.125 10.211 1 90.38 124 LEU B CA 1
ATOM 2489 C C . LEU B 1 124 ? 11.906 23.281 10.625 1 90.38 124 LEU B C 1
ATOM 2491 O O . LEU B 1 124 ? 11.203 22.734 9.773 1 90.38 124 LEU B O 1
ATOM 2495 N N . ALA B 1 125 ? 11.6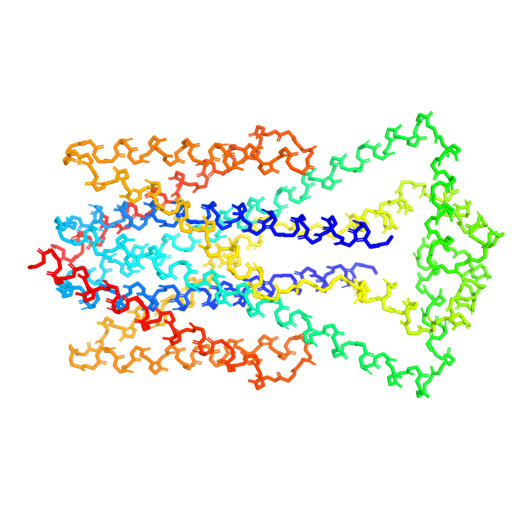48 23.156 11.844 1 87.12 125 ALA B N 1
ATOM 2496 C CA . ALA B 1 125 ? 10.508 22.391 12.352 1 87.12 125 ALA B CA 1
ATOM 2497 C C . ALA B 1 125 ? 9.188 22.984 11.875 1 87.12 125 ALA B C 1
ATOM 2499 O O . ALA B 1 125 ? 8.234 22.266 11.586 1 87.12 125 ALA B O 1
ATOM 2500 N N . ALA B 1 126 ? 9.164 24.234 11.82 1 87.94 126 ALA B N 1
ATOM 2501 C CA . ALA B 1 126 ? 7.961 24.922 11.359 1 87.94 126 ALA B CA 1
ATOM 2502 C C . ALA B 1 126 ? 7.645 24.547 9.906 1 87.94 126 ALA B C 1
ATOM 2504 O O . ALA B 1 126 ? 6.5 24.234 9.578 1 87.94 126 ALA B O 1
ATOM 2505 N N . HIS B 1 127 ? 8.664 24.562 9.109 1 88.88 127 HIS B N 1
ATOM 2506 C CA . HIS B 1 127 ? 8.477 24.219 7.707 1 88.88 127 HIS B CA 1
ATOM 2507 C C . HIS B 1 127 ? 8.172 22.719 7.543 1 88.88 127 HIS B C 1
ATOM 2509 O O . HIS B 1 127 ? 7.344 22.344 6.715 1 88.88 127 HIS B O 1
ATOM 2515 N N . ALA B 1 128 ? 8.867 21.906 8.289 1 83 128 ALA B N 1
ATOM 2516 C CA . ALA B 1 128 ? 8.688 20.469 8.219 1 83 128 ALA B CA 1
ATOM 2517 C C . ALA B 1 128 ? 7.242 20.078 8.531 1 83 128 ALA B C 1
ATOM 2519 O O . ALA B 1 128 ? 6.637 19.281 7.809 1 83 128 ALA B O 1
ATOM 2520 N N . ARG B 1 129 ? 6.711 20.625 9.469 1 77.56 129 ARG B N 1
ATOM 2521 C CA . ARG B 1 129 ? 5.359 20.297 9.906 1 77.56 129 ARG B CA 1
ATOM 2522 C C . ARG B 1 129 ? 4.316 20.906 8.984 1 77.56 129 ARG B C 1
ATOM 2524 O O . ARG B 1 129 ? 3.383 20.219 8.555 1 77.56 129 ARG B O 1
ATOM 2531 N N . THR B 1 130 ? 4.453 22.156 8.617 1 77.81 130 THR B N 1
ATOM 2532 C CA . THR B 1 130 ? 3.414 22.906 7.926 1 77.81 130 THR B CA 1
ATOM 2533 C C . THR B 1 130 ? 3.453 22.641 6.422 1 77.81 130 THR B C 1
ATOM 2535 O O . THR B 1 130 ? 2.408 22.5 5.785 1 77.81 130 THR B O 1
ATOM 2538 N N . GLU B 1 131 ? 4.672 22.641 5.883 1 75.88 131 GLU B N 1
ATOM 2539 C CA . GLU B 1 131 ? 4.805 22.562 4.43 1 75.88 131 GLU B CA 1
ATOM 2540 C C . GLU B 1 131 ? 5.055 21.141 3.963 1 75.88 131 GLU B C 1
ATOM 2542 O O . GLU B 1 131 ? 4.594 20.734 2.893 1 75.88 131 GLU B O 1
ATOM 2547 N N . LEU B 1 132 ? 5.723 20.453 4.84 1 73.62 132 LEU B N 1
ATOM 2548 C CA . LEU B 1 132 ? 6.168 19.141 4.367 1 73.62 132 LEU B CA 1
ATOM 2549 C C . LEU B 1 132 ? 5.344 18.031 4.996 1 73.62 132 LEU B C 1
ATOM 2551 O O . LEU B 1 132 ? 5.363 16.891 4.52 1 73.62 132 LEU B O 1
ATOM 2555 N N . GLY B 1 133 ? 4.629 18.359 6.105 1 72.19 133 GLY B N 1
ATOM 2556 C CA . GLY B 1 133 ? 3.816 17.344 6.762 1 72.19 133 GLY B CA 1
ATOM 2557 C C . GLY B 1 133 ? 4.637 16.219 7.371 1 72.19 133 GLY B C 1
ATOM 2558 O O . GLY B 1 133 ? 4.195 15.07 7.402 1 72.19 133 GLY B O 1
ATOM 2559 N N . ILE B 1 134 ? 5.836 16.484 7.547 1 66.62 134 ILE B N 1
ATOM 2560 C CA . ILE B 1 134 ? 6.75 15.484 8.094 1 66.62 134 ILE B CA 1
ATOM 2561 C C . ILE B 1 134 ? 6.832 15.641 9.609 1 66.62 134 ILE B C 1
ATOM 2563 O O . ILE B 1 134 ? 6.984 16.75 10.117 1 66.62 134 ILE B O 1
ATOM 2567 N N . ASP B 1 135 ? 6.215 14.633 10.227 1 61.84 135 ASP B N 1
ATOM 2568 C CA . ASP B 1 135 ? 6.562 14.578 11.641 1 61.84 135 ASP B CA 1
ATOM 2569 C C . ASP B 1 135 ? 7.926 13.914 11.844 1 61.84 135 ASP B C 1
ATOM 2571 O O . ASP B 1 135 ? 8.062 12.703 11.672 1 61.84 135 ASP B O 1
ATOM 2575 N N . PRO B 1 136 ? 8.828 14.711 11.992 1 53.97 136 PRO B N 1
ATOM 2576 C CA . PRO B 1 136 ? 10.195 14.18 12.078 1 53.97 136 PRO B CA 1
ATOM 2577 C C . PRO B 1 136 ? 10.312 13 13.047 1 53.97 136 PRO B C 1
ATOM 2579 O O . PRO B 1 136 ? 11.266 12.227 12.961 1 53.97 136 PRO B O 1
ATOM 2582 N N . GLN B 1 137 ? 9.359 12.875 13.914 1 54.53 137 GLN B N 1
ATOM 2583 C CA . GLN B 1 137 ? 9.5 11.844 14.938 1 54.53 137 GLN B CA 1
ATOM 2584 C C . GLN B 1 137 ? 8.742 10.578 14.555 1 54.53 137 GLN B C 1
ATOM 2586 O O . GLN B 1 137 ? 8.836 9.555 15.234 1 54.53 137 GLN B O 1
ATOM 2591 N N . ALA B 1 138 ? 8.023 10.742 13.422 1 57.78 138 ALA B N 1
ATOM 2592 C CA . ALA B 1 138 ? 7.148 9.617 13.141 1 57.78 138 ALA B CA 1
ATOM 2593 C C . ALA B 1 138 ? 7.723 8.742 12.023 1 57.78 138 ALA B C 1
ATOM 2595 O O . ALA B 1 138 ? 7.426 8.953 10.852 1 57.78 138 AL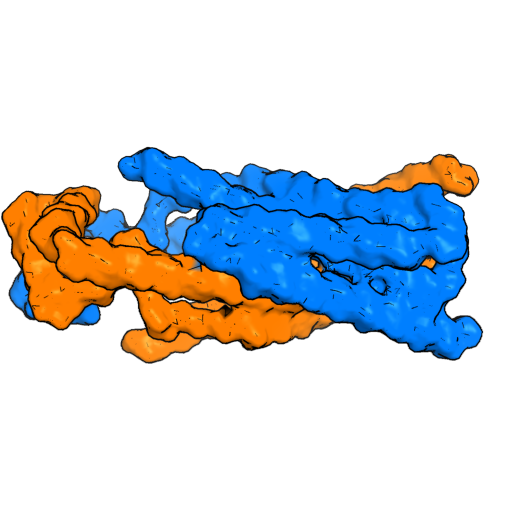A B O 1
ATOM 2596 N N . LEU B 1 139 ? 8.984 8.258 12.195 1 59.59 139 LEU B N 1
ATOM 2597 C CA . LEU B 1 139 ? 9.469 7.445 11.086 1 59.59 139 LEU B CA 1
ATOM 2598 C C . LEU B 1 139 ? 9.188 5.969 11.328 1 59.59 139 LEU B C 1
ATOM 2600 O O . LEU B 1 139 ? 9.414 5.461 12.43 1 59.59 139 LEU B O 1
ATOM 2604 N N . THR B 1 140 ? 8.352 5.406 10.523 1 64.75 140 THR B N 1
ATOM 2605 C CA . THR B 1 140 ? 8.156 3.963 10.586 1 64.75 140 THR B CA 1
ATOM 2606 C C . THR B 1 140 ? 9.414 3.227 10.133 1 64.75 140 THR B C 1
ATOM 2608 O O . THR B 1 140 ? 10.109 3.676 9.219 1 64.75 140 THR B O 1
ATOM 2611 N N . SER B 1 141 ? 9.805 2.139 10.883 1 82.75 141 SER B N 1
ATOM 2612 C CA . SER B 1 141 ? 10.906 1.261 10.484 1 82.75 141 SER B CA 1
ATOM 2613 C C . SER B 1 141 ? 10.539 0.434 9.258 1 82.75 141 SER B C 1
ATOM 2615 O O . SER B 1 141 ? 9.523 -0.261 9.25 1 82.75 141 SER B O 1
ATOM 2617 N N . PRO B 1 142 ? 11.344 0.636 8.211 1 85.06 142 PRO B N 1
ATOM 2618 C CA . PRO B 1 142 ? 11.07 -0.144 7.004 1 85.06 142 PRO B CA 1
ATOM 2619 C C . PRO B 1 142 ? 11.031 -1.647 7.266 1 85.06 142 PRO B C 1
ATOM 2621 O O . PRO B 1 142 ? 10.164 -2.348 6.742 1 85.06 142 PRO B O 1
ATOM 2624 N N . TRP B 1 143 ? 11.867 -2.117 8.266 1 90.38 143 TRP B N 1
ATOM 2625 C CA . TRP B 1 143 ? 11.953 -3.549 8.539 1 90.38 143 TRP B CA 1
ATOM 2626 C C . TRP B 1 143 ? 10.719 -4.035 9.289 1 90.38 143 TRP B C 1
ATOM 2628 O O . TRP B 1 143 ? 10.211 -5.125 9.016 1 90.38 143 TRP B O 1
ATOM 2638 N N . GLN B 1 144 ? 10.25 -3.248 10.164 1 87.31 144 GLN B N 1
ATOM 2639 C CA . GLN B 1 144 ? 9.062 -3.615 10.914 1 87.31 144 GLN B CA 1
ATOM 2640 C C . GLN B 1 144 ? 7.836 -3.689 10.008 1 87.31 144 GLN B C 1
ATOM 2642 O O . GLN B 1 144 ? 7.039 -4.625 10.102 1 87.31 144 GLN B O 1
ATOM 2647 N N . ALA B 1 145 ? 7.719 -2.732 9.109 1 83.94 145 ALA B N 1
ATOM 2648 C CA . ALA B 1 145 ? 6.602 -2.711 8.164 1 83.94 145 ALA B CA 1
ATOM 2649 C C . ALA B 1 145 ? 6.676 -3.893 7.203 1 83.94 145 ALA B C 1
ATOM 2651 O O . ALA B 1 145 ? 5.664 -4.543 6.93 1 83.94 145 ALA B O 1
ATOM 2652 N N . ALA B 1 146 ? 7.863 -4.164 6.723 1 89.94 146 ALA B N 1
ATOM 2653 C CA . ALA B 1 146 ? 8.078 -5.246 5.766 1 89.94 146 ALA B CA 1
ATOM 2654 C C . ALA B 1 146 ? 7.723 -6.598 6.379 1 89.94 146 ALA B C 1
ATOM 2656 O O . ALA B 1 146 ? 6.996 -7.387 5.77 1 89.94 146 ALA B O 1
ATOM 2657 N N . LEU B 1 147 ? 8.195 -6.848 7.613 1 92.38 147 LEU B N 1
ATOM 2658 C CA . LEU B 1 147 ? 7.988 -8.133 8.266 1 92.38 147 LEU B CA 1
ATOM 2659 C C . LEU B 1 147 ? 6.531 -8.305 8.672 1 92.38 147 LEU B C 1
ATOM 2661 O O . LEU B 1 147 ? 5.984 -9.414 8.586 1 92.38 147 LEU B O 1
ATOM 2665 N N . ALA B 1 148 ? 5.918 -7.273 9.117 1 89 148 ALA B N 1
ATOM 2666 C CA . ALA B 1 148 ? 4.5 -7.332 9.469 1 89 148 ALA B CA 1
ATOM 2667 C C . ALA B 1 148 ? 3.643 -7.656 8.25 1 89 148 ALA B C 1
ATOM 2669 O O . ALA B 1 148 ? 2.727 -8.477 8.336 1 89 148 ALA B O 1
ATOM 2670 N N . SER B 1 149 ? 3.961 -7.047 7.152 1 90.06 149 SER B N 1
ATOM 2671 C CA . SER B 1 149 ? 3.205 -7.27 5.926 1 90.06 149 SER B CA 1
ATOM 2672 C C . SER B 1 149 ? 3.406 -8.688 5.406 1 90.06 149 SER B C 1
ATOM 2674 O O . SER B 1 149 ? 2.455 -9.336 4.957 1 90.06 149 SER B O 1
ATOM 2676 N N . ALA B 1 150 ? 4.625 -9.117 5.465 1 94.38 150 ALA B N 1
ATOM 2677 C CA . ALA B 1 150 ? 4.934 -10.469 5.012 1 94.38 150 ALA B CA 1
ATOM 2678 C C . ALA B 1 150 ? 4.227 -11.508 5.875 1 94.38 150 ALA B C 1
ATOM 2680 O O . ALA B 1 150 ? 3.678 -12.484 5.359 1 94.38 150 ALA B O 1
ATOM 2681 N N . ALA B 1 151 ? 4.332 -11.312 7.172 1 95.69 151 ALA B N 1
ATOM 2682 C CA . ALA B 1 151 ? 3.695 -12.242 8.102 1 95.69 151 ALA B CA 1
ATOM 2683 C C . ALA B 1 151 ? 2.182 -12.258 7.91 1 95.69 151 ALA B C 1
ATOM 2685 O O . ALA B 1 151 ? 1.559 -13.32 7.918 1 95.69 151 ALA B O 1
ATOM 2686 N N . ALA B 1 152 ? 1.598 -11.133 7.785 1 94.31 152 ALA B N 1
ATOM 2687 C CA . ALA B 1 152 ? 0.155 -11.031 7.582 1 94.31 152 ALA B CA 1
ATOM 2688 C C . ALA B 1 152 ? -0.261 -11.672 6.262 1 94.31 152 ALA B C 1
ATOM 2690 O O . ALA B 1 152 ? -1.272 -12.375 6.199 1 94.31 152 ALA B O 1
ATOM 2691 N N . PHE B 1 153 ? 0.483 -11.391 5.242 1 95.81 153 PHE B N 1
ATOM 2692 C CA . PHE B 1 153 ? 0.216 -12.016 3.955 1 95.81 153 PHE B CA 1
ATOM 2693 C C . PHE B 1 153 ? 0.242 -13.539 4.078 1 95.81 153 PHE B C 1
ATOM 2695 O O . PHE B 1 153 ? -0.63 -14.219 3.543 1 95.81 153 PHE B O 1
ATOM 2702 N N . THR B 1 154 ? 1.288 -14.008 4.707 1 97.44 154 THR B N 1
ATOM 2703 C CA . THR B 1 154 ? 1.464 -15.445 4.879 1 97.44 154 THR B CA 1
ATOM 2704 C C . THR B 1 154 ? 0.262 -16.047 5.594 1 97.44 154 THR B C 1
ATOM 2706 O O . THR B 1 154 ? -0.279 -17.062 5.156 1 97.44 154 THR B O 1
ATOM 2709 N N . LEU B 1 155 ? -0.146 -15.445 6.625 1 96.56 155 LEU B N 1
ATOM 2710 C CA . LEU B 1 155 ? -1.298 -15.938 7.375 1 96.56 155 LEU B CA 1
ATOM 2711 C C . LEU B 1 155 ? -2.555 -15.922 6.512 1 96.56 155 LEU B C 1
ATOM 2713 O O . LEU B 1 155 ? -3.35 -16.859 6.547 1 96.56 155 LEU B O 1
ATOM 2717 N N . GLY B 1 156 ? -2.744 -14.883 5.773 1 96.94 156 GLY B N 1
ATOM 2718 C CA . GLY B 1 156 ? -3.873 -14.805 4.859 1 96.94 156 GLY B CA 1
ATOM 2719 C C . GLY B 1 156 ? -3.818 -15.852 3.76 1 96.94 156 GLY B C 1
ATOM 2720 O O . GLY B 1 156 ? -4.832 -16.484 3.441 1 96.94 156 GLY B O 1
ATOM 2721 N N . ALA B 1 157 ? -2.664 -16 3.223 1 97.94 157 ALA B N 1
ATOM 2722 C CA . ALA B 1 157 ? -2.461 -16.922 2.104 1 97.94 157 ALA B CA 1
ATOM 2723 C C . ALA B 1 157 ? -2.67 -18.359 2.535 1 97.94 157 ALA B C 1
ATOM 2725 O O . ALA B 1 157 ? -3.082 -19.203 1.732 1 97.94 157 ALA B O 1
ATOM 2726 N N . LEU B 1 158 ? -2.367 -18.688 3.779 1 97.88 158 LEU B N 1
ATOM 2727 C CA . LEU B 1 158 ? -2.484 -20.047 4.285 1 97.88 158 LEU B CA 1
ATOM 2728 C C . LEU B 1 158 ? -3.938 -20.516 4.266 1 97.88 158 LEU B C 1
ATOM 2730 O O . LEU B 1 158 ? -4.211 -21.703 4.117 1 97.88 158 LEU B O 1
ATOM 2734 N N . VAL B 1 159 ? -4.867 -19.656 4.328 1 97.62 159 VAL B N 1
ATOM 2735 C CA . VAL B 1 159 ? -6.281 -20 4.414 1 97.62 159 VAL B CA 1
ATOM 2736 C C . VAL B 1 159 ? -6.738 -20.656 3.119 1 97.62 159 VAL B C 1
ATOM 2738 O O . VAL B 1 159 ? -7.062 -21.859 3.105 1 97.62 159 VAL B O 1
ATOM 2741 N N . PRO B 1 160 ? -6.66 -19.984 1.992 1 97.31 160 PRO B N 1
ATOM 2742 C CA . PRO B 1 160 ? -7.066 -20.656 0.762 1 97.31 160 PRO B CA 1
ATOM 2743 C C . PRO B 1 160 ? -6.137 -21.812 0.388 1 97.31 160 PRO B C 1
ATOM 2745 O O . PRO B 1 160 ? -6.574 -22.797 -0.219 1 97.31 160 PRO B O 1
ATOM 2748 N N . LEU B 1 161 ? -4.859 -21.703 0.711 1 96.25 161 LEU B N 1
ATOM 2749 C CA . LEU B 1 161 ? -3.92 -22.766 0.367 1 96.25 161 LEU B CA 1
ATOM 2750 C C . LEU B 1 161 ? -4.289 -24.078 1.07 1 96.25 161 LEU B C 1
ATOM 2752 O O . LEU B 1 161 ? -4.367 -25.125 0.433 1 96.25 161 LEU B O 1
ATOM 2756 N N . LEU B 1 162 ? -4.527 -24 2.35 1 96.44 162 LEU B N 1
ATOM 2757 C CA . LEU B 1 162 ? -4.902 -25.188 3.102 1 96.44 162 LEU B CA 1
ATOM 2758 C C . LEU B 1 162 ? -6.285 -25.672 2.691 1 96.44 162 LEU B C 1
ATOM 2760 O O . LEU B 1 162 ? -6.531 -26.891 2.641 1 96.44 162 LEU B O 1
ATOM 2764 N N . ALA B 1 163 ? -7.141 -24.797 2.398 1 95.31 163 ALA B N 1
ATOM 2765 C CA . ALA B 1 163 ? -8.508 -25.141 2.023 1 95.31 163 ALA B CA 1
ATOM 2766 C C . ALA B 1 163 ? -8.539 -25.906 0.705 1 95.31 163 ALA B C 1
ATOM 2768 O O . ALA B 1 163 ? -9.438 -26.719 0.475 1 95.31 163 ALA B O 1
ATOM 2769 N N . VAL B 1 164 ? -7.602 -25.641 -0.153 1 91 164 VAL B N 1
ATOM 2770 C CA . VAL B 1 164 ? -7.629 -26.297 -1.45 1 91 164 VAL B CA 1
ATOM 2771 C C . VAL B 1 164 ? -6.867 -27.625 -1.37 1 91 164 VAL B C 1
ATOM 2773 O O . VAL B 1 164 ? -7.164 -28.562 -2.107 1 91 164 VAL B O 1
ATOM 2776 N N . LEU B 1 165 ? -5.918 -27.719 -0.467 1 90.44 165 LEU B N 1
ATOM 2777 C CA . LEU B 1 165 ? -5.008 -28.844 -0.482 1 90.44 165 LEU B CA 1
ATOM 2778 C C . LEU B 1 165 ? -5.516 -29.969 0.428 1 90.44 165 LEU B C 1
ATOM 2780 O O . LEU B 1 165 ? -5.195 -31.141 0.221 1 90.44 165 LEU B O 1
ATOM 2784 N N . LEU B 1 166 ? -6.293 -29.688 1.375 1 91.62 166 LEU B N 1
ATOM 2785 C CA . LEU B 1 166 ? -6.582 -30.656 2.426 1 91.62 166 LEU B CA 1
ATOM 2786 C C . LEU B 1 166 ? -7.832 -31.469 2.088 1 91.62 166 LEU B C 1
ATOM 2788 O O . LEU B 1 166 ? -7.852 -32.688 2.262 1 91.62 166 LEU B O 1
ATOM 2792 N N . PRO B 1 167 ? -8.859 -30.891 1.575 1 90 167 PRO B N 1
ATOM 2793 C CA . PRO B 1 167 ? -10.07 -31.656 1.302 1 90 167 PRO B CA 1
ATOM 2794 C C . PRO B 1 167 ? -9.93 -32.562 0.079 1 90 167 PRO B C 1
ATOM 2796 O O . PRO B 1 167 ? -9.047 -32.344 -0.751 1 90 167 PRO B O 1
ATOM 2799 N N . PRO B 1 168 ? -10.812 -33.594 0.062 1 86.25 168 PRO B N 1
ATOM 2800 C CA . PRO B 1 168 ? -10.844 -34.438 -1.149 1 86.25 168 PRO B CA 1
ATOM 2801 C C . PRO B 1 168 ? -11.219 -33.625 -2.396 1 86.25 168 PRO B C 1
ATOM 2803 O O . PRO B 1 168 ? -11.734 -32.5 -2.289 1 86.25 168 PRO B O 1
ATOM 2806 N N . GLY B 1 169 ? -10.867 -34.125 -3.604 1 78.19 169 GLY B N 1
ATOM 2807 C CA . GLY B 1 169 ? -10.93 -33.469 -4.895 1 78.19 169 GLY B CA 1
ATOM 2808 C C . GLY B 1 169 ? -12.258 -32.781 -5.148 1 78.19 169 GLY B C 1
ATOM 2809 O O . GLY B 1 169 ? -12.289 -31.609 -5.496 1 78.19 169 GLY B O 1
ATOM 2810 N N . SER B 1 170 ? -13.398 -33.406 -4.871 1 84.56 170 SER B N 1
ATOM 2811 C CA . SER B 1 170 ? -14.695 -32.844 -5.215 1 84.56 170 SER B CA 1
ATOM 2812 C C . SER B 1 170 ? -15.062 -31.672 -4.285 1 84.56 170 SER B C 1
ATOM 2814 O O . SER B 1 170 ? -15.93 -30.859 -4.609 1 84.56 170 SER B O 1
ATOM 2816 N N . TRP B 1 171 ? -14.422 -31.469 -3.158 1 90.25 171 TRP B N 1
ATOM 2817 C CA . TRP B 1 171 ? -14.789 -30.453 -2.168 1 90.25 171 TRP B CA 1
ATOM 2818 C C . TRP B 1 171 ? -13.805 -29.297 -2.176 1 90.25 171 TRP B C 1
ATOM 2820 O O . TRP B 1 171 ? -14.016 -28.281 -1.505 1 90.25 171 TRP B O 1
ATOM 2830 N N . ARG B 1 172 ? -12.828 -29.375 -2.93 1 88.69 172 ARG B N 1
ATOM 2831 C CA . ARG B 1 172 ? -11.742 -28.391 -2.889 1 88.69 172 ARG B CA 1
ATOM 2832 C C . ARG B 1 172 ? -12.266 -27 -3.184 1 88.69 172 ARG B C 1
ATOM 2834 O O . ARG B 1 172 ? -12.031 -26.062 -2.412 1 88.69 172 ARG B O 1
ATOM 2841 N N . LEU B 1 173 ? -13.062 -26.875 -4.234 1 88.81 173 LEU B N 1
ATOM 2842 C CA . LEU B 1 173 ? -13.484 -25.547 -4.676 1 88.81 173 LEU B CA 1
ATOM 2843 C C . LEU B 1 173 ? -14.492 -24.953 -3.699 1 88.81 173 LEU B C 1
ATOM 2845 O O . LEU B 1 173 ? -14.312 -23.828 -3.223 1 88.81 173 LEU B O 1
ATOM 2849 N N . PRO B 1 174 ? -15.594 -25.656 -3.289 1 92.94 174 PRO B N 1
ATOM 2850 C CA . PRO B 1 174 ? -16.547 -25.094 -2.342 1 92.94 174 PRO B CA 1
ATOM 2851 C C . PRO B 1 174 ? -15.914 -24.734 -0.999 1 92.94 174 PRO B C 1
ATOM 2853 O O . PRO B 1 174 ? -16.25 -23.703 -0.408 1 92.94 174 PRO B O 1
ATOM 2856 N N . VAL B 1 175 ? -15.023 -25.547 -0.519 1 95 175 VAL B N 1
ATOM 2857 C CA . VAL B 1 175 ? -14.359 -25.297 0.755 1 95 175 VAL B CA 1
ATOM 2858 C C . VAL B 1 175 ? -13.477 -24.047 0.633 1 95 175 VAL B C 1
ATOM 2860 O O . VAL B 1 175 ? -13.414 -23.234 1.555 1 95 175 VAL B O 1
ATOM 2863 N N . THR B 1 176 ? -12.773 -23.953 -0.465 1 95.12 176 THR B N 1
ATOM 2864 C CA . THR B 1 176 ? -11.922 -22.797 -0.7 1 95.12 176 THR B CA 1
ATOM 2865 C C . THR B 1 176 ? -12.758 -21.516 -0.723 1 95.12 176 THR B C 1
ATOM 2867 O O . THR B 1 176 ? -12.414 -20.531 -0.07 1 95.12 176 THR B O 1
ATOM 2870 N N . VAL B 1 177 ? -13.883 -21.531 -1.375 1 95.94 177 VAL B N 1
ATOM 2871 C CA . VAL B 1 177 ? -14.742 -20.359 -1.479 1 95.94 177 VAL B CA 1
ATOM 2872 C C . VAL B 1 177 ? -15.258 -19.969 -0.095 1 95.94 177 VAL B C 1
ATOM 2874 O O . VAL B 1 177 ? -15.203 -18.797 0.287 1 95.94 177 VAL B O 1
ATOM 2877 N N . ALA B 1 178 ? -15.711 -20.891 0.651 1 97.31 178 ALA B N 1
ATOM 2878 C CA . ALA B 1 178 ? -16.234 -20.625 1.991 1 97.31 178 ALA B CA 1
ATOM 2879 C C . ALA B 1 178 ? -15.148 -20.047 2.896 1 97.31 178 ALA B C 1
ATOM 2881 O O . ALA B 1 178 ? -15.406 -19.109 3.65 1 97.31 178 ALA B O 1
ATOM 2882 N N . ALA B 1 179 ? -13.969 -20.625 2.861 1 97.62 179 ALA B N 1
ATOM 2883 C CA . ALA B 1 179 ? -12.859 -20.172 3.691 1 97.62 179 ALA B CA 1
ATOM 2884 C C . ALA B 1 179 ? -12.453 -18.75 3.322 1 97.62 179 ALA B C 1
ATOM 2886 O O . ALA B 1 179 ? -12.172 -17.922 4.199 1 97.62 179 ALA B O 1
ATOM 2887 N N . VAL B 1 180 ? -12.414 -18.484 2.047 1 97.56 180 VAL B N 1
ATOM 2888 C CA . VAL B 1 180 ? -12.023 -17.172 1.554 1 97.56 180 VAL B CA 1
ATOM 2889 C C . VAL B 1 180 ? -13.062 -16.125 1.984 1 97.56 180 VAL B C 1
ATOM 2891 O O . VAL B 1 180 ? -12.703 -15.055 2.486 1 97.56 180 VAL B O 1
ATOM 2894 N N . VAL B 1 181 ? -14.328 -16.438 1.849 1 97.94 181 VAL B N 1
ATOM 2895 C CA . VAL B 1 181 ? -15.398 -15.531 2.242 1 97.94 181 VAL B CA 1
ATOM 2896 C C . VAL B 1 181 ? -15.312 -15.258 3.742 1 97.94 181 VAL B C 1
ATOM 2898 O O . VAL B 1 181 ? -15.438 -14.109 4.18 1 97.94 181 VAL B O 1
ATOM 2901 N N . ALA B 1 182 ? -15.094 -16.266 4.469 1 98.06 182 ALA B N 1
ATOM 2902 C CA . ALA B 1 182 ? -14.977 -16.109 5.918 1 98.06 182 ALA B CA 1
ATOM 2903 C C . ALA B 1 182 ? -13.789 -15.227 6.281 1 98.06 182 ALA B C 1
ATOM 2905 O O . ALA B 1 182 ? -13.898 -14.328 7.121 1 98.06 182 ALA B O 1
ATOM 2906 N N . ALA B 1 183 ? -12.664 -15.477 5.684 1 97.5 183 ALA B N 1
ATOM 2907 C CA . ALA B 1 183 ? -11.445 -14.727 5.965 1 97.5 183 ALA B CA 1
ATOM 2908 C C . ALA B 1 183 ? -11.602 -13.258 5.574 1 97.5 183 ALA B C 1
ATOM 2910 O O . ALA B 1 183 ? -11.195 -12.367 6.32 1 97.5 183 ALA B O 1
ATOM 2911 N N . LEU B 1 184 ? -12.188 -13 4.469 1 96.62 184 LEU B N 1
ATOM 2912 C CA . LEU B 1 184 ? -12.359 -11.633 3.986 1 96.62 184 LEU B CA 1
ATOM 2913 C C . LEU B 1 184 ? -13.422 -10.898 4.797 1 96.62 184 LEU B C 1
ATOM 2915 O O . LEU B 1 184 ? -13.336 -9.68 4.98 1 96.62 184 LEU B O 1
ATOM 2919 N N . THR B 1 185 ? -14.445 -11.633 5.207 1 96.88 185 THR B N 1
ATOM 2920 C CA . THR B 1 185 ? -15.414 -11.047 6.125 1 96.88 185 THR B CA 1
ATOM 2921 C C . THR B 1 185 ? -14.742 -10.602 7.414 1 96.88 185 THR B C 1
ATOM 2923 O O . THR B 1 185 ? -14.961 -9.484 7.887 1 96.88 185 THR B O 1
ATOM 2926 N N . LEU B 1 186 ? -13.914 -11.445 7.938 1 95.12 186 LEU B N 1
ATOM 2927 C CA . LEU B 1 186 ? -13.195 -11.125 9.164 1 95.12 186 LEU B CA 1
ATOM 2928 C C . LEU B 1 186 ? -12.266 -9.938 8.945 1 95.12 186 LEU B C 1
ATOM 2930 O O . LEU B 1 186 ? -12.211 -9.023 9.773 1 95.12 186 LEU B O 1
ATOM 2934 N N . SER B 1 187 ? -11.516 -9.984 7.887 1 92.56 187 SER B N 1
ATOM 2935 C CA . SER B 1 187 ? -10.578 -8.906 7.59 1 92.56 187 SER B CA 1
ATOM 2936 C C . SER B 1 187 ? -11.305 -7.578 7.398 1 92.56 187 SER B C 1
ATOM 2938 O O . SER B 1 187 ? -10.859 -6.543 7.906 1 92.56 187 SER B O 1
ATOM 2940 N N . GLY B 1 188 ? -12.344 -7.586 6.605 1 90.12 188 GLY B N 1
ATOM 2941 C CA . GLY B 1 188 ? -13.133 -6.379 6.426 1 90.12 188 GLY B CA 1
ATOM 2942 C C . GLY B 1 188 ? -13.703 -5.84 7.727 1 90.12 188 GLY B C 1
ATOM 2943 O O . GLY B 1 188 ? -13.703 -4.629 7.953 1 90.12 188 GLY B O 1
ATOM 2944 N N . TRP B 1 189 ? -14.188 -6.758 8.57 1 92.81 189 TRP B N 1
ATOM 2945 C CA . TRP B 1 189 ? -14.758 -6.371 9.859 1 92.81 189 TRP B CA 1
ATOM 2946 C C . TRP B 1 189 ? -13.695 -5.723 10.742 1 92.81 189 TRP B C 1
ATOM 2948 O O . TRP B 1 189 ? -13.938 -4.672 11.344 1 92.81 189 TRP B O 1
ATOM 2958 N N . VAL B 1 190 ? -12.586 -6.297 10.82 1 89.81 190 VAL B N 1
ATOM 2959 C CA . VAL B 1 190 ? -11.492 -5.797 11.656 1 89.81 190 VAL B CA 1
ATOM 2960 C C . VAL B 1 190 ? -11.031 -4.438 11.133 1 89.81 190 VAL B C 1
ATOM 2962 O O . VAL B 1 190 ? -10.82 -3.506 11.914 1 89.81 190 VAL B O 1
ATOM 2965 N N . SER B 1 191 ? -10.891 -4.344 9.836 1 84.94 191 SER B N 1
ATOM 2966 C CA . SER B 1 191 ? -10.438 -3.1 9.227 1 84.94 191 SER B CA 1
ATOM 2967 C C . SER B 1 191 ? -11.398 -1.955 9.531 1 84.94 191 SER B C 1
ATOM 2969 O O . SER B 1 191 ? -10.977 -0.853 9.883 1 84.94 191 SER B O 1
ATOM 2971 N N . ALA B 1 192 ? -12.664 -2.164 9.406 1 85 192 ALA B N 1
ATOM 2972 C CA . ALA B 1 192 ? -13.68 -1.145 9.664 1 85 192 ALA B CA 1
ATOM 2973 C C . ALA B 1 192 ? -13.688 -0.725 11.125 1 85 192 ALA B C 1
ATOM 2975 O O . ALA B 1 192 ? -13.766 0.466 11.438 1 85 192 ALA B O 1
ATOM 2976 N N . ARG B 1 193 ? -13.531 -1.657 11.992 1 86.38 193 ARG B N 1
ATOM 2977 C CA . ARG B 1 193 ? -13.578 -1.37 13.422 1 86.38 193 ARG B CA 1
ATOM 2978 C C . ARG B 1 193 ? -12.352 -0.58 13.867 1 86.38 193 ARG B C 1
ATOM 2980 O O . ARG B 1 193 ? -12.453 0.297 14.727 1 86.38 193 ARG B O 1
ATOM 2987 N N . LEU B 1 194 ? -11.312 -0.911 13.273 1 80.19 194 LEU B N 1
ATOM 2988 C CA . LEU B 1 194 ? -10.086 -0.192 13.594 1 80.19 194 LEU B CA 1
ATOM 2989 C C . LEU B 1 194 ? -10.156 1.252 13.109 1 80.19 194 LEU B C 1
ATOM 2991 O O . LEU B 1 194 ? -9.57 2.146 13.727 1 80.19 194 LEU B O 1
ATOM 2995 N N . GLY B 1 195 ? -10.906 1.493 12.062 1 76.5 195 GLY B N 1
ATOM 2996 C CA . GLY B 1 195 ? -11.016 2.832 11.508 1 76.5 195 GLY B CA 1
ATOM 2997 C C . GLY B 1 195 ? -12.227 3.592 12.031 1 76.5 195 GLY B C 1
ATOM 2998 O O . GLY B 1 195 ? -12.43 4.754 11.68 1 76.5 195 GLY B O 1
ATOM 2999 N N . GLY B 1 196 ? -13 2.926 12.867 1 81.62 196 GLY B N 1
ATOM 3000 C CA . GLY B 1 196 ? -14.164 3.58 13.445 1 81.62 196 GLY B CA 1
ATOM 3001 C C . GLY B 1 196 ? -15.32 3.697 12.469 1 81.62 196 GLY B C 1
ATOM 3002 O O . GLY B 1 196 ? -16.172 4.586 12.609 1 81.62 196 GLY B O 1
ATOM 3003 N N . ALA B 1 197 ? -15.328 2.943 11.43 1 82.69 197 ALA B N 1
ATOM 3004 C CA . ALA B 1 197 ? -16.375 2.984 10.422 1 82.69 197 ALA B CA 1
ATOM 3005 C C . ALA B 1 197 ? -17.281 1.757 10.523 1 82.69 197 ALA B C 1
ATOM 3007 O O . ALA B 1 197 ? -17 0.834 11.289 1 82.69 197 ALA B O 1
ATOM 3008 N N . GLY B 1 198 ? -18.422 1.815 9.898 1 87.12 198 GLY B N 1
ATOM 3009 C CA . GLY B 1 198 ? -19.312 0.673 9.859 1 87.12 198 GLY B CA 1
ATOM 3010 C C . GLY B 1 198 ? -18.766 -0.49 9.055 1 87.12 198 GLY B C 1
ATOM 3011 O O . GLY B 1 198 ? -18.219 -0.298 7.969 1 87.12 198 GLY B O 1
ATOM 3012 N N . PRO B 1 199 ? -18.906 -1.614 9.594 1 91.94 199 PRO B N 1
ATOM 3013 C CA . PRO B 1 199 ? -18.234 -2.754 8.969 1 91.94 199 PRO B CA 1
ATOM 3014 C C . PRO B 1 199 ? -18.938 -3.252 7.715 1 91.94 199 PRO B C 1
ATOM 3016 O O . PRO B 1 199 ? -18.328 -3.922 6.879 1 91.94 199 PRO B O 1
ATOM 3019 N N . ALA B 1 200 ? -20.172 -2.967 7.52 1 93.81 200 ALA B N 1
ATOM 3020 C CA . ALA B 1 200 ? -20.953 -3.578 6.453 1 93.81 200 ALA B CA 1
ATOM 3021 C C . ALA B 1 200 ? -20.359 -3.277 5.086 1 93.81 200 ALA B C 1
ATOM 3023 O O . ALA B 1 200 ? -20.156 -4.188 4.273 1 93.81 200 ALA B O 1
ATOM 3024 N N . ARG B 1 201 ? -20.031 -2.096 4.816 1 91.75 201 ARG B N 1
ATOM 3025 C CA . ARG B 1 201 ? -19.484 -1.717 3.516 1 91.75 201 ARG B CA 1
ATOM 3026 C C . ARG B 1 201 ? -18.094 -2.303 3.316 1 91.75 201 ARG B C 1
ATOM 3028 O O . ARG B 1 201 ? -17.766 -2.799 2.234 1 91.75 201 ARG B O 1
ATOM 3035 N N . ALA B 1 202 ? -17.297 -2.223 4.328 1 90.5 202 ALA B N 1
ATOM 3036 C CA . ALA B 1 202 ? -15.945 -2.75 4.25 1 90.5 202 ALA B CA 1
ATOM 3037 C C . ALA B 1 202 ? -15.953 -4.246 3.957 1 90.5 202 ALA B C 1
ATOM 3039 O O . ALA B 1 202 ? -15.195 -4.723 3.111 1 90.5 202 ALA B O 1
ATOM 3040 N N . VAL B 1 203 ? -16.797 -4.969 4.625 1 94.94 203 VAL B N 1
ATOM 3041 C CA . VAL B 1 203 ? -16.906 -6.41 4.445 1 94.94 203 VAL B CA 1
ATOM 3042 C C . VAL B 1 203 ? -17.406 -6.719 3.035 1 94.94 203 VAL B C 1
ATOM 3044 O O . VAL B 1 203 ? -16.859 -7.594 2.357 1 94.94 203 VAL B O 1
ATOM 3047 N N . ALA B 1 204 ? -18.406 -6.035 2.602 1 96 204 ALA B N 1
ATOM 3048 C CA . ALA B 1 204 ? -18.969 -6.27 1.274 1 96 204 ALA B CA 1
ATOM 3049 C C . ALA B 1 204 ? -17.922 -6.039 0.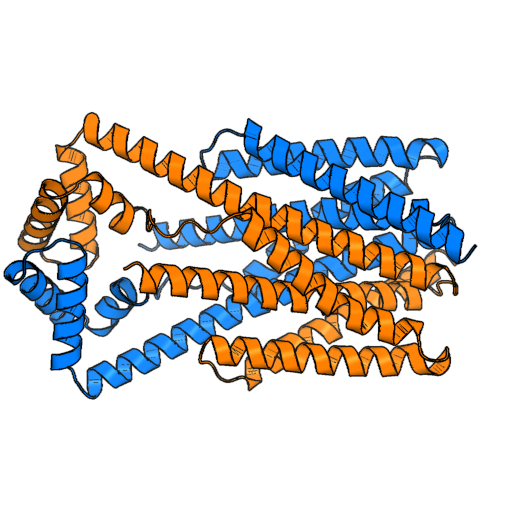185 1 96 204 ALA B C 1
ATOM 3051 O O . ALA B 1 204 ? -17.828 -6.824 -0.76 1 96 204 ALA B O 1
ATOM 3052 N N . ARG B 1 205 ? -17.219 -4.996 0.317 1 93.25 205 ARG B N 1
ATOM 3053 C CA . ARG B 1 205 ? -16.188 -4.676 -0.667 1 93.25 205 ARG B CA 1
ATOM 3054 C C . ARG B 1 205 ? -15.094 -5.742 -0.687 1 93.25 205 ARG B C 1
ATOM 3056 O O . ARG B 1 205 ? -14.656 -6.168 -1.757 1 93.25 205 ARG B O 1
ATOM 3063 N N . ASN B 1 206 ? -14.656 -6.16 0.482 1 94.06 206 ASN B N 1
ATOM 3064 C CA . ASN B 1 206 ? -13.617 -7.176 0.578 1 94.06 206 ASN B CA 1
ATOM 3065 C C . ASN B 1 206 ? -14.055 -8.492 -0.055 1 94.06 206 ASN B C 1
ATOM 3067 O O . ASN B 1 206 ? -13.328 -9.078 -0.856 1 94.06 206 ASN B O 1
ATOM 3071 N N . VAL B 1 207 ? -15.203 -8.906 0.344 1 96.81 207 VAL B N 1
ATOM 3072 C CA . VAL B 1 207 ? -15.719 -10.188 -0.12 1 96.81 207 VAL B CA 1
ATOM 3073 C C . VAL B 1 207 ? -15.984 -10.125 -1.623 1 96.81 207 VAL B C 1
ATOM 3075 O O . VAL B 1 207 ? -15.633 -11.055 -2.359 1 96.81 207 VAL B O 1
ATOM 3078 N N . ALA B 1 208 ? -16.594 -9.062 -2.113 1 96.38 208 ALA B N 1
ATOM 3079 C CA . ALA B 1 208 ? -16.844 -8.898 -3.543 1 96.38 208 ALA B CA 1
ATOM 3080 C C . ALA B 1 208 ? -15.531 -8.922 -4.332 1 96.38 208 ALA B C 1
ATOM 3082 O O . ALA B 1 208 ? -15.453 -9.539 -5.395 1 96.38 208 ALA B O 1
ATOM 3083 N N . GLY B 1 209 ? -14.562 -8.234 -3.797 1 93.88 209 GLY B N 1
ATOM 3084 C CA . GLY B 1 209 ? -13.258 -8.227 -4.445 1 93.88 209 GLY B CA 1
ATOM 3085 C C . GLY B 1 209 ? -12.633 -9.602 -4.543 1 93.88 209 GLY B C 1
ATOM 3086 O O . GLY B 1 209 ? -12.094 -9.969 -5.59 1 93.88 209 GLY B O 1
ATOM 3087 N N . GLY B 1 210 ? -12.656 -10.312 -3.48 1 95.19 210 GLY B N 1
ATOM 3088 C CA . GLY B 1 210 ? -12.117 -11.664 -3.479 1 95.19 210 GLY B CA 1
ATOM 3089 C C . GLY B 1 210 ? -12.844 -12.602 -4.434 1 95.19 210 GLY B C 1
ATOM 3090 O O . GLY B 1 210 ? -12.203 -13.344 -5.18 1 95.19 210 GLY B O 1
ATOM 3091 N N . LEU B 1 211 ? -14.188 -12.562 -4.383 1 96.94 211 LEU B N 1
ATOM 3092 C CA . LEU B 1 211 ? -14.977 -13.422 -5.258 1 96.94 211 LEU B CA 1
ATOM 3093 C C . LEU B 1 211 ? -14.742 -13.07 -6.723 1 96.94 211 LEU B C 1
ATOM 3095 O O . LEU B 1 211 ? -14.672 -13.961 -7.574 1 96.94 211 LEU B O 1
ATOM 3099 N N . LEU B 1 212 ? -14.641 -11.875 -6.992 1 95.56 212 LEU B N 1
ATOM 3100 C CA . LEU B 1 212 ? -14.344 -11.438 -8.359 1 95.56 212 LEU B CA 1
ATOM 3101 C C . LEU B 1 212 ? -12.977 -11.938 -8.805 1 95.56 212 LEU B C 1
ATOM 3103 O O . LEU B 1 212 ? -12.812 -12.391 -9.938 1 95.56 212 LEU B O 1
ATOM 3107 N N . ALA B 1 213 ? -12.023 -11.773 -7.918 1 95.12 213 ALA B N 1
ATOM 3108 C CA . ALA B 1 213 ? -10.68 -12.258 -8.227 1 95.12 213 ALA B CA 1
ATOM 3109 C C . ALA B 1 213 ? -10.695 -13.742 -8.555 1 95.12 213 ALA B C 1
ATOM 3111 O O . ALA B 1 213 ? -10.078 -14.18 -9.539 1 95.12 213 ALA B O 1
ATOM 3112 N N . MET B 1 214 ? -11.398 -14.484 -7.797 1 95.81 214 MET B N 1
ATOM 3113 C CA . MET B 1 214 ? -11.484 -15.922 -8.016 1 95.81 214 MET B CA 1
ATOM 3114 C C . MET B 1 214 ? -12.188 -16.234 -9.328 1 95.81 214 MET B C 1
ATOM 3116 O O . MET B 1 214 ? -11.781 -17.141 -10.062 1 95.81 214 MET B O 1
ATOM 3120 N N . ALA B 1 215 ? -13.242 -15.523 -9.609 1 96.19 215 ALA B N 1
ATOM 3121 C CA . ALA B 1 215 ? -13.984 -15.734 -10.844 1 96.19 215 ALA B CA 1
ATOM 3122 C C . ALA B 1 215 ? -13.125 -15.43 -12.07 1 96.19 215 ALA B C 1
ATOM 3124 O O . ALA B 1 215 ? -13.117 -16.203 -13.031 1 96.19 215 ALA B O 1
ATOM 3125 N N . VAL B 1 216 ? -12.43 -14.391 -12.078 1 95.62 216 VAL B N 1
ATOM 3126 C CA . VAL B 1 216 ? -11.594 -13.961 -13.195 1 95.62 216 VAL B CA 1
ATOM 3127 C C . VAL B 1 216 ? -10.453 -14.953 -13.391 1 95.62 216 VAL B C 1
ATOM 3129 O O . VAL B 1 216 ? -10.156 -15.352 -14.523 1 95.62 216 VAL B O 1
ATOM 3132 N N . THR B 1 217 ? -9.859 -15.344 -12.305 1 94.75 217 THR B N 1
ATOM 3133 C CA . THR B 1 217 ? -8.711 -16.219 -12.414 1 94.75 217 THR B CA 1
ATOM 3134 C C . THR B 1 217 ? -9.141 -17.625 -12.852 1 94.75 217 THR B C 1
ATOM 3136 O O . THR B 1 217 ? -8.461 -18.266 -13.656 1 94.75 217 THR B O 1
ATOM 3139 N N . TYR B 1 218 ? -10.234 -18.078 -12.32 1 93.38 218 TYR B N 1
ATOM 3140 C CA . TYR B 1 218 ? -10.75 -19.375 -12.75 1 93.38 218 TYR B CA 1
ATOM 3141 C C . TYR B 1 218 ? -11.062 -19.375 -14.242 1 93.38 218 TYR B C 1
ATOM 3143 O O . TYR B 1 218 ? -10.672 -20.297 -14.961 1 93.38 218 TYR B O 1
ATOM 3151 N N . SER B 1 219 ? -11.797 -18.359 -14.664 1 94.94 219 SER B N 1
ATOM 3152 C CA . SER B 1 219 ? -12.133 -18.219 -16.078 1 94.94 219 SER B CA 1
ATOM 3153 C C . SER B 1 219 ? -10.875 -18.109 -16.938 1 94.94 219 SER B C 1
ATOM 3155 O O . SER B 1 219 ? -10.82 -18.656 -18.031 1 94.94 219 SER B O 1
ATOM 3157 N N . GLY B 1 220 ? -9.914 -17.391 -16.469 1 92.25 220 GLY B N 1
ATOM 3158 C CA . GLY B 1 220 ? -8.641 -17.328 -17.172 1 92.25 220 GLY B CA 1
ATOM 3159 C C . GLY B 1 220 ? -7.961 -18.672 -17.297 1 92.25 220 GLY B C 1
ATOM 3160 O O . GLY B 1 220 ? -7.402 -19 -18.344 1 92.25 220 GLY B O 1
ATOM 3161 N N . GLY B 1 221 ? -7.992 -19.406 -16.219 1 90.38 221 GLY B N 1
ATOM 3162 C CA . GLY B 1 221 ? -7.465 -20.766 -16.25 1 90.38 221 GLY B CA 1
ATOM 3163 C C . GLY B 1 221 ? -8.164 -21.641 -17.266 1 90.38 221 GLY B C 1
ATOM 3164 O O . GLY B 1 221 ? -7.516 -22.391 -18 1 90.38 221 GLY B O 1
ATOM 3165 N N . LEU B 1 222 ? -9.477 -21.562 -17.344 1 91.62 222 LEU B N 1
ATOM 3166 C CA . LEU B 1 222 ? -10.25 -22.344 -18.312 1 91.62 222 LEU B CA 1
ATOM 3167 C C . LEU B 1 222 ? -9.844 -21.984 -19.734 1 91.62 222 LEU B C 1
ATOM 3169 O O . LEU B 1 222 ? -9.711 -22.859 -20.578 1 91.62 222 LEU B O 1
ATOM 3173 N N . LEU B 1 223 ? -9.719 -20.734 -19.953 1 91.56 223 LEU B N 1
ATOM 3174 C CA . LEU B 1 223 ? -9.344 -20.25 -21.281 1 91.56 223 LEU B CA 1
ATOM 3175 C C . LEU B 1 223 ? -7.953 -20.75 -21.656 1 91.56 223 LEU B C 1
ATOM 3177 O O . LEU B 1 223 ? -7.727 -21.141 -22.812 1 91.56 223 LEU B O 1
ATOM 3181 N N . LEU B 1 224 ? -7.086 -20.703 -20.766 1 88.38 224 LEU B N 1
ATOM 3182 C CA . LEU B 1 224 ? -5.734 -21.188 -21.016 1 88.38 224 LEU B CA 1
ATOM 3183 C C . LEU B 1 224 ? -5.746 -22.688 -21.328 1 88.38 224 LEU B C 1
ATOM 3185 O O . LEU B 1 224 ? -5.039 -23.141 -22.219 1 88.38 224 LEU B O 1
ATOM 3189 N N . ASP B 1 225 ? -6.5 -23.359 -20.562 1 86.31 225 ASP B N 1
ATOM 3190 C CA . ASP B 1 225 ? -6.629 -24.797 -20.797 1 86.31 225 ASP B CA 1
ATOM 3191 C C . ASP B 1 225 ? -7.191 -25.078 -22.188 1 86.31 225 ASP B C 1
ATOM 3193 O O . ASP B 1 225 ? -6.742 -26 -22.875 1 86.31 225 ASP B O 1
ATOM 3197 N N . GLY B 1 226 ? -8.148 -24.328 -22.578 1 87.12 226 GLY B N 1
ATOM 3198 C CA . GLY B 1 226 ? -8.742 -24.5 -23.891 1 87.12 226 GLY B CA 1
ATOM 3199 C C . GLY B 1 226 ? -7.773 -24.234 -25.031 1 87.12 226 GLY B C 1
ATOM 3200 O O . GLY B 1 226 ? -7.852 -24.875 -26.078 1 87.12 226 GLY B O 1
ATOM 3201 N N . VAL B 1 227 ? -6.883 -23.312 -24.766 1 83.38 227 VAL B N 1
ATOM 3202 C CA . VAL B 1 227 ? -5.953 -22.922 -25.812 1 83.38 227 VAL B CA 1
ATOM 3203 C C . VAL B 1 227 ? -4.758 -23.875 -25.828 1 83.38 227 VAL B C 1
ATOM 3205 O O . VAL B 1 227 ? -4.203 -24.156 -26.891 1 83.38 227 VAL B O 1
ATOM 3208 N N . THR B 1 228 ? -4.297 -24.359 -24.672 1 77.62 228 THR B N 1
ATOM 3209 C CA . THR B 1 228 ? -3.08 -25.156 -24.594 1 77.62 228 THR B CA 1
ATOM 3210 C C . THR B 1 228 ? -3.414 -26.641 -24.594 1 77.62 228 THR B C 1
ATOM 3212 O O . THR B 1 228 ? -2.545 -27.484 -24.844 1 77.62 228 THR B O 1
ATOM 3215 N N . GLY B 1 229 ? -4.578 -26.922 -24 1 65.38 229 GLY B N 1
ATOM 3216 C CA . GLY B 1 229 ? -4.969 -28.312 -23.984 1 65.38 229 GLY B CA 1
ATOM 3217 C C . GLY B 1 229 ? -5.602 -28.781 -25.281 1 65.38 229 GLY B C 1
ATOM 3218 O O . GLY B 1 229 ? -5.883 -27.969 -26.172 1 65.38 229 GLY B O 1
#

Nearest PDB structures (foldseek):
  6iu4-assembly1_A  TM=9.010E-01  e=1.638E-07  Eucalyptus grandis
  6iu4-assembly1_A  TM=9.009E-01  e=1.852E-07  Eucalyptus grandis

Foldseek 3Di:
DVVVLVVVLVLLLVVLLLVLLLCLQQQLLLQLLLCVLLVHDLVRNLVSLVCSLVVSLQCLLVVLLCVLVVVVVVLVVVLVVVVVCCVVCVPVLLVVQLVLVVVVPDDNVVSSVVSVVCVVVPSSVSCCCRPVVDPVVNRHRSNSSSNSSSVSSNVNNVQLSCLQNPDPPVCNNVSSLVSSLVSLLVSLQVVQVSVVHDSPVSSVVSSVSSVVSSVVSSVNSNVNNVVVD/DVVVLVVVLVLLLVVLLLVLLLCLQQQLLLQLLLCVLLVHDLVRNLVSLVCSLVVSLQCLLVVLLCVLVVVVVVLVVVLVVVVVCCVVCVPVLLVVQLVLVVVVPDDNVVSSVVSVVCVVVPVSVSCCCRPVVDPVVNRHRSNSSSNSSSVSSNVNNVQLSCLQNPDPPVCNSVSSLVSSLVSLLVSLQVVQVSVVHDSPVSSVVSSVSSVVSSVVSSVNSNVNSVVVD

Secondary structure (DSSP, 8-state):
-HHHHHHHHHHHHHHHHHHHHHHHHHHHHHHHHHHHHTT--TTHHHHHHHHHHHHHHHHHHHHHHHHHHHHHHHHHHHHHHHHHHHHH-HHHHHHHHHHHHHHTT--HHHHHHHHHHHHHHHHHHHHHHHTS---TT----HHHHHHHHHHHHHHHHHHHHHHHHSS-GGGHHHHHHHHHHHHHHHHHHHHHHHHTS-HHHHHHHHHHHHHHHHHHHHHHHHHHHHHH-/-HHHHHHHHHHHHHHHHHHHHHHHHHHHHHHHHHHHHTT--TTHHHHHHHHHHHHHHHHHHHHHHHHHHHHHHHHHHHHHHHHHHHHH-HHHHHHHHHHHHHHTT--HHHHHHHHHHHHHHHHHHHHHHHTS---TT----HHHHHHHHHHHHHHHHHHHHHHHHSS-GGGHHHHHHHHHHHHHHHHHHHHHHHHTS-HHHHHHHHHHHHHHHHHHHHHHHHHHHHHH-

Sequence (458 aa):
MAERAELSARLNWLRAAVLGANDGVVSTAGIVTGVAGAAGSRTALPAAGVAGLLAGAMSMAAGEYVSVSTQRDTERAALANERRELAEDPEGELDELTDYYRGSGLGDGLAREVAVALTERDALAAHARTELGIDPQALTSPWQAALASAAAFTLGALVPLLAVLLPPGSWRLPVTVAAVVAALTLSGWVSARLGGAGPARAVARNVAGGLLAMAVTYSGGLLLDGVTGMAERAELSARLNWLRAAVLGANDGVVSTAGIVTGVAGAAGSRTALPAAGVAGLLAGAMSMAAGEYVSVSTQRDTERAALANERRELAEDPEGELDELTDYYRGSGLGDGLAREVAVALTERDALAAHARTELGIDPQALTSPWQAALASAAAFTLGALVPLLAVLLPPGSWRLPVTVAAVVAALTLSGWVSARLGGAGPARAVARNVAGGLLAMAVTYSGGLLLDGVTG